Protein AF-A0A6G3MEY2-F1 (afdb_monomer_lite)

Structure (mmCIF, N/CA/C/O backbone):
data_AF-A0A6G3MEY2-F1
#
_entry.id   AF-A0A6G3MEY2-F1
#
loop_
_atom_site.group_PDB
_atom_site.id
_atom_site.type_symbol
_atom_site.label_atom_id
_atom_site.label_alt_id
_atom_site.label_comp_id
_atom_site.label_asym_id
_atom_site.label_entity_id
_atom_site.label_seq_id
_atom_site.pdbx_PDB_ins_code
_atom_site.Cartn_x
_atom_site.Cartn_y
_atom_site.Cartn_z
_atom_site.occupancy
_atom_site.B_iso_or_equiv
_atom_site.auth_seq_id
_atom_site.auth_comp_id
_atom_site.auth_asym_id
_atom_site.auth_atom_id
_atom_site.pdbx_PDB_model_num
ATOM 1 N N . LYS A 1 1 ? 7.548 -36.313 -25.028 1.00 44.31 1 LYS A N 1
ATOM 2 C CA . LYS A 1 1 ? 8.820 -36.749 -24.394 1.00 44.31 1 LYS A CA 1
ATOM 3 C C . LYS A 1 1 ? 9.667 -37.411 -25.479 1.00 44.31 1 LYS A C 1
ATOM 5 O O . LYS A 1 1 ? 9.339 -38.524 -25.850 1.00 44.31 1 LYS A O 1
ATOM 10 N N . GLY A 1 2 ? 10.623 -36.701 -26.082 1.00 68.25 2 GLY A N 1
ATOM 11 C CA . GLY A 1 2 ? 11.385 -37.221 -27.234 1.00 68.25 2 GLY A CA 1
ATOM 12 C C . GLY A 1 2 ? 11.971 -36.163 -28.174 1.00 68.25 2 GLY A C 1
ATOM 13 O O . GLY A 1 2 ? 12.728 -36.509 -29.071 1.00 68.25 2 GLY A O 1
ATOM 14 N N . TYR A 1 3 ? 11.654 -34.881 -27.974 1.00 72.69 3 TYR A N 1
ATOM 15 C CA . TYR A 1 3 ? 12.335 -33.794 -28.670 1.00 72.69 3 TYR A CA 1
ATOM 16 C C . TYR A 1 3 ? 13.611 -33.433 -27.905 1.00 72.69 3 TYR A C 1
ATOM 18 O O . TYR A 1 3 ? 13.525 -32.991 -26.759 1.00 72.69 3 TYR A O 1
ATOM 26 N N . ASN A 1 4 ? 14.771 -33.649 -28.524 1.00 70.62 4 ASN A N 1
ATOM 27 C CA . ASN A 1 4 ? 16.037 -33.101 -28.050 1.00 70.62 4 ASN A CA 1
ATOM 28 C C . ASN A 1 4 ? 16.209 -31.721 -28.692 1.00 70.62 4 ASN A C 1
ATOM 30 O O . ASN A 1 4 ? 16.387 -31.663 -29.912 1.00 70.62 4 ASN A O 1
ATOM 34 N N . PRO A 1 5 ? 16.136 -30.623 -27.921 1.00 65.44 5 PRO A N 1
ATOM 35 C CA . PRO A 1 5 ? 16.282 -29.293 -28.484 1.00 65.44 5 PRO A CA 1
ATOM 36 C C . PRO A 1 5 ? 17.674 -29.136 -29.121 1.00 65.44 5 PRO A C 1
ATOM 38 O O . PRO A 1 5 ? 18.668 -29.608 -28.555 1.00 65.44 5 PRO A O 1
ATOM 41 N N . PRO A 1 6 ? 17.768 -28.512 -30.307 1.00 69.62 6 PRO A N 1
ATOM 42 C CA . PRO A 1 6 ? 19.046 -28.270 -30.958 1.00 69.62 6 PRO A CA 1
ATOM 43 C C . PRO A 1 6 ? 19.914 -27.380 -30.064 1.00 69.62 6 PRO A C 1
ATOM 45 O O . PRO A 1 6 ? 19.472 -26.336 -29.585 1.00 69.62 6 PRO A O 1
ATOM 48 N N . LYS A 1 7 ? 21.163 -27.794 -29.829 1.00 66.31 7 LYS A N 1
ATOM 49 C CA . LYS A 1 7 ? 22.120 -26.996 -29.056 1.00 66.31 7 LYS A CA 1
ATOM 50 C C . LYS A 1 7 ? 22.498 -25.753 -29.860 1.00 66.31 7 LYS A C 1
ATOM 52 O O . LYS A 1 7 ? 23.095 -25.872 -30.928 1.00 66.31 7 LYS A O 1
ATOM 57 N N . SER A 1 8 ? 22.154 -24.574 -29.346 1.00 70.31 8 SER A N 1
ATOM 58 C CA . SER A 1 8 ? 22.589 -23.299 -29.922 1.00 70.31 8 SER A CA 1
ATOM 59 C C . SER A 1 8 ? 24.104 -23.157 -29.775 1.00 70.31 8 SER A C 1
ATOM 61 O O . SER A 1 8 ? 24.625 -23.166 -28.661 1.00 70.31 8 SER A O 1
ATOM 63 N N . SER A 1 9 ? 24.817 -23.014 -30.893 1.00 68.81 9 SER A N 1
ATOM 64 C CA . SER A 1 9 ? 26.281 -22.878 -30.923 1.00 68.81 9 SER A CA 1
ATOM 65 C C . SER A 1 9 ? 26.791 -21.518 -30.429 1.00 68.81 9 SER A C 1
ATOM 67 O O . SER A 1 9 ? 27.998 -21.330 -30.330 1.00 68.81 9 SER A O 1
ATOM 69 N N . GLY A 1 10 ? 25.893 -20.567 -30.153 1.00 74.12 10 GLY A N 1
ATOM 70 C CA . GLY A 1 10 ? 26.226 -19.206 -29.718 1.00 74.12 10 GLY A CA 1
ATOM 71 C C . GLY A 1 10 ? 25.853 -18.887 -28.270 1.00 74.12 10 GLY A C 1
ATOM 72 O O . GLY A 1 10 ? 25.933 -17.725 -27.877 1.00 74.12 10 GLY A O 1
ATOM 73 N N . ARG A 1 11 ? 25.404 -19.871 -27.479 1.00 72.81 11 ARG A N 1
ATOM 74 C CA . ARG A 1 11 ? 25.042 -19.626 -26.078 1.00 72.81 11 ARG A CA 1
ATOM 75 C C . ARG A 1 11 ? 26.283 -19.384 -25.220 1.00 72.81 11 ARG A C 1
ATOM 77 O O . ARG A 1 11 ? 27.200 -20.198 -25.192 1.00 72.81 11 ARG A O 1
ATOM 84 N N . THR A 1 12 ? 26.285 -18.260 -24.512 1.00 82.56 12 THR A N 1
ATOM 85 C CA . THR A 1 12 ? 27.232 -17.958 -23.433 1.00 82.56 12 THR A CA 1
ATOM 86 C C . THR A 1 12 ? 26.708 -18.504 -22.102 1.00 82.56 12 THR A C 1
ATOM 88 O O . THR A 1 12 ? 25.525 -18.818 -21.988 1.00 82.56 12 THR A O 1
ATOM 91 N N . SER A 1 13 ? 27.558 -18.577 -21.075 1.00 81.31 13 SER A N 1
ATOM 92 C CA . SER A 1 13 ? 27.161 -19.016 -19.725 1.00 81.31 13 SER A CA 1
ATOM 93 C C . SER A 1 13 ? 25.993 -18.202 -19.150 1.00 81.31 13 SER A C 1
ATOM 95 O O . SER A 1 13 ? 25.057 -18.768 -18.601 1.00 81.31 13 SER A O 1
ATOM 97 N N . LEU A 1 14 ? 25.979 -16.883 -19.371 1.00 76.19 14 LEU A N 1
ATOM 98 C CA . LEU A 1 14 ? 24.860 -16.018 -18.974 1.00 76.19 14 LEU A CA 1
ATOM 99 C C . LEU A 1 14 ? 23.551 -16.384 -19.697 1.00 76.19 14 LEU A C 1
ATOM 101 O O . LEU A 1 14 ? 22.465 -16.306 -19.131 1.00 76.19 14 LEU A O 1
ATOM 105 N N . ALA A 1 15 ? 23.642 -16.798 -20.961 1.00 76.94 15 ALA A N 1
ATOM 106 C CA . ALA A 1 15 ? 22.480 -17.176 -21.755 1.00 76.94 15 ALA A CA 1
ATOM 107 C C . ALA A 1 15 ? 21.890 -18.540 -21.345 1.00 76.94 15 ALA A C 1
ATOM 109 O O . ALA A 1 15 ? 20.748 -18.819 -21.705 1.00 76.94 15 ALA A O 1
ATOM 110 N N . GLU A 1 16 ? 22.637 -19.382 -20.624 1.00 76.31 16 GLU A N 1
ATOM 111 C CA . GLU A 1 16 ? 22.114 -20.605 -19.994 1.00 76.31 16 GLU A CA 1
ATOM 112 C C . GLU A 1 16 ? 21.375 -20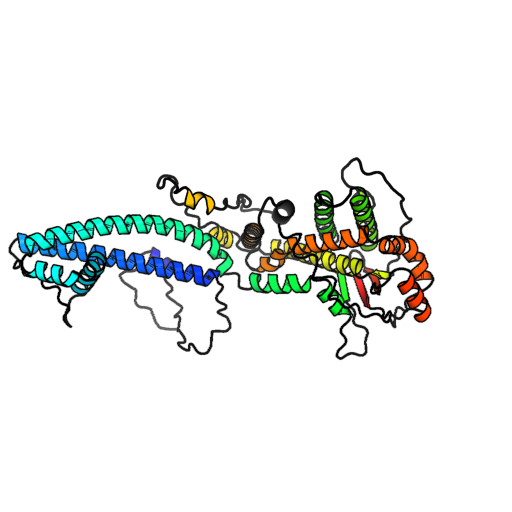.309 -18.680 1.00 76.31 16 GLU A C 1
ATOM 114 O O . GLU A 1 16 ? 20.422 -21.009 -18.354 1.00 76.31 16 GLU A O 1
ATOM 119 N N . GLU A 1 17 ? 21.763 -19.256 -17.955 1.00 75.62 17 GLU A N 1
ATOM 120 C CA . GLU A 1 17 ? 21.098 -18.854 -16.707 1.00 75.62 17 GLU A CA 1
ATOM 121 C C . GLU A 1 17 ? 19.777 -18.108 -16.944 1.00 75.62 17 GLU A C 1
ATOM 123 O O . GLU A 1 17 ? 18.827 -18.272 -16.181 1.00 75.62 17 GLU A O 1
ATOM 128 N N . VAL A 1 18 ? 19.709 -17.276 -17.990 1.00 73.31 18 VAL A N 1
ATOM 129 C CA . VAL A 1 18 ? 18.616 -16.298 -18.159 1.00 73.31 18 VAL A CA 1
ATOM 130 C C . VAL A 1 18 ? 17.549 -16.744 -19.166 1.00 73.31 18 VAL A C 1
ATOM 132 O O . VAL A 1 18 ? 16.385 -16.359 -19.047 1.00 73.31 18 VAL A O 1
ATOM 135 N N . LEU A 1 19 ? 17.907 -17.535 -20.184 1.00 71.56 19 LEU A N 1
ATOM 136 C CA . LEU A 1 19 ? 16.986 -17.862 -21.278 1.00 71.56 19 LEU A CA 1
ATOM 137 C C . LEU A 1 19 ? 16.196 -19.148 -21.000 1.00 71.56 19 LEU A C 1
ATOM 139 O O . LEU A 1 19 ? 16.760 -20.207 -20.748 1.00 71.56 19 LEU A O 1
ATOM 143 N N . ASN A 1 20 ? 14.875 -19.064 -21.129 1.00 67.69 20 ASN A N 1
ATOM 144 C CA . ASN A 1 20 ? 13.951 -20.180 -20.939 1.00 67.69 20 ASN A CA 1
ATOM 145 C C . ASN A 1 20 ? 13.978 -21.171 -22.125 1.00 67.69 20 ASN A C 1
ATOM 147 O O . ASN A 1 20 ? 13.669 -20.800 -23.255 1.00 67.69 20 ASN A O 1
ATOM 151 N N . ASP A 1 21 ? 14.296 -22.437 -21.836 1.00 68.81 21 ASP A N 1
ATOM 152 C CA . ASP A 1 21 ? 14.380 -23.544 -22.807 1.00 68.81 21 ASP A CA 1
ATOM 153 C C . ASP A 1 21 ? 13.167 -24.480 -22.835 1.00 68.81 21 ASP A C 1
ATOM 155 O O . ASP A 1 21 ? 13.062 -25.343 -23.709 1.00 68.81 21 ASP A O 1
ATOM 159 N N . TYR A 1 22 ? 12.268 -24.355 -21.859 1.00 62.41 22 TYR A N 1
ATOM 160 C CA . TYR A 1 22 ? 11.253 -25.374 -21.583 1.00 62.41 22 TYR A CA 1
ATOM 161 C C . TYR A 1 22 ? 9.836 -24.902 -21.876 1.00 62.41 22 TYR A C 1
ATOM 163 O O . TYR A 1 22 ? 9.002 -25.698 -22.312 1.00 62.41 22 TYR A O 1
ATOM 171 N N . TYR A 1 23 ? 9.552 -23.622 -21.645 1.00 63.41 23 TYR A N 1
ATOM 172 C CA . TYR A 1 23 ? 8.210 -23.078 -21.797 1.00 63.41 23 TYR A CA 1
ATOM 173 C C . TYR A 1 23 ? 8.124 -22.197 -23.035 1.00 63.41 23 TYR A C 1
ATOM 175 O O . TYR A 1 23 ? 8.861 -21.224 -23.171 1.00 63.41 23 TYR A O 1
ATOM 183 N N . VAL A 1 24 ? 7.179 -22.511 -23.916 1.00 57.19 24 VAL A N 1
ATOM 184 C CA . VAL A 1 24 ? 6.802 -21.643 -25.032 1.00 57.19 24 VAL A CA 1
ATOM 185 C C . VAL A 1 24 ? 5.622 -20.792 -24.576 1.00 57.19 24 VAL A C 1
ATOM 187 O O . VAL A 1 24 ? 4.576 -21.323 -24.208 1.00 57.19 24 VAL A O 1
ATOM 190 N N . SER A 1 25 ? 5.795 -19.471 -24.594 1.00 53.31 25 SER A N 1
ATOM 191 C CA . SER A 1 25 ? 4.678 -18.533 -24.493 1.00 53.31 25 SER A CA 1
ATOM 192 C C . SER A 1 25 ? 3.918 -18.562 -25.818 1.00 53.31 25 SER A C 1
ATOM 194 O O . SER A 1 25 ? 4.485 -18.237 -26.861 1.00 53.31 25 SER A O 1
ATOM 196 N N . GLN A 1 26 ? 2.656 -18.989 -25.793 1.00 47.72 26 GLN A N 1
ATOM 197 C CA . GLN A 1 26 ? 1.757 -18.873 -26.935 1.00 47.72 26 GLN A CA 1
ATOM 198 C C . GLN A 1 26 ? 0.916 -17.604 -26.743 1.00 47.72 26 GLN A C 1
ATOM 200 O O . GLN A 1 26 ? -0.008 -17.619 -25.926 1.00 47.72 26 GLN A O 1
ATOM 205 N N . PRO A 1 27 ? 1.221 -16.496 -27.443 1.00 48.59 27 PRO A N 1
ATOM 206 C CA . PRO A 1 27 ? 0.393 -15.304 -27.361 1.00 48.59 27 PRO A CA 1
ATOM 207 C C . PRO A 1 27 ? -0.974 -15.609 -27.981 1.00 48.59 27 PRO A C 1
ATOM 209 O O . PRO A 1 27 ? -1.072 -15.977 -29.152 1.00 48.59 27 PRO A O 1
ATOM 212 N N . ILE A 1 28 ? -2.038 -15.475 -27.189 1.00 48.53 28 ILE A N 1
ATOM 213 C CA . ILE A 1 28 ? -3.408 -15.496 -27.701 1.00 48.53 28 ILE A CA 1
ATOM 214 C C . ILE A 1 28 ? -3.704 -14.074 -28.173 1.00 48.53 28 ILE A C 1
ATOM 216 O O . ILE A 1 28 ? -3.901 -13.167 -27.369 1.00 48.53 28 ILE A O 1
ATOM 220 N N . LEU A 1 29 ? -3.670 -13.879 -29.490 1.00 45.69 29 LEU A N 1
ATOM 221 C CA . LEU A 1 29 ? -3.913 -12.601 -30.155 1.00 45.69 29 LEU A CA 1
ATOM 222 C C . LEU A 1 29 ? -5.423 -12.342 -30.300 1.00 45.69 29 LEU A C 1
ATOM 224 O O . LEU A 1 29 ? -5.936 -12.192 -31.403 1.00 45.69 29 LEU A O 1
ATOM 228 N N . THR A 1 30 ? -6.161 -12.360 -29.194 1.00 45.62 30 THR A N 1
ATOM 229 C CA . THR A 1 30 ? -7.540 -11.857 -29.165 1.00 45.62 30 THR A CA 1
ATOM 230 C C . THR A 1 30 ? -7.573 -10.681 -28.208 1.00 45.62 30 THR A C 1
ATOM 232 O O . THR A 1 30 ? -7.606 -10.871 -26.992 1.00 45.62 30 THR A O 1
ATOM 235 N N . GLU A 1 31 ? -7.535 -9.469 -28.763 1.00 54.22 31 GLU A N 1
ATOM 236 C CA . GLU A 1 31 ? -7.691 -8.216 -28.010 1.00 54.22 31 GLU A CA 1
ATOM 237 C C . GLU A 1 31 ? -9.055 -8.137 -27.294 1.00 54.22 31 GLU A C 1
ATOM 239 O O . GLU A 1 31 ? -9.185 -7.449 -26.286 1.00 54.22 31 GLU A O 1
ATOM 244 N N . ASP A 1 32 ? -10.043 -8.913 -27.754 1.00 48.34 32 ASP A N 1
ATOM 245 C CA . ASP A 1 32 ? -11.443 -8.837 -27.313 1.00 48.34 32 ASP A CA 1
ATOM 246 C C . ASP A 1 32 ? -11.746 -9.504 -25.962 1.00 48.34 32 ASP A C 1
ATOM 248 O O . ASP A 1 32 ? -12.836 -9.341 -25.412 1.00 48.34 32 ASP A O 1
ATOM 252 N N . THR A 1 33 ? -10.793 -10.233 -25.383 1.00 47.97 33 THR A N 1
ATOM 253 C CA . THR A 1 33 ? -10.927 -10.760 -24.020 1.00 47.97 33 THR A CA 1
ATOM 254 C C . THR A 1 33 ? -9.631 -10.523 -23.263 1.00 47.97 33 THR A C 1
ATOM 256 O O . THR A 1 33 ? -8.711 -11.339 -23.386 1.00 47.97 33 THR A O 1
ATOM 259 N N . PRO A 1 34 ? -9.517 -9.438 -22.471 1.00 47.41 34 PRO A N 1
ATOM 260 C CA . PRO A 1 34 ? -8.395 -9.301 -21.558 1.00 47.41 34 PRO A CA 1
ATOM 261 C C . PRO A 1 34 ? -8.345 -10.553 -20.682 1.00 47.41 34 PRO A C 1
ATOM 263 O O . PRO A 1 34 ? -9.345 -10.941 -20.075 1.00 47.41 34 PRO A O 1
ATOM 266 N N . PHE A 1 35 ? -7.187 -11.218 -20.654 1.00 47.50 35 PHE A N 1
ATOM 267 C CA . PHE A 1 35 ? -6.968 -12.371 -19.789 1.00 47.50 35 PHE A CA 1
ATOM 268 C C . PHE A 1 35 ? -7.361 -11.963 -18.357 1.00 47.50 35 PHE A C 1
ATOM 270 O O . PHE A 1 35 ? -6.765 -11.015 -17.839 1.00 47.50 35 PHE A O 1
ATOM 277 N N . PRO A 1 36 ? -8.331 -12.623 -17.694 1.00 49.66 36 PRO A N 1
ATOM 278 C CA . PRO A 1 36 ? -8.869 -12.156 -16.410 1.00 49.66 36 PRO A CA 1
ATOM 279 C C . PRO A 1 36 ? -7.816 -12.017 -15.295 1.00 49.66 36 PRO A C 1
ATOM 281 O O . PRO A 1 36 ? -8.042 -11.316 -14.312 1.00 49.66 36 PRO A O 1
ATOM 284 N N . GLY A 1 37 ? -6.661 -12.679 -15.450 1.00 47.78 37 GLY A N 1
ATOM 285 C CA . GLY A 1 37 ? -5.516 -12.608 -14.536 1.00 47.78 37 GLY A CA 1
ATOM 286 C C . GLY A 1 37 ? -4.504 -11.489 -14.824 1.00 47.78 37 GLY A C 1
ATOM 287 O O . GLY A 1 37 ? -3.614 -11.265 -14.014 1.00 47.78 37 GLY A O 1
ATOM 288 N N . SER A 1 38 ? -4.624 -10.771 -15.943 1.00 52.31 38 SER A N 1
ATOM 289 C CA . SER A 1 38 ? -3.740 -9.659 -16.314 1.00 52.31 38 SER A CA 1
ATOM 290 C C . SER A 1 38 ? -4.333 -8.338 -15.821 1.00 52.31 38 SER A C 1
ATOM 292 O O . SER A 1 38 ? -4.710 -7.459 -16.596 1.00 52.31 38 SER A O 1
ATOM 294 N N . LYS A 1 39 ? -4.477 -8.190 -14.501 1.00 56.94 39 LYS A N 1
ATOM 295 C CA . LYS A 1 39 ? -4.712 -6.860 -13.931 1.00 56.94 39 LYS A CA 1
ATOM 296 C C . LYS A 1 39 ? -3.403 -6.089 -14.046 1.00 56.94 39 LYS A C 1
ATOM 298 O O . LYS A 1 39 ? -2.545 -6.188 -13.175 1.00 56.94 39 LYS A O 1
ATOM 303 N N . LYS A 1 40 ? -3.229 -5.373 -15.159 1.00 67.69 40 LYS A N 1
ATOM 304 C CA . LYS A 1 40 ? -2.095 -4.468 -15.349 1.00 67.69 40 LYS A CA 1
ATOM 305 C C . LYS A 1 40 ? -2.169 -3.393 -14.270 1.00 67.69 40 LYS A C 1
ATOM 307 O O . LYS A 1 40 ? -3.123 -2.622 -14.215 1.00 67.69 40 LYS A O 1
ATOM 312 N N . THR A 1 41 ? -1.204 -3.396 -13.361 1.00 80.88 41 THR A N 1
ATOM 313 C CA . THR A 1 41 ? -1.041 -2.307 -12.401 1.00 80.88 41 THR A CA 1
ATOM 314 C C . THR A 1 41 ? -0.411 -1.118 -13.126 1.00 80.88 41 THR A C 1
ATOM 316 O O . THR A 1 41 ? 0.397 -1.307 -14.034 1.00 80.88 41 THR A O 1
ATOM 319 N N . LEU A 1 42 ? -0.721 0.110 -12.697 1.00 86.88 42 LEU A N 1
ATOM 320 C CA . LEU A 1 42 ? -0.063 1.317 -13.225 1.00 86.88 42 LEU A CA 1
ATOM 321 C C . LEU A 1 42 ? 1.470 1.219 -13.118 1.00 86.88 42 LEU A C 1
ATOM 323 O O . LEU A 1 42 ? 2.202 1.688 -13.982 1.00 86.88 42 LEU A O 1
ATOM 327 N N . SER A 1 43 ? 1.960 0.545 -12.075 1.00 88.00 43 SER A N 1
ATOM 328 C CA . SER A 1 43 ? 3.386 0.278 -11.894 1.00 88.00 43 SER A CA 1
ATOM 329 C C . SER A 1 43 ? 3.955 -0.692 -12.927 1.00 88.00 43 SER A C 1
ATOM 331 O O . SER A 1 43 ? 5.067 -0.481 -13.395 1.00 88.00 43 SER A O 1
ATOM 333 N N . LEU A 1 44 ? 3.214 -1.733 -13.315 1.00 88.50 44 LEU A N 1
ATOM 334 C CA . LEU A 1 44 ? 3.641 -2.629 -14.391 1.00 88.50 44 LEU A CA 1
ATOM 335 C C . LEU A 1 44 ? 3.688 -1.902 -15.742 1.00 88.50 44 LEU A C 1
ATOM 337 O O . LEU A 1 44 ? 4.597 -2.134 -16.533 1.00 88.50 44 LEU A O 1
ATOM 341 N N . GLU A 1 45 ? 2.735 -1.008 -16.009 1.00 88.56 45 GLU A N 1
ATOM 342 C CA . GLU A 1 45 ? 2.745 -0.180 -17.222 1.00 88.56 45 GLU A CA 1
ATOM 343 C C . GLU A 1 45 ? 3.960 0.750 -17.268 1.00 88.56 45 GLU A C 1
ATOM 345 O O . GLU A 1 45 ? 4.622 0.821 -18.302 1.00 88.56 45 GLU A O 1
ATOM 350 N N . ALA A 1 46 ? 4.313 1.372 -16.139 1.00 89.62 46 ALA A N 1
ATOM 351 C CA . ALA A 1 46 ? 5.526 2.177 -16.025 1.00 89.62 46 ALA A CA 1
ATOM 352 C C . ALA A 1 46 ? 6.797 1.357 -16.322 1.00 89.62 46 ALA A C 1
ATOM 354 O O . ALA A 1 46 ? 7.645 1.801 -17.091 1.00 89.62 46 ALA A O 1
ATOM 355 N N . LEU A 1 47 ? 6.911 0.133 -15.787 1.00 89.69 47 LEU A N 1
ATOM 356 C CA . LEU A 1 47 ? 8.053 -0.748 -16.077 1.00 89.69 47 LEU A CA 1
ATOM 357 C C . LEU A 1 47 ? 8.131 -1.149 -17.557 1.00 89.69 47 LEU A C 1
ATOM 359 O O . LEU A 1 47 ? 9.217 -1.160 -18.130 1.00 89.69 47 LEU A O 1
ATOM 363 N N . ASN A 1 48 ? 6.992 -1.447 -18.187 1.00 90.12 48 ASN A N 1
ATOM 364 C CA . ASN A 1 48 ? 6.952 -1.779 -19.613 1.00 90.12 48 ASN A CA 1
ATOM 365 C C . ASN A 1 48 ? 7.358 -0.588 -20.489 1.00 90.12 48 ASN A C 1
ATOM 367 O O . ASN A 1 48 ? 8.034 -0.774 -21.498 1.00 90.12 48 ASN A O 1
ATOM 371 N N . LEU A 1 49 ? 6.964 0.628 -20.103 1.00 92.06 49 LEU A N 1
ATOM 372 C CA . LEU A 1 49 ? 7.358 1.847 -20.802 1.00 92.06 49 LEU A CA 1
ATOM 373 C C . LEU A 1 49 ? 8.872 2.069 -20.709 1.00 92.06 49 LEU A C 1
ATOM 375 O O . LEU A 1 49 ? 9.504 2.337 -21.724 1.00 92.06 49 LEU A O 1
ATOM 379 N N . ILE A 1 50 ? 9.467 1.854 -19.534 1.00 90.81 50 ILE A N 1
ATOM 380 C CA . ILE A 1 50 ? 10.924 1.921 -19.360 1.00 90.81 50 ILE A CA 1
ATOM 381 C C . ILE A 1 50 ? 11.634 0.893 -20.248 1.00 90.81 50 ILE A C 1
ATOM 383 O O . ILE A 1 50 ? 12.621 1.223 -20.901 1.00 90.81 50 ILE A O 1
ATOM 387 N N . GLU A 1 51 ? 11.144 -0.347 -20.309 1.00 90.94 51 GLU A N 1
ATOM 388 C CA . GLU A 1 51 ? 11.741 -1.376 -21.169 1.00 90.94 51 GLU A CA 1
ATOM 389 C C . GLU A 1 51 ? 11.660 -0.998 -22.657 1.00 90.94 51 GLU A C 1
ATOM 391 O O . GLU A 1 51 ? 12.630 -1.171 -23.398 1.00 90.94 51 GLU A O 1
ATOM 396 N N . GLN A 1 52 ? 10.543 -0.402 -23.081 1.00 92.75 52 GLN A N 1
ATOM 397 C CA . GLN A 1 52 ? 10.382 0.120 -24.436 1.00 92.75 52 GLN A CA 1
ATOM 398 C C . GLN A 1 52 ? 11.371 1.259 -24.731 1.00 92.75 52 GLN A C 1
ATOM 400 O O . GLN A 1 52 ? 12.051 1.233 -25.757 1.00 92.75 52 GLN A O 1
ATOM 405 N N . GLU A 1 53 ? 11.513 2.227 -23.822 1.00 94.12 53 GLU A N 1
ATOM 406 C CA . GLU A 1 53 ? 12.459 3.339 -23.976 1.00 94.12 53 GLU A CA 1
ATOM 407 C C . GLU A 1 53 ? 13.920 2.859 -24.038 1.00 94.12 53 GLU A C 1
ATOM 409 O O . GLU A 1 53 ? 14.714 3.367 -24.838 1.00 94.12 53 GLU A O 1
ATOM 414 N N . ARG A 1 54 ? 14.279 1.851 -23.230 1.00 92.19 54 ARG A N 1
ATOM 415 C CA . ARG A 1 54 ? 15.603 1.209 -23.254 1.00 92.19 54 ARG A CA 1
ATOM 416 C C . ARG A 1 54 ? 15.882 0.561 -24.599 1.00 92.19 54 ARG A C 1
ATOM 418 O O . ARG A 1 54 ? 16.937 0.804 -25.188 1.00 92.19 54 ARG A O 1
ATOM 425 N N . TYR A 1 55 ? 14.926 -0.226 -25.085 1.00 94.62 55 TYR A N 1
ATOM 426 C CA . TYR A 1 55 ? 15.011 -0.869 -26.386 1.00 94.62 55 TYR A CA 1
ATOM 427 C C . TYR A 1 55 ? 15.183 0.160 -27.509 1.00 94.62 55 TYR A C 1
ATOM 429 O O . TYR A 1 55 ? 16.090 0.031 -28.334 1.00 94.62 55 TYR A O 1
ATOM 437 N N . ASP A 1 56 ? 14.370 1.217 -27.521 1.00 93.88 56 ASP A N 1
ATOM 438 C CA . ASP A 1 56 ? 14.423 2.246 -28.559 1.00 93.88 56 ASP A CA 1
ATOM 439 C C . ASP A 1 56 ? 15.769 2.983 -28.561 1.00 93.88 56 ASP A C 1
ATOM 441 O O . ASP A 1 56 ? 16.364 3.200 -29.626 1.00 93.88 56 ASP A O 1
ATOM 445 N N . LEU A 1 57 ? 16.306 3.307 -27.380 1.00 94.19 57 LEU A N 1
ATOM 446 C CA . LEU A 1 57 ? 17.630 3.910 -27.256 1.00 94.19 57 LEU A CA 1
ATOM 447 C C . LEU A 1 57 ? 18.724 2.973 -27.780 1.00 94.19 57 LEU A C 1
ATOM 449 O O . LEU A 1 57 ? 19.581 3.407 -28.559 1.00 94.19 57 LEU A O 1
ATOM 453 N N . ASP A 1 58 ? 18.706 1.698 -27.388 1.00 93.94 58 ASP A N 1
ATOM 454 C CA . ASP A 1 58 ? 19.701 0.716 -27.825 1.00 93.94 58 ASP A CA 1
ATOM 455 C C . ASP A 1 58 ? 19.640 0.487 -29.342 1.00 93.94 58 ASP A C 1
ATOM 457 O O . ASP A 1 58 ? 20.683 0.424 -30.001 1.00 93.94 58 ASP A O 1
ATOM 461 N N . MET A 1 59 ? 18.441 0.478 -29.929 1.00 92.19 59 MET A N 1
ATOM 462 C CA . MET A 1 59 ? 18.249 0.412 -31.379 1.00 92.19 59 MET A CA 1
ATOM 463 C C . MET A 1 59 ? 18.824 1.637 -32.100 1.00 92.19 59 MET A C 1
ATOM 465 O O . MET A 1 59 ? 19.472 1.498 -33.145 1.00 92.19 59 MET A O 1
ATOM 469 N N . ILE A 1 60 ? 18.638 2.842 -31.551 1.00 94.19 60 ILE A N 1
ATOM 470 C CA . ILE A 1 60 ? 19.231 4.074 -32.092 1.00 94.19 60 ILE A CA 1
ATOM 471 C C . ILE A 1 60 ? 20.761 4.019 -31.995 1.00 94.19 60 ILE A C 1
ATOM 473 O O . ILE A 1 60 ? 21.451 4.306 -32.979 1.00 94.19 60 ILE A O 1
ATOM 477 N N . LYS A 1 61 ? 21.301 3.604 -30.845 1.00 93.94 61 LYS A N 1
ATOM 478 C CA . LYS A 1 61 ? 22.745 3.480 -30.610 1.00 93.94 61 LYS A CA 1
ATOM 479 C C . LYS A 1 61 ? 23.387 2.462 -31.552 1.00 93.94 61 LYS A C 1
ATOM 481 O O . LYS A 1 61 ? 24.428 2.747 -32.147 1.00 93.94 61 LYS A O 1
ATOM 486 N N . HIS A 1 62 ? 22.760 1.298 -31.716 1.00 92.69 62 HIS A N 1
ATOM 487 C CA . HIS A 1 62 ? 23.213 0.256 -32.633 1.00 92.69 62 HIS A CA 1
ATOM 488 C C . HIS A 1 62 ? 23.219 0.754 -34.083 1.00 92.69 62 HIS A C 1
ATOM 490 O O . HIS A 1 62 ? 24.251 0.677 -34.748 1.00 92.69 62 HIS A O 1
ATOM 496 N N . SER A 1 63 ? 22.112 1.358 -34.533 1.00 94.00 63 SER A N 1
ATOM 497 C CA . SER A 1 63 ? 21.983 1.938 -35.876 1.00 94.00 63 SER A CA 1
ATOM 498 C C . SER A 1 63 ? 23.050 3.004 -36.151 1.00 94.00 63 SER A C 1
ATOM 500 O O . SER A 1 63 ? 23.628 3.010 -37.236 1.00 94.00 63 SER A O 1
ATOM 502 N N . ASN A 1 64 ? 23.362 3.872 -35.179 1.00 95.62 64 ASN A N 1
ATOM 503 C CA . ASN A 1 64 ? 24.413 4.883 -35.323 1.00 95.62 64 ASN A CA 1
ATOM 504 C C . ASN A 1 64 ? 25.813 4.253 -35.416 1.00 95.62 64 ASN A C 1
ATOM 506 O O . ASN A 1 64 ? 26.606 4.626 -36.279 1.00 95.62 64 ASN A O 1
ATOM 510 N N . ARG A 1 65 ? 26.117 3.268 -34.558 1.00 94.88 65 ARG A N 1
ATOM 511 C CA . ARG A 1 65 ? 27.407 2.559 -34.568 1.00 94.88 65 ARG A CA 1
ATOM 512 C C . ARG A 1 65 ? 27.637 1.813 -35.882 1.00 94.88 65 ARG A C 1
ATOM 514 O O . ARG A 1 65 ? 28.743 1.861 -36.415 1.00 94.88 65 ARG A O 1
ATOM 521 N N . GLU A 1 66 ? 26.614 1.134 -36.394 1.00 94.25 66 GLU A N 1
ATOM 522 C CA . GLU A 1 66 ? 26.699 0.429 -37.673 1.00 94.25 66 GLU A CA 1
ATOM 523 C C . GLU A 1 66 ? 26.898 1.409 -38.837 1.00 94.25 66 GLU A C 1
ATOM 525 O O . GLU A 1 66 ? 27.754 1.172 -39.685 1.00 94.25 66 GLU A O 1
ATOM 530 N N . ALA A 1 67 ? 26.184 2.542 -38.840 1.00 94.44 67 ALA A N 1
ATOM 531 C CA . ALA A 1 67 ? 26.341 3.583 -39.856 1.00 94.44 67 ALA A CA 1
ATOM 532 C C . ALA A 1 67 ? 27.771 4.146 -39.898 1.00 94.44 67 ALA A C 1
ATOM 534 O O . ALA A 1 67 ? 28.349 4.275 -40.976 1.00 94.44 67 ALA A O 1
ATOM 535 N N . VAL A 1 68 ? 28.367 4.436 -38.733 1.00 95.69 68 VAL A N 1
ATOM 536 C CA . VAL A 1 68 ? 29.765 4.894 -38.644 1.00 95.69 68 VAL A CA 1
ATOM 537 C C . VAL A 1 68 ? 30.713 3.839 -39.210 1.00 95.69 68 VAL A C 1
ATOM 539 O O . VAL A 1 68 ? 31.499 4.159 -40.096 1.00 95.69 68 VAL A O 1
ATOM 542 N N . ALA A 1 69 ? 30.605 2.584 -38.762 1.00 95.31 69 ALA A N 1
ATOM 543 C CA . ALA A 1 69 ? 31.481 1.508 -39.227 1.00 95.31 69 ALA A CA 1
ATOM 544 C C . ALA A 1 69 ? 31.352 1.267 -40.742 1.00 95.31 69 ALA A C 1
ATOM 546 O O . ALA A 1 69 ? 32.350 1.081 -41.437 1.00 95.31 69 ALA A O 1
ATOM 547 N N . PHE A 1 70 ? 30.127 1.309 -41.270 1.00 93.81 70 PHE A N 1
ATOM 548 C CA . PHE A 1 70 ? 29.855 1.170 -42.697 1.00 93.81 70 PHE A CA 1
ATOM 549 C C . PHE A 1 70 ? 30.521 2.283 -43.516 1.00 93.81 70 PHE A C 1
ATOM 551 O O . PHE A 1 70 ? 31.228 2.000 -44.484 1.00 93.81 70 PHE A O 1
ATOM 558 N N . LEU A 1 71 ? 30.347 3.543 -43.108 1.00 92.56 71 LEU A N 1
ATOM 559 C CA . LEU A 1 71 ? 30.918 4.689 -43.816 1.00 92.56 71 LEU A CA 1
ATOM 560 C C . LEU A 1 71 ? 32.446 4.766 -43.686 1.00 92.56 71 LEU A C 1
ATOM 562 O O . LEU A 1 71 ? 33.110 5.134 -44.652 1.00 92.56 71 LEU A O 1
ATOM 566 N N . GLU A 1 72 ? 33.019 4.386 -42.542 1.00 94.38 72 GLU A N 1
ATOM 567 C CA . GLU A 1 72 ? 34.475 4.303 -42.359 1.00 94.38 72 GLU A CA 1
ATOM 568 C C . GLU A 1 72 ? 35.102 3.225 -43.248 1.00 94.38 72 GLU A C 1
ATOM 570 O O . GLU A 1 72 ? 36.118 3.476 -43.897 1.00 94.38 72 GLU A O 1
ATOM 575 N N . ASN A 1 73 ? 34.470 2.052 -43.350 1.00 91.81 73 ASN A N 1
ATOM 576 C CA . ASN A 1 73 ? 34.926 0.995 -44.252 1.00 91.81 73 ASN A CA 1
ATOM 577 C C . ASN A 1 73 ? 34.882 1.455 -45.717 1.00 91.81 73 ASN A C 1
ATOM 579 O O . ASN A 1 73 ? 35.866 1.293 -46.440 1.00 91.81 73 ASN A O 1
ATOM 583 N N . LEU A 1 74 ? 33.793 2.107 -46.143 1.00 89.50 74 LEU A N 1
ATOM 584 C CA . LEU A 1 74 ? 33.706 2.694 -47.485 1.00 89.50 74 LEU A CA 1
ATOM 585 C C . LEU A 1 74 ? 34.767 3.777 -47.709 1.00 89.50 74 LEU A C 1
ATOM 587 O O . LEU A 1 74 ? 35.352 3.854 -48.787 1.00 89.50 74 LEU A O 1
ATOM 591 N N . GLN A 1 75 ? 35.060 4.592 -46.694 1.00 91.12 75 GLN A N 1
ATOM 592 C CA . GLN A 1 75 ? 36.106 5.605 -46.778 1.00 91.12 75 GLN A CA 1
ATOM 593 C C . GLN A 1 75 ? 37.486 4.978 -47.028 1.00 91.12 75 GLN A C 1
ATOM 595 O O . GLN A 1 75 ? 38.264 5.514 -47.818 1.00 91.12 75 GLN A O 1
ATOM 600 N N . ILE A 1 76 ? 37.789 3.842 -46.392 1.00 90.69 76 ILE A N 1
ATOM 601 C CA . ILE A 1 76 ? 39.039 3.096 -46.603 1.00 90.69 76 ILE A CA 1
ATOM 602 C C . ILE A 1 76 ? 39.098 2.523 -48.027 1.00 90.69 76 ILE A C 1
ATOM 604 O O . ILE A 1 76 ? 40.116 2.674 -48.705 1.00 90.69 76 ILE A O 1
ATOM 608 N N . GLU A 1 77 ? 38.017 1.909 -48.512 1.00 88.38 77 GLU A N 1
ATOM 609 C CA . GLU A 1 77 ? 37.942 1.336 -49.867 1.00 88.38 77 GLU A CA 1
ATOM 610 C C . GLU A 1 77 ? 38.084 2.397 -50.969 1.00 88.38 77 GLU A C 1
ATOM 612 O O . GLU A 1 77 ? 38.752 2.163 -51.977 1.00 88.38 77 GLU A O 1
ATOM 617 N N . ILE A 1 78 ? 37.503 3.583 -50.772 1.00 87.56 78 ILE A N 1
ATOM 618 C CA . ILE A 1 78 ? 37.618 4.701 -51.717 1.00 87.56 78 ILE A CA 1
ATOM 619 C C . ILE A 1 78 ? 39.037 5.283 -51.688 1.00 87.56 78 ILE A C 1
ATOM 621 O O . ILE A 1 78 ? 39.639 5.504 -52.737 1.00 87.56 78 ILE A O 1
ATOM 625 N N . ASN A 1 79 ? 39.615 5.496 -50.500 1.00 88.06 79 ASN A N 1
ATOM 626 C CA . ASN A 1 79 ? 40.972 6.043 -50.375 1.00 88.06 79 ASN A CA 1
ATOM 627 C C . ASN A 1 79 ? 42.057 5.086 -50.903 1.00 88.06 79 ASN A C 1
ATOM 629 O O . ASN A 1 79 ? 43.109 5.542 -51.343 1.00 88.06 79 ASN A O 1
ATOM 633 N N . SER A 1 80 ? 41.818 3.773 -50.850 1.00 87.19 80 SER A N 1
ATOM 634 C CA . SER A 1 80 ? 42.714 2.743 -51.400 1.00 87.19 80 SER A CA 1
ATOM 635 C C . SER A 1 80 ? 42.529 2.506 -52.904 1.00 87.19 80 SER A C 1
ATOM 637 O O . SER A 1 80 ? 43.284 1.735 -53.493 1.00 87.19 80 SER A O 1
ATOM 639 N N . GLY A 1 81 ? 41.551 3.166 -53.536 1.00 81.25 81 GLY A N 1
ATOM 640 C CA . GLY A 1 81 ? 41.248 3.023 -54.962 1.00 81.25 81 GLY A CA 1
ATOM 641 C C . GLY A 1 81 ? 40.515 1.729 -55.333 1.00 81.25 81 GLY A C 1
ATOM 642 O O . GLY A 1 81 ? 40.393 1.428 -56.517 1.00 81.25 81 GLY A O 1
ATOM 643 N N . ILE A 1 82 ? 40.023 0.965 -54.349 1.00 82.06 82 ILE A N 1
ATOM 644 C CA . ILE A 1 82 ? 39.266 -0.281 -54.562 1.00 82.06 82 ILE A CA 1
ATOM 645 C C . ILE A 1 82 ? 37.850 0.024 -55.072 1.00 82.06 82 ILE A C 1
ATOM 647 O O . ILE A 1 82 ? 37.322 -0.704 -55.913 1.00 82.06 82 ILE A O 1
ATOM 651 N N . LYS A 1 83 ? 37.232 1.105 -54.579 1.00 79.62 83 LYS A N 1
ATOM 652 C CA . LYS A 1 83 ? 35.909 1.574 -55.014 1.00 79.62 83 LYS A CA 1
ATOM 653 C C . LYS A 1 83 ? 35.969 2.972 -55.620 1.00 79.62 83 LYS A C 1
ATOM 655 O O . LYS A 1 83 ? 36.774 3.808 -55.219 1.00 79.62 83 LYS A O 1
ATOM 660 N N . LEU A 1 84 ? 35.060 3.224 -56.563 1.00 79.94 84 LEU A N 1
ATOM 661 C CA . LEU A 1 84 ? 34.814 4.557 -57.113 1.00 79.94 84 LEU A CA 1
ATOM 662 C C . LEU A 1 84 ? 34.315 5.510 -56.008 1.00 79.94 84 LEU A C 1
ATOM 664 O O . LEU A 1 84 ? 33.595 5.063 -55.111 1.00 79.94 84 LEU A O 1
ATOM 668 N N . PRO A 1 85 ? 34.653 6.812 -56.067 1.00 79.50 85 PRO A N 1
ATOM 669 C CA . PRO A 1 85 ? 34.266 7.813 -55.072 1.00 79.50 85 PRO A CA 1
ATOM 670 C C . PRO A 1 85 ? 32.801 8.241 -55.252 1.00 79.50 85 PRO A C 1
ATOM 672 O O . PRO A 1 85 ? 32.496 9.402 -55.519 1.00 79.50 85 PRO A O 1
ATOM 675 N N . THR A 1 86 ? 31.884 7.283 -55.147 1.00 82.56 86 THR A N 1
ATOM 676 C CA . THR A 1 86 ? 30.441 7.477 -55.302 1.00 82.56 86 THR A CA 1
ATOM 677 C C . THR A 1 86 ? 29.732 6.484 -54.389 1.00 82.56 86 THR A C 1
ATOM 679 O O . THR A 1 86 ? 29.909 5.275 -54.537 1.00 82.56 86 THR A O 1
ATOM 682 N N . ILE A 1 87 ? 28.931 6.977 -53.441 1.00 81.31 87 ILE A N 1
ATOM 683 C CA . ILE A 1 87 ? 28.158 6.131 -52.523 1.00 81.31 87 ILE A CA 1
ATOM 684 C C . ILE A 1 87 ? 26.674 6.322 -52.827 1.00 81.31 87 ILE A C 1
ATOM 686 O O . ILE A 1 87 ? 26.128 7.406 -52.625 1.00 81.31 87 ILE A O 1
ATOM 690 N N . ASP A 1 88 ? 26.014 5.261 -53.294 1.00 81.00 88 ASP A N 1
ATOM 691 C CA . ASP A 1 88 ? 24.562 5.255 -53.450 1.00 81.00 88 ASP A CA 1
ATOM 692 C C . ASP A 1 88 ? 23.900 4.638 -52.218 1.00 81.00 88 ASP A C 1
ATOM 694 O O . ASP A 1 88 ? 24.034 3.443 -51.954 1.00 81.00 88 ASP A O 1
ATOM 698 N N . LEU A 1 89 ? 23.202 5.475 -51.454 1.00 80.75 89 LEU A N 1
ATOM 699 C CA . LEU A 1 89 ? 22.405 5.042 -50.312 1.00 80.75 89 LEU A CA 1
ATOM 700 C C . LEU A 1 89 ? 20.921 4.888 -50.654 1.00 80.75 89 LEU A C 1
ATOM 702 O O . LEU A 1 89 ? 20.143 4.647 -49.742 1.00 80.75 89 LEU A O 1
ATOM 706 N N . MET A 1 90 ? 20.489 5.041 -51.910 1.00 76.62 90 MET A N 1
ATOM 707 C CA . MET A 1 90 ? 19.065 4.929 -52.230 1.00 76.62 90 MET A CA 1
ATOM 708 C C . MET A 1 90 ? 18.544 3.519 -51.902 1.00 76.62 90 MET A C 1
ATOM 710 O O . MET A 1 90 ? 19.161 2.532 -52.314 1.00 76.62 90 MET A O 1
ATOM 714 N N . PRO A 1 91 ? 17.431 3.399 -51.153 1.00 71.69 91 PRO A N 1
ATOM 715 C CA . PRO A 1 91 ? 16.894 2.105 -50.791 1.00 71.69 91 PRO A CA 1
ATOM 716 C C . PRO A 1 91 ? 16.268 1.456 -52.025 1.00 71.69 91 PRO A C 1
ATOM 718 O O . PRO A 1 91 ? 15.320 1.975 -52.609 1.00 71.69 91 PRO A O 1
ATOM 721 N N . ASN A 1 92 ? 16.804 0.299 -52.382 1.00 75.19 92 ASN A N 1
ATOM 722 C CA . ASN A 1 92 ? 16.308 -0.610 -53.400 1.00 75.19 92 ASN A CA 1
ATOM 723 C C . ASN A 1 92 ? 15.787 -1.885 -52.709 1.00 75.19 92 ASN A C 1
ATOM 725 O O . ASN A 1 92 ? 16.163 -2.156 -51.566 1.00 75.19 92 ASN A O 1
ATOM 729 N N . PRO A 1 93 ? 14.956 -2.702 -53.381 1.00 70.50 93 PRO A N 1
ATOM 730 C CA . PRO A 1 93 ? 14.454 -3.962 -52.819 1.00 70.50 93 PRO A CA 1
ATOM 731 C C . PRO A 1 93 ? 15.567 -4.902 -52.324 1.00 70.50 93 PRO A C 1
ATOM 733 O O . PRO A 1 93 ? 15.369 -5.621 -51.350 1.00 70.50 93 PRO A O 1
ATOM 736 N N . ASP A 1 94 ? 16.749 -4.827 -52.945 1.00 72.81 94 ASP A N 1
ATOM 737 C CA . ASP A 1 94 ? 17.935 -5.628 -52.618 1.00 72.81 94 ASP A CA 1
ATOM 738 C C . ASP A 1 94 ? 18.951 -4.889 -51.719 1.00 72.81 94 ASP A C 1
ATOM 740 O O . ASP A 1 94 ? 20.103 -5.310 -51.586 1.00 72.81 94 ASP A O 1
ATOM 744 N N . SER A 1 95 ? 18.580 -3.749 -51.122 1.00 77.31 95 SER A N 1
ATOM 745 C CA . SER A 1 95 ? 19.488 -2.993 -50.254 1.00 77.31 95 SER A CA 1
ATOM 746 C C . SER A 1 95 ? 19.880 -3.796 -49.017 1.00 77.31 95 SER A C 1
ATOM 748 O O . SER A 1 95 ? 19.035 -4.270 -48.260 1.00 77.31 95 SER A O 1
ATOM 750 N N . SER A 1 96 ? 21.188 -3.870 -48.759 1.00 83.50 96 SER A N 1
ATOM 751 C CA . SER A 1 96 ? 21.715 -4.443 -47.520 1.00 83.50 96 SER A CA 1
ATOM 752 C C . SER A 1 96 ? 21.183 -3.694 -46.292 1.00 83.50 96 SER A C 1
ATOM 754 O O . SER A 1 96 ? 21.027 -2.468 -46.315 1.00 83.50 96 SER A O 1
ATOM 756 N N . PHE A 1 97 ? 20.981 -4.420 -45.190 1.00 83.81 97 PHE A N 1
ATOM 757 C CA . PHE A 1 97 ? 20.579 -3.858 -43.898 1.00 83.81 97 PHE A CA 1
ATOM 758 C C . PHE A 1 97 ? 21.468 -2.688 -43.457 1.00 83.81 97 PHE A C 1
ATOM 760 O O . PHE A 1 97 ? 20.949 -1.698 -42.946 1.00 83.81 97 PHE A O 1
ATOM 767 N N . SER A 1 98 ? 22.771 -2.732 -43.747 1.00 85.75 98 SER A N 1
ATOM 768 C CA . SER A 1 98 ? 23.697 -1.647 -43.400 1.00 85.75 98 SER A CA 1
ATOM 769 C C . SER A 1 98 ? 23.413 -0.344 -44.153 1.00 85.75 98 SER A C 1
ATOM 771 O O . SER A 1 98 ? 23.576 0.733 -43.585 1.00 85.75 98 SER A O 1
ATOM 773 N N . VAL A 1 99 ? 22.914 -0.412 -45.394 1.00 88.00 99 VAL A N 1
ATOM 774 C CA . VAL A 1 99 ? 22.492 0.778 -46.159 1.00 88.00 99 VAL A CA 1
ATOM 775 C C . VAL A 1 99 ? 21.238 1.384 -45.533 1.00 88.00 99 VAL A C 1
ATOM 777 O O . VAL A 1 99 ? 21.176 2.593 -45.310 1.00 88.00 99 VAL A O 1
ATOM 780 N N . ILE A 1 100 ? 20.265 0.541 -45.177 1.00 88.06 100 ILE A N 1
ATOM 781 C CA . ILE A 1 100 ? 19.011 0.968 -44.542 1.00 88.06 100 ILE A CA 1
ATOM 782 C C . ILE A 1 100 ? 19.290 1.594 -43.168 1.00 88.06 100 ILE A C 1
ATOM 784 O O . ILE A 1 100 ? 18.770 2.665 -42.852 1.00 88.06 100 ILE A O 1
ATOM 788 N N . ASN A 1 101 ? 20.130 0.957 -42.351 1.00 89.31 101 ASN A N 1
ATOM 789 C CA . ASN A 1 101 ? 20.493 1.458 -41.027 1.00 89.31 101 ASN A CA 1
ATOM 790 C C . ASN A 1 101 ? 21.323 2.743 -41.108 1.00 89.31 101 ASN A C 1
ATOM 792 O O . ASN A 1 101 ? 21.093 3.652 -40.307 1.00 89.31 101 ASN A O 1
ATOM 796 N N . CYS A 1 102 ? 22.206 2.866 -42.105 1.00 92.62 102 CYS A N 1
ATOM 797 C CA . CYS A 1 102 ? 22.922 4.105 -42.389 1.00 92.62 102 CYS A CA 1
ATOM 798 C C . CYS A 1 102 ? 21.958 5.237 -42.761 1.00 92.62 102 CYS A C 1
ATOM 800 O O . CYS A 1 102 ? 22.011 6.301 -42.151 1.00 92.62 102 CYS A O 1
ATOM 802 N N . LEU A 1 103 ? 21.026 5.009 -43.691 1.00 91.44 103 LEU A N 1
ATOM 803 C CA . LEU A 1 103 ? 20.010 6.002 -44.051 1.00 91.44 103 LEU A CA 1
ATOM 804 C C . LEU A 1 103 ? 19.182 6.451 -42.848 1.00 91.44 103 LEU A C 1
ATOM 806 O O . LEU A 1 103 ? 19.012 7.649 -42.640 1.00 91.44 103 LEU A O 1
ATOM 810 N N . LYS A 1 104 ? 18.703 5.510 -42.026 1.00 91.00 104 LYS A N 1
ATOM 811 C CA . LYS A 1 104 ? 17.943 5.830 -40.809 1.00 91.00 104 LYS A CA 1
ATOM 812 C C . LYS A 1 104 ? 18.771 6.655 -39.823 1.00 91.00 104 LYS A C 1
ATOM 814 O O . LYS A 1 104 ? 18.244 7.577 -39.208 1.00 91.00 104 LYS A O 1
ATOM 819 N N . ALA A 1 105 ? 20.056 6.344 -39.645 1.00 94.25 105 ALA A N 1
ATOM 820 C CA . ALA A 1 105 ? 20.946 7.129 -38.787 1.00 94.25 105 ALA A CA 1
ATOM 821 C C . ALA A 1 105 ? 21.127 8.560 -39.320 1.00 94.25 105 ALA A C 1
ATOM 823 O O . ALA A 1 105 ? 21.000 9.518 -38.561 1.00 94.25 105 ALA A O 1
ATOM 824 N N . LEU A 1 106 ? 21.330 8.717 -40.630 1.00 94.19 106 LEU A N 1
ATOM 825 C CA . LEU A 1 106 ? 21.453 10.030 -41.263 1.00 94.19 106 LEU A CA 1
ATOM 826 C C . LEU A 1 106 ? 20.150 10.831 -41.205 1.00 94.19 106 LEU A C 1
ATOM 828 O O . LEU A 1 106 ? 20.186 12.022 -40.910 1.00 94.19 106 LEU A O 1
ATOM 832 N N . GLN A 1 107 ? 19.000 10.191 -41.417 1.00 94.12 107 GLN A N 1
ATOM 833 C CA . GLN A 1 107 ? 17.692 10.837 -41.322 1.00 94.12 107 GLN A CA 1
ATOM 834 C C . GLN A 1 107 ? 17.426 11.378 -39.909 1.00 94.12 107 GLN A C 1
ATOM 836 O O . GLN A 1 107 ? 16.842 12.447 -39.770 1.00 94.12 107 GLN A O 1
ATOM 841 N N . ARG A 1 108 ? 17.906 10.703 -38.854 1.00 93.19 108 ARG A N 1
ATOM 842 C CA . ARG A 1 108 ? 17.803 11.207 -37.470 1.00 93.19 108 ARG A CA 1
ATOM 843 C C . ARG A 1 108 ? 18.636 12.466 -37.214 1.00 93.19 108 ARG A C 1
ATOM 845 O O . ARG A 1 108 ? 18.272 13.246 -36.343 1.00 93.19 108 ARG A O 1
ATOM 852 N N . ILE A 1 109 ? 19.748 12.650 -37.928 1.00 94.50 109 ILE A N 1
ATOM 853 C CA . ILE A 1 109 ? 20.628 13.821 -37.769 1.00 94.50 109 ILE A CA 1
ATOM 854 C C . ILE A 1 109 ? 20.171 14.975 -38.660 1.00 94.50 109 ILE A C 1
ATOM 856 O O . ILE A 1 109 ? 20.100 16.113 -38.207 1.00 94.50 109 ILE A O 1
ATOM 860 N N . TYR A 1 110 ? 19.888 14.686 -39.929 1.00 93.94 110 TYR A N 1
ATOM 861 C CA . TYR A 1 110 ? 19.669 15.702 -40.959 1.00 93.94 110 TYR A CA 1
ATOM 862 C C . TYR A 1 110 ? 18.190 15.946 -41.284 1.00 93.94 110 TYR A C 1
ATOM 864 O O . TYR A 1 110 ? 17.884 16.901 -41.997 1.00 93.94 110 TYR A O 1
ATOM 872 N N . GLY A 1 111 ? 17.275 15.113 -40.776 1.00 93.69 111 GLY A N 1
ATOM 873 C CA . GLY A 1 111 ? 15.833 15.278 -40.949 1.00 93.69 111 GLY A CA 1
ATOM 874 C C . GLY A 1 111 ? 15.433 15.392 -42.420 1.00 93.69 111 GLY A C 1
ATOM 875 O O . GLY A 1 111 ? 15.724 14.510 -43.229 1.00 93.69 111 GLY A O 1
ATOM 876 N N . GLU A 1 112 ? 14.793 16.506 -42.767 1.00 92.62 112 GLU A N 1
ATOM 877 C CA . GLU A 1 112 ? 14.302 16.809 -44.117 1.00 92.62 112 GLU A CA 1
ATOM 878 C C . GLU A 1 112 ? 15.429 17.022 -45.144 1.00 92.62 112 GLU A C 1
ATOM 880 O O . GLU A 1 112 ? 15.233 16.815 -46.340 1.00 92.62 112 GLU A O 1
ATOM 885 N N . HIS A 1 113 ? 16.639 17.375 -44.697 1.00 93.25 113 HIS A N 1
ATOM 886 C CA . HIS A 1 113 ? 17.782 17.637 -45.577 1.00 93.25 113 HIS A CA 1
ATOM 887 C C . HIS A 1 113 ? 18.535 16.370 -46.006 1.00 93.25 113 HIS A C 1
ATOM 889 O O . HIS A 1 113 ? 19.557 16.460 -46.688 1.00 93.25 113 HIS A O 1
ATOM 895 N N . ILE A 1 114 ? 18.043 15.181 -45.643 1.00 92.88 114 ILE A N 1
ATOM 896 C CA . ILE A 1 114 ? 18.692 13.904 -45.960 1.00 92.88 114 ILE A CA 1
ATOM 897 C C . ILE A 1 114 ? 18.944 13.716 -47.461 1.00 92.88 114 ILE A C 1
ATOM 899 O O . ILE A 1 114 ? 20.009 13.234 -47.844 1.00 92.88 114 ILE A O 1
ATOM 903 N N . SER A 1 115 ? 18.020 14.157 -48.317 1.00 90.44 115 SER A N 1
ATOM 904 C CA . SER A 1 115 ? 18.149 14.039 -49.774 1.00 90.44 115 SER A CA 1
ATOM 905 C C . SER A 1 115 ? 19.389 14.766 -50.304 1.00 90.44 115 SER A C 1
ATOM 907 O O . SER A 1 115 ? 20.094 14.223 -51.151 1.00 90.44 115 SER A O 1
ATOM 909 N N . LEU A 1 116 ? 19.709 15.940 -49.744 1.00 91.25 116 LEU A N 1
ATOM 910 C CA . LEU A 1 116 ? 20.900 16.717 -50.107 1.00 91.25 116 LEU A CA 1
ATOM 911 C C . LEU A 1 116 ? 22.188 16.013 -49.671 1.00 91.25 116 LEU A C 1
ATOM 913 O O . LEU A 1 116 ? 23.186 16.044 -50.384 1.00 91.25 116 LEU A O 1
ATOM 917 N N . ILE A 1 117 ? 22.170 15.351 -48.511 1.00 92.50 117 ILE A N 1
ATOM 918 C CA . ILE A 1 117 ? 23.321 14.589 -48.012 1.00 92.50 117 ILE A CA 1
ATOM 919 C C . ILE A 1 117 ? 23.557 13.345 -48.870 1.00 92.50 117 ILE A C 1
ATOM 921 O O . ILE A 1 117 ? 24.696 13.059 -49.231 1.00 92.50 117 ILE A O 1
ATOM 925 N N . VAL A 1 118 ? 22.496 12.623 -49.239 1.00 90.38 118 VAL A N 1
ATOM 926 C CA . VAL A 1 118 ? 22.592 11.457 -50.131 1.00 90.38 118 VAL A CA 1
ATOM 927 C C . VAL A 1 118 ? 23.095 11.872 -51.515 1.00 90.38 118 VAL A C 1
ATOM 929 O O . VAL A 1 118 ? 23.958 11.198 -52.073 1.00 90.38 118 VAL A O 1
ATOM 932 N N . GLU A 1 119 ? 22.630 13.001 -52.053 1.00 89.62 119 GLU A N 1
ATOM 933 C CA . GLU A 1 119 ? 23.150 13.558 -53.306 1.00 89.62 119 GLU A CA 1
ATOM 934 C C . GLU A 1 119 ? 24.620 13.994 -53.177 1.00 89.62 119 GLU A C 1
ATOM 936 O O . GLU A 1 119 ? 25.441 13.694 -54.046 1.00 89.62 119 GLU A O 1
ATOM 941 N N . GLY A 1 120 ? 24.991 14.617 -52.056 1.00 89.25 120 GLY A N 1
ATOM 942 C CA . GLY A 1 120 ? 26.374 14.973 -51.742 1.00 89.25 120 GLY A CA 1
ATOM 943 C C . GLY A 1 120 ? 27.301 13.757 -51.649 1.00 89.25 120 GLY A C 1
ATOM 944 O O . GLY A 1 120 ? 28.435 13.815 -52.115 1.00 89.25 120 GLY A O 1
ATOM 945 N N . LEU A 1 121 ? 26.824 12.622 -51.131 1.00 88.69 121 LEU A N 1
ATOM 946 C CA . LEU 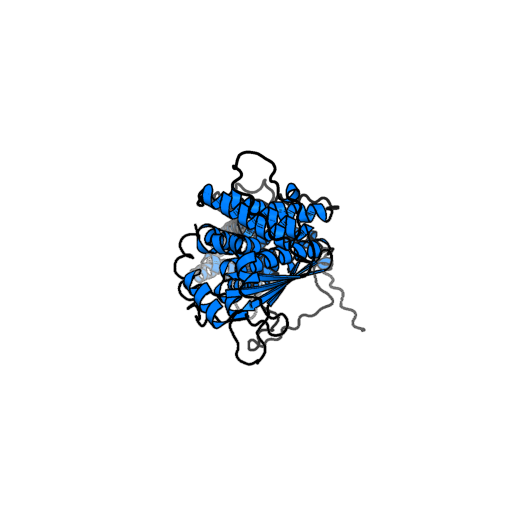A 1 121 ? 27.579 11.363 -51.101 1.00 88.69 121 LEU A CA 1
ATOM 947 C C . LEU A 1 121 ? 27.781 10.747 -52.498 1.00 88.69 121 LEU A C 1
ATOM 949 O O . LEU A 1 121 ? 28.751 10.014 -52.705 1.00 88.69 121 LEU A O 1
ATOM 953 N N . LYS A 1 122 ? 26.918 11.075 -53.468 1.00 88.25 122 LYS A N 1
ATOM 954 C CA . LYS A 1 122 ? 27.082 10.684 -54.878 1.00 88.25 122 LYS A CA 1
ATOM 955 C C . LYS A 1 122 ? 28.045 11.610 -55.618 1.00 88.25 122 LYS A C 1
ATOM 957 O O . LYS A 1 122 ? 28.965 11.134 -56.276 1.00 88.25 122 LYS A O 1
ATOM 962 N N . ASN A 1 123 ? 27.843 12.921 -55.492 1.00 87.25 123 ASN A N 1
ATOM 963 C CA . ASN A 1 123 ? 28.488 13.919 -56.351 1.00 87.25 123 ASN A CA 1
ATOM 964 C C . ASN A 1 123 ? 29.778 14.502 -55.747 1.00 87.25 123 ASN A C 1
ATOM 966 O O . ASN A 1 123 ? 30.718 14.815 -56.473 1.00 87.25 123 ASN A O 1
ATOM 970 N N . LEU A 1 124 ? 29.840 14.635 -54.420 1.00 87.19 124 LEU A N 1
ATOM 971 C CA . LEU A 1 124 ? 30.949 15.218 -53.652 1.00 87.19 124 LEU A CA 1
ATOM 972 C C . LEU A 1 124 ? 31.370 14.257 -52.530 1.00 87.19 124 LEU A C 1
ATOM 974 O O . LEU A 1 124 ? 31.423 14.616 -51.348 1.00 87.19 124 LEU A O 1
ATOM 978 N N . CYS A 1 125 ? 31.637 13.002 -52.904 1.00 86.12 125 CYS A N 1
ATOM 979 C CA . CYS A 1 125 ? 31.761 11.889 -51.966 1.00 86.12 125 CYS A CA 1
ATOM 980 C C . CYS A 1 125 ? 32.808 12.134 -50.871 1.00 86.12 125 CYS A C 1
ATOM 982 O O . CYS A 1 125 ? 32.510 11.937 -49.699 1.00 86.12 125 CYS A O 1
ATOM 984 N N . HIS A 1 126 ? 34.025 12.576 -51.203 1.00 86.88 126 HIS A N 1
ATOM 985 C CA . HIS A 1 126 ? 35.099 12.712 -50.208 1.00 86.88 126 HIS A CA 1
ATOM 986 C C . HIS A 1 126 ? 34.806 13.758 -49.122 1.00 86.88 126 HIS A C 1
ATOM 988 O O . HIS A 1 126 ? 35.089 13.515 -47.947 1.00 86.88 126 HIS A O 1
ATOM 994 N N . GLU A 1 127 ? 34.265 14.915 -49.507 1.00 88.50 127 GLU A N 1
ATOM 995 C CA . GLU A 1 127 ? 33.960 16.012 -48.583 1.00 88.50 127 GLU A CA 1
ATOM 996 C C . GLU A 1 127 ? 32.741 15.667 -47.726 1.00 88.50 127 GLU A C 1
ATOM 998 O O . GLU A 1 127 ? 32.815 15.702 -46.493 1.00 88.50 127 GLU A O 1
ATOM 1003 N N . THR A 1 128 ? 31.661 15.220 -48.375 1.00 90.75 128 THR A N 1
ATOM 1004 C CA . THR A 1 128 ? 30.410 14.850 -47.703 1.00 90.75 128 THR A CA 1
ATOM 1005 C C . THR A 1 128 ? 30.618 13.681 -46.742 1.00 90.75 128 THR A C 1
ATOM 1007 O O . THR A 1 128 ? 30.158 13.733 -45.604 1.00 90.75 128 THR A O 1
ATOM 1010 N N . LEU A 1 129 ? 31.377 12.654 -47.141 1.00 92.31 129 LEU A N 1
ATOM 1011 C CA . LEU A 1 129 ? 31.655 11.483 -46.306 1.00 92.31 129 LEU A CA 1
ATOM 1012 C C . LEU A 1 129 ? 32.409 11.855 -45.023 1.00 92.31 129 LEU A C 1
ATOM 1014 O O . LEU A 1 129 ? 32.040 11.404 -43.940 1.00 92.31 129 LEU A O 1
ATOM 1018 N N . ARG A 1 130 ? 33.427 12.725 -45.113 1.00 91.94 130 ARG A N 1
ATOM 1019 C CA . ARG A 1 130 ? 34.169 13.203 -43.931 1.00 91.94 130 ARG A CA 1
ATOM 1020 C C . ARG A 1 130 ? 33.275 13.993 -42.980 1.00 91.94 130 ARG A C 1
ATOM 1022 O O . ARG A 1 130 ? 33.355 13.793 -41.768 1.00 91.94 130 ARG A O 1
ATOM 1029 N N . MET A 1 131 ? 32.439 14.879 -43.522 1.00 93.44 131 MET A N 1
ATOM 1030 C CA . MET A 1 131 ? 31.488 15.660 -42.729 1.00 93.44 131 MET A CA 1
ATOM 1031 C C . MET A 1 131 ? 30.490 14.757 -42.004 1.00 93.44 131 MET A C 1
ATOM 1033 O O . MET A 1 131 ? 30.330 14.872 -40.792 1.00 93.44 131 MET A O 1
ATOM 1037 N N . VAL A 1 132 ? 29.877 13.823 -42.730 1.00 95.31 132 VAL A N 1
ATOM 1038 C CA . VAL A 1 132 ? 28.860 12.909 -42.206 1.00 95.31 132 VAL A CA 1
ATOM 1039 C C . VAL A 1 132 ? 29.422 11.991 -41.121 1.00 95.31 132 VAL A C 1
ATOM 1041 O O . VAL A 1 132 ? 28.811 11.865 -40.061 1.00 95.31 132 VAL A O 1
ATOM 1044 N N . ILE A 1 133 ? 30.603 11.394 -41.329 1.00 95.56 133 ILE A N 1
ATOM 1045 C CA . ILE A 1 133 ? 31.253 10.552 -40.309 1.00 95.56 133 ILE A CA 1
ATOM 1046 C C . ILE A 1 133 ? 31.538 11.370 -39.047 1.00 95.56 133 ILE A C 1
ATOM 1048 O O . ILE A 1 133 ? 31.271 10.905 -37.939 1.00 95.56 133 ILE A O 1
ATOM 1052 N N . LYS A 1 134 ? 32.043 12.604 -39.193 1.00 96.00 134 LYS A N 1
ATOM 1053 C CA . LYS A 1 134 ? 32.287 13.493 -38.050 1.00 96.00 134 LYS A CA 1
ATOM 1054 C C . LYS A 1 134 ? 30.988 13.787 -37.292 1.00 96.00 134 LYS A C 1
ATOM 1056 O O . LYS A 1 134 ? 30.972 13.667 -36.071 1.00 96.00 134 LYS A O 1
ATOM 1061 N N . SER A 1 135 ? 29.905 14.118 -37.994 1.00 96.31 135 SER A N 1
ATOM 1062 C CA . SER A 1 135 ? 28.594 14.374 -37.385 1.00 96.31 135 SER A CA 1
ATOM 1063 C C . SER A 1 135 ? 28.012 13.143 -36.681 1.00 96.31 135 SER A C 1
ATOM 1065 O O . SER A 1 135 ? 27.542 13.266 -35.555 1.00 96.31 135 SER A O 1
ATOM 1067 N N . LEU A 1 136 ? 28.087 11.954 -37.289 1.00 96.31 136 LEU A N 1
ATOM 1068 C CA . LEU A 1 136 ? 27.621 10.698 -36.682 1.00 96.31 136 LEU A CA 1
ATOM 1069 C C . LEU A 1 136 ? 28.419 10.315 -35.427 1.00 96.31 136 LEU A C 1
ATOM 1071 O O . LEU A 1 136 ? 27.846 9.774 -34.481 1.00 96.31 136 LEU A O 1
ATOM 1075 N N . LYS A 1 137 ? 29.728 10.601 -35.394 1.00 96.69 137 LYS A N 1
ATOM 1076 C CA . LYS A 1 137 ? 30.568 10.385 -34.203 1.00 96.69 137 LYS A CA 1
ATOM 1077 C C . LYS A 1 137 ? 30.180 11.310 -33.057 1.00 96.69 137 LYS A C 1
ATOM 1079 O O . LYS A 1 137 ? 29.936 10.818 -31.963 1.00 96.69 137 LYS A O 1
ATOM 1084 N N . VAL A 1 138 ? 30.029 12.608 -33.334 1.00 96.31 138 VAL A N 1
ATOM 1085 C CA . VAL A 1 138 ? 29.539 13.584 -32.343 1.00 96.31 138 VAL A CA 1
ATOM 1086 C C . VAL A 1 138 ? 28.154 13.179 -31.834 1.00 96.31 138 VAL A C 1
ATOM 1088 O O . VAL A 1 138 ? 27.911 13.177 -30.631 1.00 96.31 138 VAL A O 1
ATOM 1091 N N . LYS A 1 139 ? 27.255 12.745 -32.729 1.00 95.06 139 LYS A N 1
ATOM 1092 C CA . LYS A 1 139 ? 25.938 12.243 -32.322 1.00 95.06 139 LYS A CA 1
ATOM 1093 C C . LYS A 1 139 ? 26.032 10.962 -31.489 1.00 95.06 139 LYS A C 1
ATOM 1095 O O . LYS A 1 139 ? 25.225 10.759 -30.591 1.00 95.06 139 LYS A O 1
ATOM 1100 N N . GLY A 1 140 ? 27.006 10.099 -31.772 1.00 95.75 140 GLY A N 1
ATOM 1101 C CA . GLY A 1 140 ? 27.276 8.892 -30.995 1.00 95.75 140 GLY A CA 1
ATOM 1102 C C . GLY A 1 140 ? 27.703 9.190 -29.558 1.00 95.75 140 GLY A C 1
ATOM 1103 O O . GLY A 1 140 ? 27.233 8.511 -28.646 1.00 95.75 140 GLY A O 1
ATOM 1104 N N . GLU A 1 141 ? 28.536 10.214 -29.358 1.00 94.69 141 GLU A N 1
ATOM 1105 C CA . GLU A 1 141 ? 28.896 10.724 -28.028 1.00 94.69 141 GLU A CA 1
ATOM 1106 C C . GLU A 1 141 ? 27.652 11.267 -27.307 1.00 94.69 141 GLU A C 1
ATOM 1108 O O . GLU A 1 141 ? 27.341 10.805 -26.213 1.00 94.69 141 GLU A O 1
ATOM 1113 N N . GLU A 1 142 ? 26.849 12.110 -27.970 1.00 94.12 142 GLU A N 1
ATOM 1114 C CA . GLU A 1 142 ? 25.593 12.644 -27.412 1.00 94.12 142 GLU A CA 1
ATOM 1115 C C . GLU A 1 142 ? 24.600 11.535 -27.004 1.00 94.12 142 GLU A C 1
ATOM 1117 O O . GLU A 1 142 ? 23.992 11.594 -25.935 1.00 94.12 142 GLU A O 1
ATOM 1122 N N . ILE A 1 143 ? 24.437 10.492 -27.830 1.00 93.81 143 ILE A N 1
ATOM 1123 C CA . ILE A 1 143 ? 23.585 9.333 -27.509 1.00 93.81 143 ILE A CA 1
ATOM 1124 C C . ILE A 1 143 ? 24.130 8.587 -26.288 1.00 93.81 143 ILE A C 1
ATOM 1126 O O . ILE A 1 143 ? 23.346 8.139 -25.453 1.00 93.81 143 ILE A O 1
ATOM 1130 N N . SER A 1 144 ? 25.452 8.437 -26.179 1.00 92.62 144 SER A N 1
ATOM 1131 C CA . SER A 1 144 ? 26.084 7.770 -25.039 1.00 92.62 144 SER A CA 1
ATOM 1132 C C . SER A 1 144 ? 25.885 8.558 -23.742 1.00 92.62 144 SER A C 1
ATOM 1134 O O . SER A 1 144 ? 25.548 7.966 -22.715 1.00 92.62 144 SER A O 1
ATOM 1136 N N . ASP A 1 145 ? 26.018 9.882 -23.795 1.00 88.44 145 ASP A N 1
ATOM 1137 C CA . ASP A 1 145 ? 25.770 10.765 -22.653 1.00 88.44 145 ASP A CA 1
ATOM 1138 C C . ASP A 1 145 ? 24.292 10.733 -22.239 1.00 88.44 145 ASP A C 1
ATOM 1140 O O . ASP A 1 145 ? 23.961 10.604 -21.056 1.00 88.44 145 ASP A O 1
ATOM 1144 N N . ASN A 1 146 ? 23.377 10.764 -23.215 1.00 89.44 146 ASN A N 1
ATOM 1145 C CA . ASN A 1 146 ? 21.948 10.655 -22.942 1.00 89.44 146 ASN A CA 1
ATOM 1146 C C . ASN A 1 146 ? 21.578 9.279 -22.370 1.00 89.44 146 ASN A C 1
ATOM 1148 O O . ASN A 1 146 ? 20.804 9.216 -21.420 1.00 89.44 146 ASN A O 1
ATOM 1152 N N . GLN A 1 147 ? 22.159 8.187 -22.881 1.00 89.88 147 GLN A N 1
ATOM 1153 C CA . GLN A 1 147 ? 21.972 6.848 -22.312 1.00 89.88 147 GLN A CA 1
ATOM 1154 C C . GLN A 1 147 ? 22.345 6.827 -20.840 1.00 89.88 147 GLN A C 1
ATOM 1156 O O . GLN A 1 147 ? 21.624 6.256 -20.025 1.00 89.88 147 GLN A O 1
ATOM 1161 N N . HIS A 1 148 ? 23.466 7.455 -20.497 1.00 85.06 148 HIS A N 1
ATOM 1162 C CA . HIS A 1 148 ? 23.886 7.510 -19.119 1.00 85.06 148 HIS A CA 1
ATOM 1163 C C . HIS A 1 148 ? 22.851 8.233 -18.238 1.00 85.06 148 HIS A C 1
ATOM 1165 O O . HIS A 1 148 ? 22.405 7.687 -17.227 1.00 85.06 148 HIS A O 1
ATOM 1171 N N . ARG A 1 149 ? 22.413 9.426 -18.654 1.00 83.75 149 ARG A N 1
ATOM 1172 C CA . ARG A 1 149 ? 21.393 10.202 -17.935 1.00 83.75 149 ARG A CA 1
ATOM 1173 C C . ARG A 1 149 ? 20.075 9.432 -17.790 1.00 83.75 149 ARG A C 1
ATOM 1175 O O . ARG A 1 149 ? 19.479 9.443 -16.717 1.00 83.75 149 ARG A O 1
ATOM 1182 N N . MET A 1 150 ? 19.624 8.760 -18.850 1.00 86.38 150 MET A N 1
ATOM 1183 C CA . MET A 1 150 ? 18.380 7.984 -18.837 1.00 86.38 150 MET A CA 1
ATOM 1184 C C . MET A 1 150 ? 18.485 6.751 -17.945 1.00 86.38 150 MET A C 1
ATOM 1186 O O . MET A 1 150 ? 17.562 6.491 -17.185 1.00 86.38 150 MET A O 1
ATOM 1190 N N . ASN A 1 151 ? 19.633 6.066 -17.927 1.00 85.00 151 ASN A N 1
ATOM 1191 C CA . ASN A 1 151 ? 19.869 4.949 -17.009 1.00 85.00 151 ASN A CA 1
ATOM 1192 C C . ASN A 1 151 ? 19.691 5.346 -15.537 1.00 85.00 151 ASN A C 1
ATOM 1194 O O . ASN A 1 151 ? 19.215 4.528 -14.756 1.00 85.00 151 ASN A O 1
ATOM 1198 N N . LEU A 1 152 ? 20.041 6.580 -15.150 1.00 80.81 152 LEU A N 1
ATOM 1199 C CA . LEU A 1 152 ? 19.796 7.068 -13.788 1.00 80.81 152 LEU A CA 1
ATOM 1200 C C . LEU A 1 152 ? 18.297 7.192 -13.496 1.00 80.81 152 LEU A C 1
ATOM 1202 O O . LEU A 1 152 ? 17.838 6.715 -12.464 1.00 80.81 152 LEU A O 1
ATOM 1206 N N . ILE A 1 153 ? 17.537 7.802 -14.407 1.00 83.06 153 ILE A N 1
ATOM 1207 C CA . ILE A 1 153 ? 16.086 7.996 -14.257 1.00 83.06 153 ILE A CA 1
ATOM 1208 C C . ILE A 1 153 ? 15.366 6.646 -14.239 1.00 83.06 153 ILE A C 1
ATOM 1210 O O . ILE A 1 153 ? 14.649 6.346 -13.287 1.00 83.06 153 ILE A O 1
ATOM 1214 N N . TRP A 1 154 ? 15.653 5.786 -15.220 1.00 86.62 154 TRP A N 1
ATOM 1215 C CA . TRP A 1 154 ? 15.113 4.432 -15.280 1.00 86.62 154 TRP A CA 1
ATOM 1216 C C . TRP A 1 154 ? 15.431 3.634 -14.022 1.00 86.62 154 TRP A C 1
ATOM 1218 O O . TRP A 1 154 ? 14.579 2.894 -13.552 1.00 86.62 154 TRP A O 1
ATOM 1228 N N . TRP A 1 155 ? 16.619 3.793 -13.437 1.00 81.12 155 TRP A N 1
ATOM 1229 C CA . TRP A 1 155 ? 16.958 3.117 -12.187 1.00 81.12 155 TRP A CA 1
ATOM 1230 C C . TRP A 1 155 ? 16.042 3.537 -11.027 1.00 81.12 155 TRP A C 1
ATOM 1232 O O . TRP A 1 155 ? 15.533 2.670 -10.312 1.00 81.12 155 TRP A O 1
ATOM 1242 N N . PHE A 1 156 ? 15.783 4.840 -10.859 1.00 77.50 156 PHE A N 1
ATOM 1243 C CA . PHE A 1 156 ? 14.865 5.335 -9.825 1.00 77.50 156 PHE A CA 1
ATOM 1244 C C . PHE A 1 156 ? 13.430 4.848 -10.050 1.00 77.50 156 PHE A C 1
ATOM 1246 O O . PHE A 1 156 ? 12.786 4.373 -9.110 1.00 77.50 156 PHE A O 1
ATOM 1253 N N . ASP A 1 157 ? 12.942 4.915 -11.286 1.00 83.31 157 ASP A N 1
ATOM 1254 C CA . ASP A 1 157 ? 11.569 4.522 -11.604 1.00 83.31 157 ASP A CA 1
ATOM 1255 C C . ASP A 1 157 ? 11.370 3.003 -11.518 1.00 83.31 157 ASP A C 1
ATOM 1257 O O . ASP A 1 157 ? 10.378 2.541 -10.946 1.00 83.31 157 ASP A O 1
ATOM 1261 N N . ILE A 1 158 ? 12.341 2.209 -11.987 1.00 84.81 158 ILE A N 1
ATOM 1262 C CA . ILE A 1 158 ? 12.333 0.748 -11.832 1.00 84.81 158 ILE A CA 1
ATOM 1263 C C . ILE A 1 158 ? 12.257 0.386 -10.353 1.00 84.81 158 ILE A C 1
ATOM 1265 O O . ILE A 1 158 ? 11.420 -0.431 -9.971 1.00 84.81 158 ILE A O 1
ATOM 1269 N N . ARG A 1 159 ? 13.085 1.013 -9.509 1.00 80.06 159 ARG A N 1
ATOM 1270 C CA . ARG A 1 159 ? 13.058 0.790 -8.061 1.00 80.06 159 ARG A CA 1
ATOM 1271 C C . ARG A 1 159 ? 11.659 1.051 -7.498 1.00 80.06 159 ARG A C 1
ATOM 1273 O O . ARG A 1 159 ? 11.073 0.144 -6.912 1.00 80.06 159 ARG A O 1
ATOM 1280 N N . LYS A 1 160 ? 11.101 2.239 -7.756 1.00 82.69 160 LYS A N 1
ATOM 1281 C CA . LYS A 1 160 ? 9.779 2.680 -7.275 1.00 82.69 160 LYS A CA 1
ATOM 1282 C C . LYS A 1 160 ? 8.639 1.743 -7.686 1.00 82.69 160 LYS A C 1
ATOM 1284 O O . LYS A 1 160 ? 7.688 1.547 -6.926 1.00 82.69 160 LYS A O 1
ATOM 1289 N N . HIS A 1 161 ? 8.702 1.197 -8.898 1.00 86.75 161 HIS A N 1
ATOM 1290 C CA . HIS A 1 161 ? 7.617 0.400 -9.467 1.00 86.75 161 HIS A CA 1
ATOM 1291 C C . HIS A 1 161 ? 7.803 -1.113 -9.319 1.00 86.75 161 HIS A C 1
ATOM 1293 O O . HIS A 1 161 ? 6.811 -1.835 -9.401 1.00 86.75 161 HIS A O 1
ATOM 1299 N N . SER A 1 162 ? 9.014 -1.600 -9.039 1.00 86.56 162 SER A N 1
ATOM 1300 C CA . SER A 1 162 ? 9.358 -3.028 -8.958 1.00 86.56 162 SER A CA 1
ATOM 1301 C C . SER A 1 162 ? 8.391 -3.836 -8.084 1.00 86.56 162 SER A C 1
ATOM 1303 O O . SER A 1 162 ? 7.668 -4.693 -8.590 1.00 86.56 162 SER A O 1
ATOM 1305 N N . LEU A 1 163 ? 8.301 -3.519 -6.791 1.00 85.56 163 LEU A N 1
ATOM 1306 C CA . LEU A 1 163 ? 7.416 -4.204 -5.848 1.00 85.56 163 LEU A CA 1
ATOM 1307 C C . LEU A 1 163 ? 5.941 -3.894 -6.100 1.00 85.56 163 LEU A C 1
ATOM 1309 O O . LEU A 1 163 ? 5.100 -4.791 -6.048 1.00 85.56 163 LEU A O 1
ATOM 1313 N N . LYS A 1 164 ? 5.619 -2.633 -6.412 1.00 88.25 164 LYS A N 1
ATOM 1314 C CA . LYS A 1 164 ? 4.240 -2.197 -6.680 1.00 88.25 164 LYS A CA 1
ATOM 1315 C C . LYS A 1 164 ? 3.656 -2.874 -7.928 1.00 88.25 164 LYS A C 1
ATOM 1317 O O . LYS A 1 164 ? 2.442 -2.996 -8.035 1.00 88.25 164 LYS A O 1
ATOM 1322 N N . SER A 1 165 ? 4.492 -3.310 -8.871 1.00 87.81 165 SER A N 1
ATOM 1323 C CA . SER A 1 165 ? 4.048 -4.019 -10.075 1.00 87.81 165 SER A CA 1
ATOM 1324 C C . SER A 1 165 ? 3.513 -5.422 -9.772 1.00 87.81 165 SER A C 1
ATOM 1326 O O . SER A 1 165 ? 2.596 -5.880 -10.452 1.00 87.81 165 SER A O 1
ATOM 1328 N N . LEU A 1 166 ? 4.038 -6.059 -8.720 1.00 87.12 166 LEU A N 1
ATOM 1329 C CA . LEU A 1 166 ? 3.650 -7.395 -8.264 1.00 87.12 166 LEU A CA 1
ATOM 1330 C C . LEU A 1 166 ? 2.398 -7.376 -7.370 1.00 87.12 166 LEU A C 1
ATOM 1332 O O . LEU A 1 166 ? 1.726 -8.395 -7.212 1.00 87.12 166 LEU A O 1
ATOM 1336 N N . ASP A 1 167 ? 2.073 -6.221 -6.790 1.00 88.25 167 ASP A N 1
ATOM 1337 C CA . ASP A 1 167 ? 0.949 -6.030 -5.877 1.00 88.25 167 ASP A CA 1
ATOM 1338 C C . ASP A 1 167 ? -0.329 -5.611 -6.625 1.00 88.25 167 ASP A C 1
ATOM 1340 O O . ASP A 1 167 ? -0.606 -4.432 -6.851 1.00 88.25 167 ASP A O 1
ATOM 1344 N N . PHE A 1 168 ? -1.138 -6.600 -7.005 1.00 85.25 168 PHE A N 1
ATOM 1345 C CA . PHE A 1 168 ? -2.419 -6.379 -7.684 1.00 85.25 168 PHE A CA 1
ATOM 1346 C C . PHE A 1 168 ? -3.606 -6.193 -6.725 1.00 85.25 168 PHE A C 1
ATOM 1348 O O . PHE A 1 168 ? -4.700 -5.837 -7.172 1.00 85.25 168 PHE A O 1
ATOM 1355 N N . GLN A 1 169 ? -3.430 -6.476 -5.429 1.00 87.31 169 GLN A N 1
ATOM 1356 C CA . GLN A 1 169 ? -4.515 -6.460 -4.440 1.00 87.31 169 GLN A CA 1
ATOM 1357 C C . GLN A 1 169 ? -4.528 -5.165 -3.634 1.00 87.31 169 GLN A C 1
ATOM 1359 O O . GLN A 1 169 ? -5.605 -4.622 -3.386 1.00 87.31 169 GLN A O 1
ATOM 1364 N N . GLY A 1 170 ? -3.358 -4.636 -3.276 1.00 89.56 170 GLY A N 1
ATOM 1365 C CA . GLY A 1 170 ? -3.212 -3.521 -2.349 1.00 89.56 170 GLY A CA 1
ATOM 1366 C C . GLY A 1 170 ? -3.984 -2.262 -2.720 1.00 89.56 170 GLY A C 1
ATOM 1367 O O . GLY A 1 170 ? -4.750 -1.787 -1.879 1.00 89.56 170 GLY A O 1
ATOM 1368 N N . PRO A 1 171 ? -3.896 -1.742 -3.957 1.00 88.69 171 PRO A N 1
ATOM 1369 C CA . PRO A 1 171 ? -4.629 -0.534 -4.330 1.00 88.69 171 PRO A CA 1
ATOM 1370 C C . PRO A 1 171 ? -6.153 -0.685 -4.197 1.00 88.69 171 PRO A C 1
ATOM 1372 O O . PRO A 1 171 ? -6.814 0.156 -3.587 1.00 88.69 171 PRO A O 1
ATOM 1375 N N . SER A 1 172 ? -6.723 -1.775 -4.725 1.00 89.94 172 SER A N 1
ATOM 1376 C CA . SER A 1 172 ? -8.167 -2.035 -4.635 1.00 89.94 172 SER A CA 1
ATOM 1377 C C . SER A 1 172 ? -8.606 -2.314 -3.200 1.00 89.94 172 SER A C 1
ATOM 1379 O O . SER A 1 172 ? -9.655 -1.832 -2.769 1.00 89.94 172 SER A O 1
ATOM 1381 N N . PHE A 1 173 ? -7.789 -3.056 -2.455 1.00 92.94 173 PHE A N 1
ATOM 1382 C CA . PHE A 1 173 ? -8.033 -3.353 -1.056 1.00 92.94 173 PHE A CA 1
ATOM 1383 C C . PHE A 1 173 ? -8.085 -2.078 -0.220 1.00 92.94 173 PHE A C 1
ATOM 1385 O O . PHE A 1 173 ? -9.069 -1.857 0.467 1.00 92.94 173 PHE A O 1
ATOM 1392 N N . LYS A 1 174 ? -7.090 -1.193 -0.337 1.00 93.31 174 LYS A N 1
ATOM 1393 C CA . LYS A 1 174 ? -7.019 0.073 0.406 1.00 93.31 174 LYS A CA 1
ATOM 1394 C C . LYS A 1 174 ? -8.270 0.930 0.209 1.00 93.31 174 LYS A C 1
ATOM 1396 O O . LYS A 1 174 ? -8.764 1.513 1.174 1.00 93.31 174 LYS A O 1
ATOM 1401 N N . ILE A 1 175 ? -8.808 0.984 -1.012 1.00 91.56 175 ILE A N 1
ATOM 1402 C CA . ILE A 1 175 ? -10.055 1.704 -1.316 1.00 91.56 175 ILE A CA 1
ATOM 1403 C C . ILE A 1 175 ? -11.253 1.048 -0.615 1.00 91.56 175 ILE A C 1
ATOM 1405 O O . ILE A 1 175 ? -12.017 1.747 0.052 1.00 91.56 175 ILE A O 1
ATOM 1409 N N . SER A 1 176 ? -11.409 -0.276 -0.740 1.00 92.88 176 SER A N 1
ATOM 1410 C CA . SER A 1 176 ? -12.507 -1.012 -0.093 1.00 92.88 176 SER A CA 1
ATOM 1411 C C . SER A 1 176 ? -12.428 -0.916 1.428 1.00 92.88 176 SER A C 1
ATOM 1413 O O . SER A 1 176 ? -13.379 -0.504 2.075 1.00 92.88 176 SER A O 1
ATOM 1415 N N . ASP A 1 177 ? -11.261 -1.198 1.991 1.00 94.62 177 ASP A N 1
ATOM 1416 C CA . ASP A 1 177 ? -11.022 -1.262 3.428 1.00 94.62 177 ASP A CA 1
ATOM 1417 C C . ASP A 1 177 ? -11.245 0.108 4.089 1.00 94.62 177 ASP A C 1
ATOM 1419 O O . ASP A 1 177 ? -11.905 0.208 5.119 1.00 94.62 177 ASP A O 1
ATOM 1423 N N . THR A 1 178 ? -10.816 1.200 3.440 1.00 92.56 178 THR A N 1
ATOM 1424 C CA . THR A 1 178 ? -11.108 2.566 3.920 1.00 92.56 178 THR A CA 1
ATOM 1425 C C . THR A 1 178 ? -12.614 2.858 3.928 1.00 92.56 178 THR A C 1
ATOM 1427 O O . THR A 1 178 ? -13.098 3.570 4.806 1.00 92.56 178 THR A O 1
ATOM 1430 N N . LYS A 1 179 ? -13.373 2.339 2.954 1.00 92.00 179 LYS A N 1
ATOM 1431 C CA . LYS A 1 179 ? -14.834 2.495 2.892 1.00 92.00 179 LYS A CA 1
ATOM 1432 C C . LYS A 1 179 ? -15.527 1.677 3.983 1.00 92.00 179 LYS A C 1
ATOM 1434 O O . LYS A 1 179 ? -16.474 2.176 4.589 1.00 92.00 179 LYS A O 1
ATOM 1439 N N . ASP A 1 180 ? -15.049 0.466 4.237 1.00 89.12 180 ASP A N 1
ATOM 1440 C CA . ASP A 1 180 ? -15.615 -0.456 5.226 1.00 89.12 180 ASP A CA 1
ATOM 1441 C C . ASP A 1 180 ? -15.334 0.014 6.668 1.00 89.12 180 ASP A C 1
ATOM 1443 O O . ASP A 1 180 ? -16.122 -0.236 7.579 1.00 89.12 180 ASP A O 1
ATOM 1447 N N . MET A 1 181 ? -14.263 0.793 6.874 1.00 92.12 181 MET A N 1
ATOM 1448 C CA . MET A 1 181 ? -13.955 1.449 8.152 1.00 92.12 181 MET A CA 1
ATOM 1449 C C . MET A 1 181 ? -14.864 2.635 8.503 1.00 92.12 181 MET A C 1
ATOM 1451 O O . MET A 1 181 ? -14.831 3.107 9.642 1.00 92.12 181 MET A O 1
ATOM 1455 N N . ARG A 1 182 ? -15.659 3.156 7.559 1.00 90.81 182 ARG A N 1
ATOM 1456 C CA . ARG A 1 182 ? -16.514 4.328 7.812 1.00 90.81 182 ARG A CA 1
ATOM 1457 C C . ARG A 1 182 ? -17.661 3.975 8.754 1.00 90.81 182 ARG A C 1
ATOM 1459 O O . ARG A 1 182 ? -18.282 2.919 8.618 1.00 90.81 182 ARG A O 1
ATOM 1466 N N . VAL A 1 183 ? -18.017 4.918 9.632 1.00 89.62 183 VAL A N 1
ATOM 1467 C CA . VAL A 1 183 ? -19.122 4.798 10.607 1.00 89.62 183 VAL A CA 1
ATOM 1468 C C . VAL A 1 183 ? -20.395 4.299 9.926 1.00 89.62 183 VAL A C 1
ATOM 1470 O O . VAL A 1 183 ? -20.961 3.282 10.320 1.00 89.62 183 VAL A O 1
ATOM 1473 N N . LYS A 1 184 ? -20.789 4.956 8.829 1.00 87.31 184 LYS A N 1
ATOM 1474 C CA . LYS A 1 184 ? -21.977 4.612 8.044 1.00 87.31 184 LYS A CA 1
ATOM 1475 C C . LYS A 1 184 ? -21.977 3.169 7.546 1.00 87.31 184 LYS A C 1
ATOM 1477 O O . LYS A 1 184 ? -23.035 2.551 7.496 1.00 87.31 184 LYS A O 1
ATOM 1482 N N . HIS A 1 185 ? -20.823 2.628 7.155 1.00 88.69 185 HIS A N 1
ATOM 1483 C CA . HIS A 1 185 ? -20.738 1.237 6.716 1.00 88.69 185 HIS A CA 1
ATOM 1484 C C . HIS A 1 185 ? -20.944 0.284 7.898 1.00 88.69 185 HIS A C 1
ATOM 1486 O O . HIS A 1 185 ? -21.812 -0.584 7.836 1.00 88.69 185 HIS A O 1
ATOM 1492 N N . MET A 1 186 ? -20.217 0.497 8.999 1.00 88.56 186 MET A N 1
ATOM 1493 C CA . MET A 1 186 ? -20.297 -0.359 10.188 1.00 88.56 186 MET A CA 1
ATOM 1494 C C . MET A 1 186 ? -21.675 -0.351 10.855 1.00 88.56 186 MET A C 1
ATOM 1496 O O . MET A 1 186 ? -22.105 -1.372 11.392 1.00 88.56 186 MET A O 1
ATOM 1500 N N . VAL A 1 187 ? -22.358 0.795 10.843 1.00 86.62 187 VAL A N 1
ATOM 1501 C CA . VAL A 1 187 ? -23.726 0.947 11.360 1.00 86.62 187 VAL A CA 1
ATOM 1502 C C . VAL A 1 187 ? -24.723 0.248 10.438 1.00 86.62 187 VAL A C 1
ATOM 1504 O O . VAL A 1 187 ? -25.533 -0.557 10.893 1.00 86.62 187 VAL A O 1
ATOM 1507 N N . ARG A 1 188 ? -24.596 0.445 9.119 1.00 84.38 188 ARG A N 1
ATOM 1508 C CA . ARG A 1 188 ? -25.439 -0.218 8.115 1.00 84.38 188 ARG A CA 1
ATOM 1509 C C . ARG A 1 188 ? -25.384 -1.746 8.206 1.00 84.38 188 ARG A C 1
ATOM 1511 O O . ARG A 1 188 ? -26.397 -2.399 7.954 1.00 84.38 188 ARG A O 1
ATOM 1518 N N . GLU A 1 189 ? -24.238 -2.325 8.573 1.00 83.19 189 GLU A N 1
ATOM 1519 C CA . GLU A 1 189 ? -24.123 -3.771 8.809 1.00 83.19 189 GLU A CA 1
ATOM 1520 C C . GLU A 1 189 ? -25.141 -4.284 9.840 1.00 83.19 189 GLU A C 1
ATOM 1522 O O . GLU A 1 189 ? -25.632 -5.401 9.669 1.00 83.19 189 GLU A O 1
ATOM 1527 N N . LEU A 1 190 ? -25.483 -3.470 10.847 1.00 79.25 190 LEU A N 1
ATOM 1528 C CA . LEU A 1 190 ? -26.462 -3.773 11.896 1.00 79.25 190 LEU A CA 1
ATOM 1529 C C . LEU A 1 190 ? -27.897 -3.323 11.567 1.00 79.25 190 LEU A C 1
ATOM 1531 O O . LEU A 1 190 ? -28.830 -3.860 12.159 1.00 79.25 190 LEU A O 1
ATOM 1535 N N . GLU A 1 191 ? -28.084 -2.362 10.656 1.00 71.25 191 GLU A N 1
ATOM 1536 C CA . GLU A 1 191 ? -29.393 -1.744 10.372 1.00 71.25 191 GLU A CA 1
ATOM 1537 C C . GLU A 1 191 ? -30.115 -2.283 9.121 1.00 71.25 191 GLU A C 1
ATOM 1539 O O . GLU A 1 191 ? -31.346 -2.249 9.074 1.00 71.25 191 GLU A O 1
ATOM 1544 N N . LEU A 1 192 ? -29.405 -2.776 8.092 1.00 60.00 192 LEU A N 1
ATOM 1545 C CA . LEU A 1 192 ? -30.057 -3.273 6.868 1.00 60.00 192 LEU A CA 1
ATOM 1546 C C . LEU A 1 192 ? -30.585 -4.708 7.011 1.00 60.00 192 LEU A C 1
ATOM 1548 O O . LEU A 1 192 ? -29.811 -5.672 7.042 1.00 60.00 192 LEU A O 1
ATOM 1552 N N . ASN A 1 193 ? -31.917 -4.797 6.983 1.00 50.28 193 ASN A N 1
ATOM 1553 C CA . ASN A 1 193 ? -32.737 -5.978 6.733 1.00 50.28 193 ASN A CA 1
ATOM 1554 C C . ASN A 1 193 ? -33.389 -5.831 5.354 1.00 50.28 193 ASN A C 1
ATOM 1556 O O . ASN A 1 193 ? -34.314 -5.032 5.222 1.00 50.28 193 ASN A O 1
ATOM 1560 N N . GLU A 1 194 ? -32.959 -6.597 4.354 1.00 52.06 194 GLU A N 1
ATOM 1561 C CA . GLU A 1 194 ? -33.794 -6.775 3.156 1.00 52.06 194 GLU A CA 1
ATOM 1562 C C . GLU A 1 194 ? -34.580 -8.098 3.197 1.00 52.06 194 GLU A C 1
ATOM 1564 O O . GLU A 1 194 ? -35.721 -8.085 2.757 1.00 52.06 194 GLU A O 1
ATOM 1569 N N . ASP A 1 195 ? -34.107 -9.176 3.860 1.00 49.84 195 ASP A N 1
ATOM 1570 C CA . ASP A 1 195 ? -34.723 -10.507 3.639 1.00 49.84 195 ASP A CA 1
ATOM 1571 C C . ASP A 1 195 ? -34.912 -11.482 4.837 1.00 49.84 195 ASP A C 1
ATOM 1573 O O . ASP A 1 195 ? -35.442 -12.572 4.623 1.00 49.84 195 ASP A O 1
ATOM 1577 N N . CYS A 1 196 ? -34.552 -11.177 6.097 1.00 42.44 196 CYS A N 1
ATOM 1578 C CA . CYS A 1 196 ? -34.623 -12.182 7.188 1.00 42.44 196 CYS A CA 1
ATOM 1579 C C . CYS A 1 196 ? -35.322 -11.718 8.481 1.00 42.44 196 CYS A C 1
ATOM 1581 O O . CYS A 1 196 ? -35.045 -10.650 9.012 1.00 42.44 196 CYS A O 1
ATOM 1583 N N . ALA A 1 197 ? -36.173 -12.594 9.035 1.00 48.12 197 ALA A N 1
ATOM 1584 C CA . ALA A 1 197 ? -36.983 -12.404 10.249 1.00 48.12 197 ALA A CA 1
ATOM 1585 C C . ALA A 1 197 ? -36.219 -12.545 11.591 1.00 48.12 197 ALA A C 1
ATOM 1587 O O . ALA A 1 197 ? -36.844 -12.598 12.648 1.00 48.12 197 ALA A O 1
ATOM 1588 N N . LEU A 1 198 ? -34.884 -12.632 11.568 1.00 52.38 198 LEU A N 1
ATOM 1589 C CA . LEU A 1 198 ? -34.038 -12.691 12.766 1.00 52.38 198 LEU A CA 1
ATOM 1590 C C . LEU A 1 198 ? -33.254 -11.378 12.907 1.00 52.38 198 LEU A C 1
ATOM 1592 O O . LEU A 1 198 ? -32.757 -10.875 11.897 1.00 52.38 198 LEU A O 1
ATOM 1596 N N . PRO A 1 199 ? -33.096 -10.829 14.126 1.00 55.44 199 PRO A N 1
ATOM 1597 C CA . PRO A 1 199 ? -32.274 -9.644 14.337 1.00 55.44 199 PRO A CA 1
ATOM 1598 C C . PRO A 1 199 ? -30.833 -9.928 13.901 1.00 55.44 199 PRO A C 1
ATOM 1600 O O . PRO A 1 199 ? -30.246 -10.934 14.302 1.00 55.44 199 PRO A O 1
ATOM 1603 N N . LYS A 1 200 ? -30.266 -9.053 13.064 1.00 68.62 200 LYS A N 1
ATOM 1604 C CA . LYS A 1 200 ? -28.902 -9.200 12.552 1.00 68.62 200 LYS A CA 1
ATOM 1605 C C . LYS A 1 200 ? -27.898 -8.965 13.676 1.00 68.62 200 LYS A C 1
ATOM 1607 O O . LYS A 1 200 ? -27.987 -7.993 14.426 1.00 68.62 200 LYS A O 1
ATOM 1612 N N . GLU A 1 201 ? -26.958 -9.889 13.802 1.00 80.50 201 GLU A N 1
ATOM 1613 C CA . GLU A 1 201 ? -26.009 -9.932 14.906 1.00 80.50 201 GLU A CA 1
ATOM 1614 C C . GLU A 1 201 ? -24.591 -9.845 14.370 1.00 80.50 201 GLU A C 1
ATOM 1616 O O . GLU A 1 201 ? -24.204 -10.569 13.452 1.00 80.50 201 GLU A O 1
ATOM 1621 N N . VAL A 1 202 ? -23.798 -8.977 14.985 1.00 84.50 202 VAL A N 1
ATOM 1622 C CA . VAL A 1 202 ? -22.374 -8.859 14.696 1.00 84.50 202 VAL A CA 1
ATOM 1623 C C . VAL A 1 202 ? -21.605 -9.460 15.859 1.00 84.50 202 VAL A C 1
ATOM 1625 O O . VAL A 1 202 ? -21.741 -9.004 16.992 1.00 84.50 202 VAL A O 1
ATOM 1628 N N . VAL A 1 203 ? -20.786 -10.475 15.590 1.00 87.69 203 VAL A N 1
ATOM 1629 C CA . VAL A 1 203 ? -19.934 -11.108 16.603 1.00 87.69 203 VAL A CA 1
ATOM 1630 C C . VAL A 1 203 ? -18.477 -10.762 16.327 1.00 87.69 203 VAL A C 1
ATOM 1632 O O . VAL A 1 203 ? -17.997 -10.938 15.209 1.00 87.69 203 VAL A O 1
ATOM 1635 N N . ILE A 1 204 ? -17.774 -10.280 17.349 1.00 90.25 204 ILE A N 1
ATOM 1636 C CA . ILE A 1 204 ? -16.319 -10.088 17.336 1.00 90.25 204 ILE A CA 1
ATOM 1637 C C . ILE A 1 204 ? -15.685 -10.928 18.439 1.00 90.25 204 ILE A C 1
ATOM 1639 O O . ILE A 1 204 ? -16.289 -11.141 19.493 1.00 90.25 204 ILE A O 1
ATOM 1643 N N . THR A 1 205 ? -14.468 -11.405 18.202 1.00 87.69 205 THR A N 1
ATOM 1644 C CA . THR A 1 205 ? -13.764 -12.310 19.115 1.00 87.69 205 THR A CA 1
ATOM 1645 C C . THR A 1 205 ? -12.323 -11.866 19.286 1.00 87.69 205 THR A C 1
ATOM 1647 O O . THR A 1 205 ? -11.584 -11.749 18.311 1.00 87.69 205 THR A O 1
ATOM 1650 N N . PHE A 1 206 ? -11.916 -11.661 20.531 1.00 87.06 206 PHE A N 1
ATOM 1651 C CA . PHE A 1 206 ? -10.536 -11.412 20.914 1.00 87.06 206 PHE A CA 1
ATOM 1652 C C . PHE A 1 206 ? -9.955 -12.715 21.449 1.00 87.06 206 PHE A C 1
ATOM 1654 O O . PHE A 1 206 ? -10.358 -13.174 22.516 1.00 87.06 206 PHE A O 1
ATOM 1661 N N . ASN A 1 207 ? -9.044 -13.321 20.691 1.00 83.75 207 ASN A N 1
ATOM 1662 C CA . ASN A 1 207 ? -8.467 -14.621 21.041 1.00 83.75 207 ASN A CA 1
ATOM 1663 C C . ASN A 1 207 ? -7.163 -14.484 21.833 1.00 83.75 207 ASN A C 1
ATOM 1665 O O . ASN A 1 207 ? -6.864 -15.343 22.657 1.00 83.75 207 ASN A O 1
ATOM 1669 N N . ASP A 1 208 ? -6.416 -13.406 21.585 1.00 81.88 208 ASP A N 1
ATOM 1670 C CA . ASP A 1 208 ? -5.077 -13.185 22.119 1.00 81.88 208 ASP A CA 1
ATOM 1671 C C . ASP A 1 208 ? -5.008 -11.874 22.917 1.00 81.88 208 ASP A C 1
ATOM 1673 O O . ASP A 1 208 ? -5.308 -10.780 22.416 1.00 81.88 208 ASP A O 1
ATOM 1677 N N . GLN A 1 209 ? -4.618 -11.997 24.183 1.00 81.56 209 GLN A N 1
ATOM 1678 C CA . GLN A 1 209 ? -4.505 -10.882 25.112 1.00 81.56 209 GLN A CA 1
ATOM 1679 C C . GLN A 1 209 ? -3.244 -10.037 24.865 1.00 81.56 209 GLN A C 1
ATOM 1681 O O . GLN A 1 209 ? -3.299 -8.820 25.043 1.00 81.56 209 GLN A O 1
ATOM 1686 N N . GLU A 1 210 ? -2.132 -10.629 24.423 1.00 83.31 210 GLU A N 1
ATOM 1687 C CA . GLU A 1 210 ? -0.867 -9.913 24.191 1.00 83.31 210 GLU A CA 1
ATOM 1688 C C . GLU A 1 210 ? -0.962 -8.998 22.967 1.00 83.31 210 GLU A C 1
ATOM 1690 O O . GLU A 1 210 ? -0.554 -7.832 23.000 1.00 83.31 210 GLU A O 1
ATOM 1695 N N . ILE A 1 211 ? -1.601 -9.485 21.903 1.00 86.69 211 ILE A N 1
ATOM 1696 C CA . ILE A 1 211 ? -1.864 -8.702 20.688 1.00 86.69 211 ILE A CA 1
ATOM 1697 C C . ILE A 1 211 ? -2.819 -7.545 20.997 1.00 86.69 211 ILE A C 1
ATOM 1699 O O . ILE A 1 211 ? -2.623 -6.412 20.547 1.00 86.69 211 ILE A O 1
ATOM 1703 N N . SER A 1 212 ? -3.832 -7.812 21.823 1.00 86.12 212 SER A N 1
ATOM 1704 C CA . SER A 1 212 ? -4.769 -6.792 22.295 1.00 86.12 212 SER A CA 1
ATOM 1705 C C . SER A 1 212 ? -4.058 -5.700 23.108 1.00 86.12 212 SER A C 1
ATOM 1707 O O . SER A 1 212 ? -4.313 -4.507 22.904 1.00 86.12 212 SER A O 1
ATOM 1709 N N . LEU A 1 213 ? -3.106 -6.076 23.968 1.00 85.19 213 LEU A N 1
ATOM 1710 C CA . LEU A 1 213 ? -2.251 -5.135 24.700 1.00 85.19 213 LEU A CA 1
ATOM 1711 C C . LEU A 1 213 ? -1.346 -4.316 23.770 1.00 85.19 213 LEU A C 1
ATOM 1713 O O . LEU A 1 213 ? -1.233 -3.104 23.945 1.00 85.19 213 LEU A O 1
ATOM 1717 N N . SER A 1 214 ? -0.766 -4.934 22.743 1.00 87.62 214 SER A N 1
ATOM 1718 C CA . SER A 1 214 ? 0.022 -4.221 21.730 1.00 87.62 214 SER A CA 1
ATOM 1719 C C . SER A 1 214 ? -0.811 -3.180 20.970 1.00 87.62 214 SER A C 1
ATOM 1721 O O . SER A 1 214 ? -0.379 -2.037 20.816 1.00 87.62 214 SER A O 1
ATOM 1723 N N . ALA A 1 215 ? -2.046 -3.519 20.575 1.00 90.88 215 ALA A N 1
ATOM 1724 C CA . ALA A 1 215 ? -2.993 -2.563 19.985 1.00 90.88 215 ALA A CA 1
ATOM 1725 C C . ALA A 1 215 ? -3.309 -1.396 20.938 1.00 90.88 215 ALA A C 1
ATOM 1727 O O . ALA A 1 215 ? -3.388 -0.239 20.521 1.00 90.88 215 ALA A O 1
ATOM 1728 N N . LEU A 1 216 ? -3.461 -1.690 22.232 1.00 88.50 216 LEU A N 1
ATOM 1729 C CA . LEU A 1 216 ? -3.695 -0.682 23.262 1.00 88.50 216 LEU A CA 1
ATOM 1730 C C . LEU A 1 216 ? -2.498 0.266 23.432 1.00 88.50 216 LEU A C 1
ATOM 1732 O O . LEU A 1 216 ? -2.701 1.458 23.670 1.00 88.50 216 LEU A O 1
ATOM 1736 N N . HIS A 1 217 ? -1.266 -0.227 23.297 1.00 88.44 217 HIS A N 1
ATOM 1737 C CA . HIS A 1 217 ? -0.072 0.615 23.345 1.00 88.44 217 HIS A CA 1
ATOM 1738 C C . HIS A 1 217 ? -0.033 1.628 22.200 1.00 88.44 217 HIS A C 1
ATOM 1740 O O . HIS A 1 217 ? 0.201 2.806 22.477 1.00 88.44 217 HIS A O 1
ATOM 1746 N N . PHE A 1 218 ? -0.363 1.228 20.965 1.00 90.25 218 PHE A N 1
ATOM 1747 C CA . PHE A 1 218 ? -0.487 2.174 19.847 1.00 90.25 218 PHE A CA 1
ATOM 1748 C C . PHE A 1 218 ? -1.520 3.259 20.140 1.00 90.25 218 PHE A C 1
ATOM 1750 O O . PHE A 1 218 ? -1.223 4.442 20.017 1.00 90.25 218 PHE A O 1
ATOM 1757 N N . ILE A 1 219 ? -2.700 2.869 20.626 1.00 90.38 219 ILE A N 1
ATOM 1758 C CA . ILE A 1 219 ? -3.772 3.807 20.982 1.00 90.38 219 ILE A CA 1
ATOM 1759 C C . ILE A 1 219 ? -3.315 4.798 22.054 1.00 90.38 219 ILE A C 1
ATOM 1761 O O . ILE A 1 219 ? -3.463 6.006 21.886 1.00 90.38 219 ILE A O 1
ATOM 1765 N N . LYS A 1 220 ? -2.724 4.307 23.149 1.00 86.62 220 LYS A N 1
ATOM 1766 C CA . LYS A 1 220 ? -2.210 5.164 24.229 1.00 86.62 220 LYS A CA 1
ATOM 1767 C C . LYS A 1 220 ? -1.127 6.115 23.723 1.00 86.62 220 LYS A C 1
ATOM 1769 O O . LYS A 1 220 ? -1.101 7.278 24.124 1.00 86.62 220 LYS A O 1
ATOM 1774 N N . TYR A 1 221 ? -0.242 5.629 22.858 1.00 89.44 221 TYR A N 1
ATOM 1775 C CA . TYR A 1 221 ? 0.811 6.433 22.253 1.00 89.44 221 TYR A CA 1
ATOM 1776 C C . TYR A 1 221 ? 0.231 7.550 21.373 1.00 89.44 221 TYR A C 1
ATOM 1778 O O . TYR A 1 221 ? 0.572 8.718 21.567 1.00 89.44 221 TYR A O 1
ATOM 1786 N N . SER A 1 222 ? -0.724 7.230 20.496 1.00 87.06 222 SER A N 1
ATOM 1787 C CA . SER A 1 222 ? -1.422 8.212 19.659 1.00 87.06 222 SER A CA 1
ATOM 1788 C C . SER A 1 222 ? -2.162 9.262 20.495 1.00 87.06 222 SER A C 1
ATOM 1790 O O . SER A 1 222 ? -2.029 10.455 20.228 1.00 87.06 222 SER A O 1
ATOM 1792 N N . VAL A 1 223 ? -2.850 8.865 21.576 1.00 85.75 223 VAL A N 1
ATOM 1793 C CA . VAL A 1 223 ? -3.542 9.808 22.480 1.00 85.75 223 VAL A CA 1
ATOM 1794 C C . VAL A 1 223 ? -2.576 10.810 23.118 1.00 85.75 223 VAL A C 1
ATOM 1796 O O . VAL A 1 223 ? -2.908 11.991 23.268 1.00 85.75 223 VAL A O 1
ATOM 1799 N N . LYS A 1 224 ? -1.359 10.380 23.480 1.00 83.19 224 LYS A N 1
ATOM 1800 C CA . LYS A 1 224 ? -0.336 11.299 24.005 1.00 83.19 224 LYS A CA 1
ATOM 1801 C C . LYS A 1 224 ? 0.026 12.370 22.980 1.00 83.19 224 LYS A C 1
ATOM 1803 O O . LYS A 1 224 ? 0.114 13.542 23.355 1.00 83.19 224 LYS A O 1
ATOM 1808 N N . LYS A 1 225 ? 0.182 11.973 21.716 1.00 81.81 225 LYS A N 1
ATOM 1809 C CA . LYS A 1 225 ? 0.624 12.841 20.620 1.00 81.81 225 LYS A CA 1
ATOM 1810 C C . LYS A 1 225 ? -0.443 13.758 20.036 1.00 81.81 225 LYS A C 1
ATOM 1812 O O . LYS A 1 225 ? -0.070 14.720 19.382 1.00 81.81 225 LYS A O 1
ATOM 1817 N N . LEU A 1 226 ? -1.728 13.543 20.326 1.00 78.31 226 LEU A N 1
ATOM 1818 C CA . LEU A 1 226 ? -2.802 14.455 19.909 1.00 78.31 226 LEU A CA 1
ATOM 1819 C C . LEU A 1 226 ? -2.544 15.882 20.426 1.00 78.31 226 LEU A C 1
ATOM 1821 O O . LEU A 1 226 ? -2.778 16.169 21.595 1.00 78.31 226 LEU A O 1
ATOM 1825 N N . THR A 1 227 ? -2.056 16.799 19.597 1.00 71.31 227 THR A N 1
ATOM 1826 C CA . THR A 1 227 ? -1.777 18.189 20.008 1.00 71.31 227 THR A CA 1
ATOM 1827 C C . THR A 1 227 ? -3.048 19.017 20.166 1.00 71.31 227 THR A C 1
ATOM 1829 O O . THR A 1 227 ? -3.092 19.912 21.004 1.00 71.31 227 THR A O 1
ATOM 1832 N N . ASN A 1 228 ? -4.093 18.668 19.414 1.00 70.12 228 ASN A N 1
ATOM 1833 C CA . ASN A 1 228 ? -5.315 19.464 19.266 1.00 70.12 228 ASN A CA 1
ATOM 1834 C C . ASN A 1 228 ? -6.396 19.134 20.317 1.00 70.12 228 ASN A C 1
ATOM 1836 O O . ASN A 1 228 ? -7.474 19.713 20.287 1.00 70.12 228 ASN A O 1
ATOM 1840 N N . VAL A 1 229 ? -6.120 18.202 21.238 1.00 74.62 229 VAL A N 1
ATOM 1841 C CA . VAL A 1 229 ? -7.057 17.746 22.281 1.00 74.62 229 VAL A CA 1
ATOM 1842 C C . VAL A 1 229 ? -6.614 18.280 23.639 1.00 74.62 229 VAL A C 1
ATOM 1844 O O . VAL A 1 229 ? -5.452 18.120 24.036 1.00 74.62 229 VAL A O 1
ATOM 1847 N N . ASN A 1 230 ? -7.545 18.884 24.380 1.00 78.56 230 ASN A N 1
ATOM 1848 C CA . ASN A 1 230 ? -7.252 19.506 25.668 1.00 78.56 230 ASN A CA 1
ATOM 1849 C C . ASN A 1 230 ? -6.771 18.471 26.696 1.00 78.56 230 ASN A C 1
ATOM 1851 O O . ASN A 1 230 ? -7.144 17.296 26.665 1.00 78.56 230 ASN A O 1
ATOM 1855 N N . LYS A 1 231 ? -5.972 18.902 27.685 1.00 79.94 231 LYS A N 1
ATOM 1856 C CA . LYS A 1 231 ? -5.483 18.003 28.754 1.00 79.94 231 LYS A CA 1
ATOM 1857 C C . LYS A 1 231 ? -6.626 17.288 29.487 1.00 79.94 231 LYS A C 1
ATOM 1859 O O . LYS A 1 231 ? -6.501 16.112 29.810 1.00 79.94 231 LYS A O 1
ATOM 1864 N N . THR A 1 232 ? -7.740 17.980 29.713 1.00 76.88 232 THR A N 1
ATOM 1865 C CA . THR A 1 232 ? -8.951 17.441 30.351 1.00 76.88 232 THR A CA 1
ATOM 1866 C C . THR A 1 232 ? -9.607 16.344 29.510 1.00 76.88 232 THR A C 1
ATOM 1868 O O . THR A 1 232 ? -9.967 15.296 30.039 1.00 76.88 232 THR A O 1
ATOM 1871 N N . GLU A 1 233 ? -9.710 16.537 28.197 1.00 78.75 233 GLU A N 1
ATOM 1872 C CA . GLU A 1 233 ? -10.223 15.537 27.254 1.00 78.75 233 GLU A CA 1
ATOM 1873 C C . GLU A 1 233 ? -9.300 14.318 27.178 1.00 78.75 233 GLU A C 1
ATOM 1875 O O . GLU A 1 233 ? -9.778 13.193 27.273 1.00 78.75 233 GLU A O 1
ATOM 1880 N N . LYS A 1 234 ? -7.973 14.505 27.136 1.00 79.44 234 LYS A N 1
ATOM 1881 C CA . LYS A 1 234 ? -7.014 13.384 27.190 1.00 79.44 234 LYS A CA 1
ATOM 1882 C C . LYS A 1 234 ? -7.146 12.548 28.463 1.00 79.44 234 LYS A C 1
ATOM 1884 O O . LYS A 1 234 ? -7.013 11.325 28.409 1.00 79.44 234 LYS A O 1
ATOM 1889 N N . ILE A 1 235 ? -7.393 13.186 29.611 1.00 78.31 235 ILE A N 1
ATOM 1890 C CA . ILE A 1 235 ? -7.654 12.475 30.872 1.00 78.31 235 ILE A CA 1
ATOM 1891 C C . ILE A 1 235 ? -8.934 11.649 30.741 1.00 78.31 235 ILE A C 1
ATOM 1893 O O . ILE A 1 235 ? -8.907 10.455 31.036 1.00 78.31 235 ILE A O 1
ATOM 1897 N N . LYS A 1 236 ? -10.019 12.239 30.216 1.00 76.00 236 LYS A N 1
ATOM 1898 C CA . LYS A 1 236 ? -11.269 11.510 29.955 1.00 76.00 236 LYS A CA 1
ATOM 1899 C C . LYS A 1 236 ? -11.033 10.308 29.041 1.00 76.00 236 LYS A C 1
ATOM 1901 O O . LYS A 1 236 ? -11.405 9.204 29.420 1.00 76.00 236 LYS A O 1
ATOM 1906 N N . ILE A 1 237 ? -10.377 10.493 27.890 1.00 80.94 237 ILE A N 1
ATOM 1907 C CA . ILE A 1 237 ? -10.057 9.418 26.934 1.00 80.94 237 ILE A CA 1
ATOM 1908 C C . ILE A 1 237 ? -9.313 8.278 27.635 1.00 80.94 237 ILE A C 1
ATOM 1910 O O . ILE A 1 237 ? -9.680 7.115 27.487 1.00 80.94 237 ILE A O 1
ATOM 1914 N N . ASN A 1 238 ? -8.301 8.593 28.446 1.00 80.56 238 ASN A N 1
ATOM 1915 C CA . ASN A 1 238 ? -7.565 7.577 29.196 1.00 80.56 238 ASN A CA 1
ATOM 1916 C C . ASN A 1 238 ? -8.443 6.840 30.214 1.00 80.56 238 ASN A C 1
ATOM 1918 O O . ASN A 1 238 ? -8.286 5.629 30.373 1.00 80.56 238 ASN A O 1
ATOM 1922 N N . SER A 1 239 ? -9.371 7.529 30.880 1.00 76.12 239 SER A N 1
ATOM 1923 C CA . SER A 1 239 ? -10.355 6.886 31.754 1.00 76.12 239 SER A CA 1
ATOM 1924 C C . SER A 1 239 ? -11.275 5.951 30.965 1.00 76.12 239 SER A C 1
ATOM 1926 O O . SER A 1 239 ? -11.412 4.795 31.351 1.00 76.12 239 SER A O 1
ATOM 1928 N N . TYR A 1 240 ? -11.810 6.378 29.815 1.00 76.38 240 TYR A N 1
ATOM 1929 C CA . TYR A 1 240 ? -12.612 5.521 28.927 1.00 76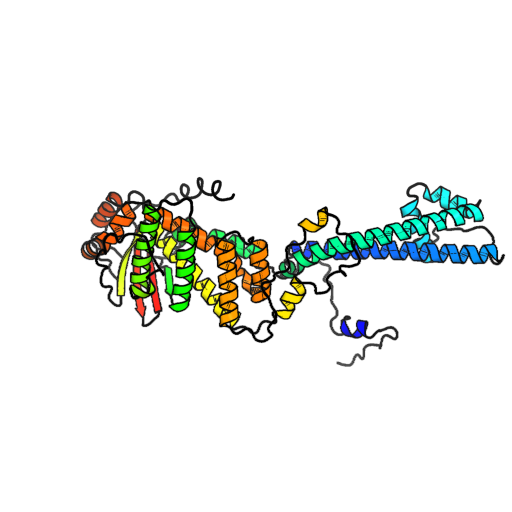.38 240 TYR A CA 1
ATOM 1930 C C . TYR A 1 240 ? -11.841 4.280 28.476 1.00 76.38 240 TYR A C 1
ATOM 1932 O O . TYR A 1 240 ? -12.345 3.164 28.585 1.00 76.38 240 TYR A O 1
ATOM 1940 N N . ILE A 1 241 ? -10.598 4.453 28.018 1.00 79.00 241 ILE A N 1
ATOM 1941 C CA . ILE A 1 241 ? -9.731 3.345 27.608 1.00 79.00 241 ILE A CA 1
ATOM 1942 C C . ILE A 1 241 ? -9.541 2.363 28.768 1.00 79.00 241 ILE A C 1
ATOM 1944 O O . ILE A 1 241 ? -9.712 1.162 28.575 1.00 79.00 241 ILE A O 1
ATOM 1948 N N . LYS A 1 242 ? -9.217 2.849 29.974 1.00 74.94 242 LYS A N 1
ATOM 1949 C CA . LYS A 1 242 ? -9.049 1.997 31.164 1.00 74.94 242 LYS A CA 1
ATOM 1950 C C . LYS A 1 242 ? -10.328 1.232 31.499 1.00 74.94 242 LYS A C 1
ATOM 1952 O O . LYS A 1 242 ? -10.253 0.036 31.763 1.00 74.94 242 LYS A O 1
ATOM 1957 N N . ILE A 1 243 ? -11.475 1.908 31.458 1.00 72.75 243 ILE A N 1
ATOM 1958 C CA . ILE A 1 243 ? -12.789 1.331 31.752 1.00 72.75 243 ILE A CA 1
ATOM 1959 C C . ILE A 1 243 ? -13.113 0.232 30.735 1.00 72.75 243 ILE A C 1
ATOM 1961 O O . ILE A 1 243 ? -13.259 -0.924 31.122 1.00 72.75 243 ILE A O 1
ATOM 1965 N N . PHE A 1 244 ? -13.123 0.546 29.436 1.00 74.00 244 PHE A N 1
ATOM 1966 C CA . PHE A 1 244 ? -13.437 -0.432 28.395 1.00 74.00 244 PHE A CA 1
ATOM 1967 C C . PHE A 1 244 ? -12.444 -1.593 28.381 1.00 74.00 244 PHE A C 1
ATOM 1969 O O . PHE A 1 244 ? -12.857 -2.742 28.413 1.00 74.00 244 PHE A O 1
ATOM 1976 N N . HIS A 1 245 ? -11.135 -1.351 28.393 1.00 74.25 245 HIS A N 1
ATOM 1977 C CA . HIS A 1 245 ? -10.163 -2.452 28.348 1.00 74.25 245 HIS A CA 1
ATOM 1978 C C . HIS A 1 245 ? -10.151 -3.285 29.632 1.00 74.25 245 HIS A C 1
ATOM 1980 O O . HIS A 1 245 ? -9.972 -4.502 29.567 1.00 74.25 245 HIS A O 1
ATOM 1986 N N . GLY A 1 246 ? -10.421 -2.666 30.786 1.00 69.56 246 GLY A N 1
ATOM 1987 C CA . GLY A 1 246 ? -10.690 -3.373 32.036 1.00 69.56 246 GLY A CA 1
ATOM 1988 C C . GLY A 1 246 ? -11.923 -4.276 31.926 1.00 69.56 246 GLY A C 1
ATOM 1989 O O . GLY A 1 246 ? -11.861 -5.454 32.294 1.00 69.56 246 GLY A O 1
ATOM 1990 N N . TRP A 1 247 ? -13.015 -3.769 31.339 1.00 67.38 247 TRP A N 1
ATOM 1991 C CA . TRP A 1 247 ? -14.239 -4.537 31.079 1.00 67.38 247 TRP A CA 1
ATOM 1992 C C . TRP A 1 247 ? -13.994 -5.724 30.155 1.00 67.38 247 TRP A C 1
ATOM 1994 O O . TRP A 1 247 ? -14.490 -6.821 30.423 1.00 67.38 247 TRP A O 1
ATOM 2004 N N . ILE A 1 248 ? -13.202 -5.534 29.101 1.00 65.38 248 ILE A N 1
ATOM 2005 C CA . ILE A 1 248 ? -12.944 -6.566 28.097 1.00 65.38 248 ILE A CA 1
ATOM 2006 C C . ILE A 1 248 ? -12.024 -7.645 28.671 1.00 65.38 248 ILE A C 1
ATOM 2008 O O . ILE A 1 248 ? -12.423 -8.806 28.738 1.00 65.38 248 ILE A O 1
ATOM 2012 N N . PHE A 1 249 ? -10.853 -7.279 29.195 1.00 64.25 249 PHE A N 1
ATOM 2013 C CA . PHE A 1 249 ? -9.749 -8.226 29.394 1.00 64.25 249 PHE A CA 1
ATOM 2014 C C . PHE A 1 249 ? -9.410 -8.569 30.854 1.00 64.25 249 PHE A C 1
ATOM 2016 O O . PHE A 1 249 ? -8.478 -9.333 31.078 1.00 64.25 249 PHE A O 1
ATOM 2023 N N . LYS A 1 250 ? -10.129 -8.035 31.862 1.00 58.56 250 LYS A N 1
ATOM 2024 C CA . LYS A 1 250 ? -9.745 -8.168 33.292 1.00 58.56 250 LYS A CA 1
ATOM 2025 C C . LYS A 1 250 ? -8.267 -7.803 33.533 1.00 58.56 250 LYS A C 1
ATOM 2027 O O . LYS A 1 250 ? -7.569 -8.454 34.309 1.00 58.56 250 LYS A O 1
ATOM 2032 N N . LEU A 1 251 ? -7.766 -6.778 32.844 1.00 54.47 251 LEU A N 1
ATOM 2033 C CA . LEU A 1 251 ? -6.395 -6.318 33.046 1.00 54.47 251 LEU A CA 1
ATOM 2034 C C . LEU A 1 251 ? -6.253 -5.756 34.464 1.00 54.47 251 LEU A C 1
ATOM 2036 O O . LEU A 1 251 ? -7.046 -4.908 34.873 1.00 54.47 251 LEU A O 1
ATOM 2040 N N . SER A 1 252 ? -5.240 -6.229 35.199 1.00 43.97 252 SER A N 1
ATOM 2041 C CA . SER A 1 252 ? -4.836 -5.616 36.468 1.00 43.97 252 SER A CA 1
ATOM 2042 C C . SER A 1 252 ? -4.621 -4.110 36.250 1.00 43.97 252 SER A C 1
ATOM 2044 O O . SER A 1 252 ? -4.026 -3.738 35.228 1.00 43.97 252 SER A O 1
ATOM 2046 N N . PRO A 1 253 ? -5.042 -3.241 37.192 1.00 48.12 253 PRO A N 1
ATOM 2047 C CA . PRO A 1 253 ? -4.745 -1.812 37.155 1.00 48.12 253 PRO A CA 1
ATOM 2048 C C . PRO A 1 253 ? -3.265 -1.521 36.863 1.00 48.12 253 PRO A C 1
ATOM 2050 O O . PRO A 1 253 ? -2.973 -0.548 36.172 1.00 48.12 253 PRO A O 1
ATOM 2053 N N . ASP A 1 254 ? -2.352 -2.401 37.292 1.00 42.16 254 ASP A N 1
ATOM 2054 C CA . ASP A 1 254 ? -0.905 -2.283 37.078 1.00 42.16 254 ASP A CA 1
ATOM 2055 C C . ASP A 1 254 ? -0.462 -2.461 35.620 1.00 42.16 254 ASP A C 1
ATOM 2057 O O . ASP A 1 254 ? 0.439 -1.762 35.174 1.00 42.16 254 ASP A O 1
ATOM 2061 N N . MET A 1 255 ? -1.132 -3.305 34.830 1.00 44.81 255 MET A N 1
ATOM 2062 C CA . MET A 1 255 ? -0.845 -3.458 33.388 1.00 44.81 255 MET A CA 1
ATOM 2063 C C . MET A 1 255 ? -1.398 -2.282 32.565 1.00 44.81 255 MET A C 1
ATOM 2065 O O . MET A 1 255 ? -1.011 -2.049 31.421 1.00 44.81 255 MET A O 1
ATOM 2069 N N . LEU A 1 256 ? -2.332 -1.522 33.143 1.00 50.62 256 LEU A N 1
ATOM 2070 C CA . LEU A 1 256 ? -2.876 -0.299 32.560 1.00 50.62 256 LEU A CA 1
ATOM 2071 C C . LEU A 1 256 ? -2.098 0.952 32.993 1.00 50.62 256 LEU A C 1
ATOM 2073 O O . LEU A 1 256 ? -2.293 2.005 32.366 1.00 50.62 256 LEU A O 1
ATOM 2077 N N . ARG A 1 257 ? -1.232 0.845 34.016 1.00 49.19 257 ARG A N 1
ATOM 2078 C CA . ARG A 1 257 ? -0.377 1.932 34.499 1.00 49.19 257 ARG A CA 1
ATOM 2079 C C . ARG A 1 257 ? 0.652 2.283 33.434 1.00 49.19 257 ARG A C 1
ATOM 2081 O O . ARG A 1 257 ? 1.426 1.465 32.956 1.00 49.19 257 ARG A O 1
ATOM 2088 N N . MET A 1 258 ? 0.616 3.548 33.046 1.00 40.25 258 MET A N 1
ATOM 2089 C CA . MET A 1 258 ? 1.717 4.187 32.351 1.00 40.25 258 MET A CA 1
ATOM 2090 C C . MET A 1 258 ? 2.925 4.196 33.282 1.00 40.25 258 MET A C 1
ATOM 2092 O O . MET A 1 258 ? 2.776 4.495 34.466 1.00 40.25 258 MET A O 1
ATOM 2096 N N . THR A 1 259 ? 4.112 3.946 32.744 1.00 34.59 259 THR A N 1
ATOM 2097 C CA . THR A 1 259 ? 5.330 4.511 33.315 1.00 34.59 259 THR A CA 1
ATOM 2098 C C . THR A 1 259 ? 5.203 6.041 33.290 1.00 34.59 259 THR A C 1
ATOM 2100 O O . THR A 1 259 ? 5.289 6.685 32.247 1.00 34.59 259 THR A O 1
ATOM 2103 N N . GLU A 1 260 ? 4.870 6.534 34.482 1.00 42.31 260 GLU A N 1
ATOM 2104 C CA . GLU A 1 260 ? 5.238 7.789 35.146 1.00 42.31 260 GLU A CA 1
ATOM 2105 C C . GLU A 1 260 ? 4.498 9.124 34.903 1.00 42.31 260 GLU A C 1
ATOM 2107 O O . GLU A 1 260 ? 4.261 9.588 33.790 1.00 42.31 260 GLU A O 1
ATOM 2112 N N . GLU A 1 261 ? 4.180 9.703 36.074 1.00 38.22 261 GLU A N 1
ATOM 2113 C CA . GLU A 1 261 ? 4.230 11.108 36.501 1.00 38.22 261 GLU A CA 1
ATOM 2114 C C . GLU A 1 261 ? 3.372 12.153 35.766 1.00 38.22 261 GLU A C 1
ATOM 2116 O O . GLU A 1 261 ? 3.717 12.680 34.713 1.00 38.22 261 GLU A O 1
ATOM 2121 N N . GLY A 1 262 ? 2.278 12.571 36.421 1.00 37.47 262 GLY A N 1
ATOM 2122 C CA . GLY A 1 262 ? 1.793 13.952 36.282 1.00 37.47 262 GLY A CA 1
ATOM 2123 C C . GLY A 1 262 ? 0.346 14.176 35.843 1.00 37.47 262 GLY A C 1
ATOM 2124 O O . GLY A 1 262 ? -0.031 15.328 35.638 1.00 37.47 262 GLY A O 1
ATOM 2125 N N . LEU A 1 263 ? -0.495 13.146 35.719 1.00 34.56 263 LEU A N 1
ATOM 2126 C CA . LEU A 1 263 ? -1.934 13.341 35.491 1.00 34.56 263 LEU A CA 1
ATOM 2127 C C . LEU A 1 263 ? -2.715 12.915 36.734 1.00 34.56 263 LEU A C 1
ATOM 2129 O O . LEU A 1 263 ? -2.740 11.736 37.078 1.00 34.56 263 LEU A O 1
ATOM 2133 N N . ALA A 1 264 ? -3.294 13.909 37.414 1.00 34.75 264 ALA A N 1
ATOM 2134 C CA . ALA A 1 264 ? -4.062 13.749 38.641 1.00 34.75 264 ALA A CA 1
ATOM 2135 C C . ALA A 1 264 ? -5.202 12.733 38.471 1.00 34.75 264 ALA A C 1
ATOM 2137 O O . ALA A 1 264 ? -5.906 12.719 37.459 1.00 34.75 264 ALA A O 1
ATOM 2138 N N . GLU A 1 265 ? -5.351 11.883 39.484 1.00 37.94 265 GLU A N 1
ATOM 2139 C CA . GLU A 1 265 ? -6.419 10.901 39.608 1.00 37.94 265 GLU A CA 1
ATOM 2140 C C . GLU A 1 265 ? -7.738 11.624 39.907 1.00 37.94 265 GLU A C 1
ATOM 2142 O O . GLU A 1 265 ? -7.898 12.205 40.978 1.00 37.94 265 GLU A O 1
ATOM 2147 N N . GLU A 1 266 ? -8.699 11.579 38.984 1.00 36.22 266 GLU A N 1
ATOM 2148 C CA . GLU A 1 266 ? -10.094 11.871 39.315 1.00 36.22 266 GLU A CA 1
ATOM 2149 C C . GLU A 1 266 ? -10.925 10.590 39.250 1.00 36.22 266 GLU A C 1
ATOM 2151 O O . GLU A 1 266 ? -11.017 9.941 38.209 1.00 36.22 266 GLU A O 1
ATOM 2156 N N . ASN A 1 267 ? -11.522 10.286 40.406 1.00 36.72 267 ASN A N 1
ATOM 2157 C CA . ASN A 1 267 ? -12.620 9.366 40.684 1.00 36.72 267 ASN A CA 1
ATOM 2158 C C . ASN A 1 267 ? -12.556 8.002 39.987 1.00 36.72 267 ASN A C 1
ATOM 2160 O O . ASN A 1 267 ? -13.041 7.806 38.873 1.00 36.72 267 ASN A O 1
ATOM 2164 N N . ASN A 1 268 ? -12.064 7.021 40.747 1.00 39.72 268 ASN A N 1
ATOM 2165 C CA . ASN A 1 268 ? -12.346 5.607 40.537 1.00 39.72 268 ASN A CA 1
ATOM 2166 C C . ASN A 1 268 ? -13.860 5.385 40.691 1.00 39.72 268 ASN A C 1
ATOM 2168 O O . ASN A 1 268 ? -14.331 5.074 41.782 1.00 39.72 268 ASN A O 1
ATOM 2172 N N . ALA A 1 269 ? -14.638 5.581 39.624 1.00 40.44 269 ALA A N 1
ATOM 2173 C CA . ALA A 1 269 ? -15.971 4.999 39.563 1.00 40.44 269 ALA A CA 1
ATOM 2174 C C . ALA A 1 269 ? -15.798 3.489 39.778 1.00 40.44 269 ALA A C 1
ATOM 2176 O O . ALA A 1 269 ? -15.016 2.857 39.061 1.00 40.44 269 ALA A O 1
ATOM 2177 N N . GLU A 1 270 ? -16.444 2.934 40.806 1.00 40.88 270 GLU A N 1
ATOM 2178 C CA . GLU A 1 270 ? -16.430 1.497 41.069 1.00 40.88 270 GLU A CA 1
ATOM 2179 C C . GLU A 1 270 ? -16.918 0.782 39.806 1.00 40.88 270 GLU A C 1
ATOM 2181 O O . GLU A 1 270 ? -18.080 0.880 39.408 1.00 40.88 270 GLU A O 1
ATOM 2186 N N . LEU A 1 271 ? -15.983 0.132 39.112 1.00 46.62 271 LEU A N 1
ATOM 2187 C CA . LEU A 1 271 ? -16.266 -0.602 37.889 1.00 46.62 271 LEU A CA 1
ATOM 2188 C C . LEU A 1 271 ? -17.251 -1.728 38.233 1.00 46.62 271 LEU A C 1
ATOM 2190 O O . LEU A 1 271 ? -17.013 -2.442 39.209 1.00 46.62 271 LEU A O 1
ATOM 2194 N N . PRO A 1 272 ? -18.313 -1.950 37.441 1.00 48.81 272 PRO A N 1
ATOM 2195 C CA . PRO A 1 272 ? -19.193 -3.087 37.665 1.00 48.81 272 PRO A CA 1
ATOM 2196 C C . PRO A 1 272 ? -18.378 -4.388 37.640 1.00 48.81 272 PRO A C 1
ATOM 2198 O O . PRO A 1 272 ? -17.661 -4.660 36.672 1.00 48.81 272 PRO A O 1
ATOM 2201 N N . GLU A 1 273 ? -18.476 -5.211 38.688 1.00 47.59 273 GLU A N 1
ATOM 2202 C CA . GLU A 1 273 ? -17.884 -6.550 38.680 1.00 47.59 273 GLU A CA 1
ATOM 2203 C C . GLU A 1 273 ? -18.602 -7.415 37.640 1.00 47.59 273 GLU A C 1
ATOM 2205 O O . GLU A 1 273 ? -19.720 -7.902 37.830 1.00 47.59 273 GLU A O 1
ATOM 2210 N N . PHE A 1 274 ? -17.957 -7.600 36.493 1.00 53.16 274 PHE A N 1
ATOM 2211 C CA . PHE A 1 274 ? -18.544 -8.341 35.391 1.00 53.16 274 PHE A CA 1
ATOM 2212 C C . PHE A 1 274 ? -18.295 -9.854 35.539 1.00 53.16 274 PHE A C 1
ATOM 2214 O O . PHE A 1 274 ? -17.159 -10.338 35.475 1.00 53.16 274 PHE A O 1
ATOM 2221 N N . LYS A 1 275 ? -19.397 -10.601 35.717 1.00 58.94 275 LYS A N 1
ATOM 2222 C CA . LYS A 1 275 ? -19.468 -12.076 35.660 1.00 58.94 275 LYS A CA 1
ATOM 2223 C C . LYS A 1 275 ? -19.054 -12.599 34.268 1.00 58.94 275 LYS A C 1
ATOM 2225 O O . LYS A 1 275 ? -18.860 -11.826 33.337 1.00 58.94 275 LYS A O 1
ATOM 2230 N N . ASN A 1 276 ? -18.937 -13.921 34.103 1.00 62.72 276 ASN A N 1
ATOM 2231 C CA . ASN A 1 276 ? -18.481 -14.555 32.848 1.00 62.72 276 ASN A CA 1
ATOM 2232 C C . ASN A 1 276 ? -19.345 -14.228 31.606 1.00 62.72 276 ASN A C 1
ATOM 2234 O O . ASN A 1 276 ? -18.867 -14.363 30.481 1.00 62.72 276 ASN A O 1
ATOM 2238 N N . SER A 1 277 ? -20.588 -13.773 31.794 1.00 75.00 277 SER A N 1
ATOM 2239 C CA . SER A 1 277 ? -21.466 -13.284 30.726 1.00 75.00 277 SER A CA 1
ATOM 2240 C C . SER A 1 277 ? -22.196 -12.019 31.161 1.00 75.00 277 SER A C 1
ATOM 2242 O O . SER A 1 277 ? -22.883 -12.040 32.188 1.00 75.00 277 SER A O 1
ATOM 2244 N N . THR A 1 278 ? -22.066 -10.930 30.406 1.00 76.38 278 THR A N 1
ATOM 2245 C CA . THR A 1 278 ? -22.630 -9.624 30.778 1.00 76.38 278 THR A CA 1
ATOM 2246 C C . THR A 1 278 ? -23.243 -8.922 29.577 1.00 76.38 278 THR A C 1
ATOM 2248 O O . THR A 1 278 ? -22.741 -9.025 28.460 1.00 76.38 278 THR A O 1
ATOM 2251 N N . GLN A 1 279 ? -24.369 -8.246 29.804 1.00 79.38 279 GLN A N 1
ATOM 2252 C CA . GLN A 1 279 ? -25.102 -7.505 28.781 1.00 79.38 279 GLN A CA 1
ATOM 2253 C C . GLN A 1 279 ? -25.201 -6.036 29.172 1.00 79.38 279 GLN A C 1
ATOM 2255 O O . GLN A 1 279 ? -25.491 -5.736 30.329 1.00 79.38 279 GLN A O 1
ATOM 2260 N N . PHE A 1 280 ? -24.950 -5.136 28.225 1.00 82.31 280 PHE A N 1
ATOM 2261 C CA . PHE A 1 280 ? -25.063 -3.691 28.426 1.00 82.31 280 PHE A CA 1
ATOM 2262 C C . PHE A 1 280 ? -25.363 -2.958 27.115 1.00 82.31 280 PHE A C 1
ATOM 2264 O O . PHE A 1 280 ? -25.335 -3.552 26.036 1.00 82.31 280 PHE A O 1
ATOM 2271 N N . TYR A 1 281 ? -25.663 -1.666 27.230 1.00 84.56 281 TYR A N 1
ATOM 2272 C CA . TYR A 1 281 ? -25.996 -0.785 26.113 1.00 84.56 281 TYR A CA 1
ATOM 2273 C C . TYR A 1 281 ? -24.798 0.079 25.718 1.00 84.56 281 TYR A C 1
ATOM 2275 O O . TYR A 1 281 ? -24.031 0.508 26.579 1.00 84.56 281 TYR A O 1
ATOM 2283 N N . VAL A 1 282 ? -24.648 0.352 24.425 1.00 85.12 282 VAL A N 1
ATOM 2284 C CA . VAL A 1 282 ? -23.617 1.244 23.879 1.00 85.12 282 VAL A CA 1
ATOM 2285 C C . VAL A 1 282 ? -24.207 2.183 22.831 1.00 85.12 282 VAL A C 1
ATOM 2287 O O . VAL A 1 282 ? -25.165 1.829 22.141 1.00 85.12 282 VAL A O 1
ATOM 2290 N N . THR A 1 283 ? -23.617 3.372 22.708 1.00 87.12 283 THR A N 1
ATOM 2291 C CA . THR A 1 283 ? -23.897 4.330 21.627 1.00 87.12 283 THR A CA 1
ATOM 2292 C C . THR A 1 283 ? -23.138 3.960 20.353 1.00 87.12 283 THR A C 1
ATOM 2294 O O . THR A 1 283 ? -22.240 3.107 20.363 1.00 87.12 283 THR A O 1
ATOM 2297 N N . THR A 1 284 ? -23.459 4.637 19.249 1.00 87.44 284 THR A N 1
ATOM 2298 C CA . THR A 1 284 ? -22.782 4.478 17.952 1.00 87.44 284 THR A CA 1
ATOM 2299 C C . THR A 1 284 ? -21.268 4.655 18.057 1.00 87.44 284 THR A C 1
ATOM 2301 O O . THR A 1 284 ? -20.522 3.807 17.567 1.00 87.44 284 THR A O 1
ATOM 2304 N N . ASN A 1 285 ? -20.800 5.695 18.752 1.00 88.00 285 ASN A N 1
ATOM 2305 C CA . ASN A 1 285 ? -19.368 5.994 18.859 1.00 88.00 285 ASN A CA 1
ATOM 2306 C C . ASN A 1 285 ? -18.598 4.877 19.583 1.00 88.00 285 ASN A C 1
ATOM 2308 O O . ASN A 1 285 ? -17.521 4.463 19.149 1.00 88.00 285 ASN A O 1
ATOM 2312 N N . ILE A 1 286 ? -19.178 4.327 20.657 1.00 87.31 286 ILE A N 1
ATOM 2313 C CA . ILE A 1 286 ? -18.592 3.207 21.406 1.00 87.31 286 ILE A CA 1
ATOM 2314 C C . ILE A 1 286 ? -18.595 1.930 20.555 1.00 87.31 286 ILE A C 1
ATOM 2316 O O . ILE A 1 286 ? -17.597 1.207 20.529 1.00 87.31 286 ILE A O 1
ATOM 2320 N N . TYR A 1 287 ? -19.686 1.652 19.835 1.00 88.88 287 TYR A N 1
ATOM 2321 C CA . TYR A 1 287 ? -19.765 0.507 18.925 1.00 88.88 287 TYR A CA 1
ATOM 2322 C C . TYR A 1 287 ? -18.679 0.568 17.839 1.00 88.88 287 TYR A C 1
ATOM 2324 O O . TYR A 1 287 ? -17.920 -0.392 17.669 1.00 88.88 287 TYR A O 1
ATOM 2332 N N . VAL A 1 288 ? -18.557 1.703 17.144 1.00 91.75 288 VAL A N 1
ATOM 2333 C CA . VAL A 1 288 ? -17.554 1.891 16.086 1.00 91.75 288 VAL A CA 1
ATOM 2334 C C . VAL A 1 288 ? -16.140 1.809 16.657 1.00 91.75 288 VAL A C 1
ATOM 2336 O O . VAL A 1 288 ? -15.285 1.147 16.068 1.00 91.75 288 VAL A O 1
ATOM 2339 N N . TYR A 1 289 ? -15.889 2.398 17.831 1.00 92.19 289 TYR A N 1
ATOM 2340 C CA . TYR A 1 289 ? -14.612 2.257 18.533 1.00 92.19 289 TYR A CA 1
ATOM 2341 C C . TYR A 1 289 ? -14.246 0.783 18.772 1.00 92.19 289 TYR A C 1
ATOM 2343 O O . TYR A 1 289 ? -13.143 0.361 18.420 1.00 92.19 289 TYR A O 1
ATOM 2351 N N . LEU A 1 290 ? -15.166 -0.026 19.314 1.00 91.12 290 LEU A N 1
ATOM 2352 C CA . LEU A 1 290 ? -14.921 -1.450 19.581 1.00 91.12 290 LEU A CA 1
ATOM 2353 C C . LEU A 1 290 ? -14.668 -2.247 18.293 1.00 91.12 290 LEU A C 1
ATOM 2355 O O . LEU A 1 290 ? -13.814 -3.136 18.273 1.00 91.12 290 LEU A O 1
ATOM 2359 N N . ARG A 1 291 ? -15.369 -1.909 17.204 1.00 93.06 291 ARG A N 1
ATOM 2360 C CA . ARG A 1 291 ? -15.182 -2.519 15.879 1.00 93.06 291 ARG A CA 1
ATOM 2361 C C . ARG A 1 291 ? -13.820 -2.195 15.274 1.00 93.06 291 ARG A C 1
ATOM 2363 O O . ARG A 1 291 ? -13.131 -3.110 14.823 1.00 93.06 291 ARG A O 1
ATOM 2370 N N . LEU A 1 292 ? -13.417 -0.925 15.291 1.00 95.12 292 LEU A N 1
ATOM 2371 C CA . LEU A 1 292 ? -12.107 -0.497 14.798 1.00 95.12 292 LEU A CA 1
ATOM 2372 C C . LEU A 1 292 ? -10.972 -1.067 15.655 1.00 95.12 292 LEU A C 1
ATOM 2374 O O . LEU A 1 292 ? -9.971 -1.530 15.114 1.00 95.12 292 LEU A O 1
ATOM 2378 N N . TYR A 1 293 ? -11.146 -1.110 16.979 1.00 93.38 293 TYR A N 1
ATOM 2379 C CA . TYR A 1 293 ? -10.182 -1.741 17.878 1.00 93.38 293 TYR A CA 1
ATOM 2380 C C . TYR A 1 293 ? -10.013 -3.235 17.574 1.00 93.38 293 TYR A C 1
ATOM 2382 O O . TYR A 1 293 ? -8.889 -3.713 17.434 1.00 93.38 293 TYR A O 1
ATOM 2390 N N . HIS A 1 294 ? -11.113 -3.970 17.393 1.00 93.06 294 HIS A N 1
ATOM 2391 C CA . HIS A 1 294 ? -11.057 -5.366 16.958 1.00 93.06 294 HIS A CA 1
ATOM 2392 C C . HIS A 1 294 ? -10.360 -5.527 15.601 1.00 93.06 294 HIS A C 1
ATOM 2394 O O . HIS A 1 294 ? -9.559 -6.445 15.432 1.00 93.06 294 HIS A O 1
ATOM 2400 N N . LEU A 1 295 ? -10.616 -4.628 14.646 1.00 94.81 295 LEU A N 1
ATOM 2401 C CA . LEU A 1 295 ? -9.938 -4.650 13.353 1.00 94.81 295 LEU A CA 1
ATOM 2402 C C . LEU A 1 295 ? -8.424 -4.450 13.509 1.00 94.81 295 LEU A C 1
ATOM 2404 O O . LEU A 1 295 ? -7.662 -5.205 12.909 1.00 94.81 295 LEU A O 1
ATOM 2408 N N . LEU A 1 296 ? -7.986 -3.516 14.362 1.00 95.12 296 LEU A N 1
ATOM 2409 C CA . LEU A 1 296 ? -6.569 -3.317 14.682 1.00 95.12 296 LEU A CA 1
ATOM 2410 C C . LEU A 1 296 ? -5.943 -4.588 15.271 1.00 95.12 296 LEU A C 1
ATOM 2412 O O . LEU A 1 296 ? -4.910 -5.041 14.784 1.00 95.12 296 LEU A O 1
ATOM 2416 N N . VAL A 1 297 ? -6.593 -5.209 16.262 1.00 93.12 297 VAL A N 1
ATOM 2417 C CA . VAL A 1 297 ? -6.126 -6.473 16.862 1.00 93.12 297 VAL A CA 1
ATOM 2418 C C . VAL A 1 297 ? -6.025 -7.578 15.809 1.00 93.12 297 VAL A C 1
ATOM 2420 O O . VAL A 1 297 ? -5.027 -8.295 15.759 1.00 93.12 297 VAL A O 1
ATOM 2423 N N . LYS A 1 298 ? -7.009 -7.682 14.910 1.00 93.50 298 LYS A N 1
ATOM 2424 C CA . LYS A 1 298 ? -6.985 -8.647 13.807 1.00 93.50 298 LYS A CA 1
ATOM 2425 C C . LYS A 1 298 ? -5.806 -8.406 12.860 1.00 93.50 298 LYS A C 1
ATOM 2427 O O . LYS A 1 298 ? -5.159 -9.369 12.462 1.00 93.50 298 LYS A O 1
ATOM 2432 N N . ARG A 1 299 ? -5.486 -7.149 12.521 1.00 94.56 299 ARG A N 1
ATOM 2433 C CA . ARG A 1 299 ? -4.305 -6.823 11.697 1.00 94.56 299 ARG A CA 1
ATOM 2434 C C . ARG A 1 299 ? -3.005 -7.209 12.390 1.00 94.56 299 ARG A C 1
ATOM 2436 O O . ARG A 1 299 ? -2.161 -7.828 11.757 1.00 94.56 299 ARG A O 1
ATOM 2443 N N . LEU A 1 300 ? -2.861 -6.906 13.678 1.00 92.94 300 LEU A N 1
ATOM 2444 C CA . LEU A 1 300 ? -1.667 -7.285 14.439 1.00 92.94 300 LEU A CA 1
ATOM 2445 C C . LEU A 1 300 ? -1.522 -8.808 14.574 1.00 92.94 300 LEU A C 1
ATOM 2447 O O . LEU A 1 300 ? -0.413 -9.328 14.511 1.00 92.94 300 LEU A O 1
ATOM 2451 N N . SER A 1 301 ? -2.632 -9.542 14.673 1.00 91.75 301 SER A N 1
ATOM 2452 C CA . SER A 1 301 ? -2.612 -11.008 14.625 1.00 91.75 301 SER A CA 1
ATOM 2453 C C . SER A 1 301 ? -2.138 -11.547 13.279 1.00 91.75 301 SER A C 1
ATOM 2455 O O . SER A 1 301 ? -1.334 -12.478 13.257 1.00 91.75 301 SER A O 1
ATOM 2457 N N . LEU A 1 302 ? -2.534 -10.914 12.171 1.00 91.69 302 LEU A N 1
ATOM 2458 C CA . LEU A 1 302 ? -2.001 -11.252 10.850 1.00 91.69 302 LEU A CA 1
ATOM 2459 C C . LEU A 1 302 ? -0.496 -10.979 10.748 1.00 91.69 302 LEU A C 1
ATOM 2461 O O . LEU A 1 302 ? 0.192 -11.737 10.078 1.00 91.69 302 LEU A O 1
ATOM 2465 N N . VAL A 1 303 ? 0.041 -9.960 11.428 1.00 90.62 303 VAL A N 1
ATOM 2466 C CA . VAL A 1 303 ? 1.498 -9.723 11.465 1.00 90.62 303 VAL A CA 1
ATOM 2467 C C . VAL A 1 303 ? 2.228 -10.902 12.103 1.00 90.62 303 VAL A C 1
ATOM 2469 O O . VAL A 1 303 ? 3.240 -11.342 11.561 1.00 90.62 303 VAL A O 1
ATOM 2472 N N . HIS A 1 304 ? 1.721 -11.453 13.208 1.00 87.31 304 HIS A N 1
ATOM 2473 C CA . HIS A 1 304 ? 2.305 -12.658 13.805 1.00 87.31 304 HIS A CA 1
ATOM 2474 C C . HIS A 1 304 ? 2.206 -13.867 12.868 1.00 87.31 304 HIS A C 1
ATOM 2476 O O . HIS A 1 304 ? 3.196 -14.564 12.672 1.00 87.31 304 HIS A O 1
ATOM 2482 N N . GLU A 1 305 ? 1.057 -14.073 12.217 1.00 87.88 305 GLU A N 1
ATOM 2483 C CA . GLU A 1 305 ? 0.891 -15.149 11.231 1.00 87.88 305 GLU A CA 1
ATOM 2484 C C . GLU A 1 305 ? 1.847 -14.992 10.034 1.00 87.88 305 GLU A C 1
ATOM 2486 O O . GLU A 1 305 ? 2.428 -15.964 9.559 1.00 87.88 305 GLU A O 1
ATOM 2491 N N . MET A 1 306 ? 2.054 -13.765 9.550 1.00 85.94 306 MET A N 1
ATOM 2492 C CA . MET A 1 306 ? 2.987 -13.469 8.461 1.00 85.94 306 MET A CA 1
ATOM 2493 C C . MET A 1 306 ? 4.447 -13.606 8.891 1.00 85.94 306 MET A C 1
ATOM 2495 O O . MET A 1 306 ? 5.256 -14.083 8.103 1.00 85.94 306 MET A O 1
ATOM 2499 N N . SER A 1 307 ? 4.774 -13.244 10.134 1.00 82.19 307 SER A N 1
ATOM 2500 C CA . SER A 1 307 ? 6.113 -13.430 10.719 1.00 82.19 307 SER A CA 1
ATOM 2501 C C . SER A 1 307 ? 6.471 -14.910 10.879 1.00 82.19 307 SER A C 1
ATOM 2503 O O . SER A 1 307 ? 7.645 -15.271 10.920 1.00 82.19 307 SER A O 1
ATOM 2505 N N . ASP A 1 308 ? 5.456 -15.772 10.960 1.00 76.38 308 ASP A N 1
ATOM 2506 C CA . ASP A 1 308 ? 5.608 -17.221 11.046 1.00 76.38 308 ASP A CA 1
ATOM 2507 C C . ASP A 1 308 ? 5.850 -17.883 9.686 1.00 76.38 308 ASP A C 1
ATOM 2509 O O . ASP A 1 308 ? 6.384 -18.996 9.622 1.00 76.38 308 ASP A O 1
ATOM 2513 N N . LYS A 1 309 ? 5.482 -17.214 8.589 1.00 75.94 309 LYS A N 1
ATOM 2514 C CA . LYS A 1 309 ? 5.743 -17.711 7.240 1.00 75.94 309 LYS A CA 1
ATOM 2515 C C . LYS A 1 309 ? 7.226 -17.507 6.915 1.00 75.94 309 LYS A C 1
ATOM 2517 O O . LYS A 1 309 ? 7.730 -16.390 6.937 1.00 75.94 309 LYS A O 1
ATOM 2522 N N . ASN A 1 310 ? 7.914 -18.583 6.524 1.00 68.00 310 ASN A N 1
ATOM 2523 C CA . ASN A 1 310 ? 9.267 -18.515 5.954 1.00 68.00 310 ASN A CA 1
ATOM 2524 C C . ASN A 1 310 ? 9.210 -17.937 4.531 1.00 68.00 310 ASN A C 1
ATOM 2526 O O . ASN A 1 310 ? 9.322 -18.661 3.542 1.00 68.00 310 ASN A O 1
ATOM 2530 N N . ILE A 1 311 ? 8.972 -16.633 4.433 1.00 72.06 311 ILE A N 1
ATOM 2531 C CA . ILE A 1 311 ? 8.989 -15.892 3.176 1.00 72.06 311 ILE A CA 1
ATOM 2532 C C . ILE A 1 311 ? 10.443 -15.580 2.833 1.00 72.06 311 ILE A C 1
ATOM 2534 O O . ILE A 1 311 ? 11.227 -15.202 3.705 1.00 72.06 311 ILE A O 1
ATOM 2538 N N . ASP A 1 312 ? 10.808 -15.716 1.557 1.00 72.06 312 ASP A N 1
ATOM 2539 C CA . ASP A 1 312 ? 12.097 -15.232 1.075 1.00 72.06 312 ASP A CA 1
ATOM 2540 C C . ASP A 1 312 ? 12.089 -13.700 1.039 1.00 72.06 312 ASP A C 1
ATOM 2542 O O . ASP A 1 312 ? 11.805 -13.061 0.024 1.00 72.06 312 ASP A O 1
ATOM 2546 N N . THR A 1 313 ? 12.378 -13.099 2.188 1.00 72.69 313 THR A N 1
ATOM 2547 C CA . THR A 1 313 ? 12.494 -11.649 2.323 1.00 72.69 313 THR A CA 1
ATOM 2548 C C . THR A 1 313 ? 13.637 -11.110 1.467 1.00 72.69 313 THR A C 1
ATOM 2550 O O . THR A 1 313 ? 13.555 -9.974 1.009 1.00 72.69 313 THR A O 1
ATOM 2553 N N . THR A 1 314 ? 14.651 -11.926 1.144 1.00 72.81 314 THR A N 1
ATOM 2554 C CA . THR A 1 314 ? 15.767 -11.495 0.294 1.00 72.81 314 THR A CA 1
ATOM 2555 C C . THR A 1 314 ? 15.313 -11.199 -1.130 1.00 72.81 314 THR A C 1
ATOM 2557 O O . THR A 1 314 ? 15.797 -10.238 -1.719 1.00 72.81 314 THR A O 1
ATOM 2560 N N . PHE A 1 315 ? 14.332 -11.932 -1.665 1.00 80.88 315 PHE A N 1
ATOM 2561 C CA . PHE A 1 315 ? 13.749 -11.637 -2.975 1.00 80.88 315 PHE A CA 1
ATOM 2562 C C . PHE A 1 315 ? 13.128 -10.234 -3.016 1.00 80.88 315 PHE A C 1
ATOM 2564 O O . PHE A 1 315 ? 13.489 -9.417 -3.865 1.00 80.88 315 PHE A O 1
ATOM 2571 N N . TYR A 1 316 ? 12.232 -9.933 -2.071 1.00 80.06 316 TYR A N 1
ATOM 2572 C CA . TYR A 1 316 ? 11.540 -8.642 -2.019 1.00 80.06 316 TYR A CA 1
ATOM 2573 C C . TYR A 1 316 ? 12.497 -7.493 -1.723 1.00 80.06 316 TYR A C 1
ATOM 2575 O O . TYR A 1 316 ? 12.402 -6.438 -2.342 1.00 80.06 316 TYR A O 1
ATOM 2583 N N . GLN A 1 317 ? 13.458 -7.720 -0.830 1.00 74.50 317 GLN A N 1
ATOM 2584 C CA . GLN A 1 317 ? 14.518 -6.767 -0.531 1.00 74.50 317 GLN A CA 1
ATOM 2585 C C . GLN A 1 317 ? 15.378 -6.500 -1.767 1.00 74.50 317 GLN A C 1
ATOM 2587 O O . GLN A 1 317 ? 15.597 -5.350 -2.118 1.00 74.50 317 GLN A O 1
ATOM 2592 N N . ASN A 1 318 ? 15.815 -7.527 -2.494 1.00 75.69 318 ASN A N 1
ATOM 2593 C CA . ASN A 1 318 ? 16.612 -7.339 -3.706 1.00 75.69 318 ASN A CA 1
ATOM 2594 C C . ASN A 1 318 ? 15.846 -6.563 -4.785 1.00 75.69 318 ASN A C 1
ATOM 2596 O O . ASN A 1 318 ? 16.445 -5.725 -5.459 1.00 75.69 318 ASN A O 1
ATOM 2600 N N . LEU A 1 319 ? 14.534 -6.791 -4.919 1.00 76.31 319 LEU A N 1
ATOM 2601 C CA . LEU A 1 319 ? 13.681 -6.012 -5.819 1.00 76.31 319 LEU A CA 1
ATOM 2602 C C . LEU A 1 319 ? 13.554 -4.551 -5.365 1.00 76.31 319 LEU A C 1
ATOM 2604 O O . LEU A 1 319 ? 13.778 -3.644 -6.160 1.00 76.31 319 LEU A O 1
ATOM 2608 N N . ALA A 1 320 ? 13.252 -4.326 -4.084 1.00 69.50 320 ALA A N 1
ATOM 2609 C CA . ALA A 1 320 ? 13.140 -2.989 -3.497 1.00 69.50 320 ALA A CA 1
ATOM 2610 C C . ALA A 1 320 ? 14.460 -2.210 -3.552 1.00 69.50 320 ALA A C 1
ATOM 2612 O O . ALA A 1 320 ? 14.482 -0.979 -3.606 1.00 69.50 320 ALA A O 1
ATOM 2613 N N . PHE A 1 321 ? 15.583 -2.926 -3.486 1.00 63.94 321 PHE A N 1
ATOM 2614 C CA . PHE A 1 321 ? 16.899 -2.340 -3.278 1.00 63.94 321 PHE A CA 1
ATOM 2615 C C . PHE A 1 321 ? 17.806 -2.371 -4.497 1.00 63.94 321 PHE A C 1
ATOM 2617 O O . PHE A 1 321 ? 18.873 -1.776 -4.372 1.00 63.94 321 PHE A O 1
ATOM 2624 N N . PHE A 1 322 ? 17.406 -2.999 -5.619 1.00 55.69 322 PHE A N 1
ATOM 2625 C CA . PHE A 1 322 ? 18.175 -3.148 -6.869 1.00 55.69 322 PHE A CA 1
ATOM 2626 C C . PHE A 1 322 ? 19.685 -3.001 -6.622 1.00 55.69 322 PHE A C 1
ATOM 2628 O O . PHE A 1 322 ? 20.269 -1.931 -6.791 1.00 55.69 322 PHE A O 1
ATOM 2635 N N . THR A 1 323 ? 20.298 -4.080 -6.132 1.00 45.69 323 THR A N 1
ATOM 2636 C CA . THR A 1 323 ? 21.567 -4.122 -5.377 1.00 45.69 323 THR A CA 1
ATOM 2637 C C . THR A 1 323 ? 22.837 -3.689 -6.112 1.00 45.69 323 THR A C 1
ATOM 2639 O O . THR A 1 323 ? 23.930 -3.875 -5.584 1.00 45.69 323 THR A O 1
ATOM 2642 N N . ASN A 1 324 ? 22.738 -3.078 -7.288 1.00 42.81 324 ASN A N 1
ATOM 2643 C CA . ASN A 1 324 ? 23.857 -2.354 -7.870 1.00 42.81 324 ASN A CA 1
ATOM 2644 C C . ASN A 1 324 ? 23.651 -0.861 -7.604 1.00 42.81 324 ASN A C 1
ATOM 2646 O O . ASN A 1 324 ? 22.999 -0.194 -8.413 1.00 42.81 324 ASN A O 1
ATOM 2650 N N . PRO A 1 325 ? 24.196 -0.306 -6.501 1.00 46.75 325 PRO A N 1
ATOM 2651 C CA . PRO A 1 325 ? 24.402 1.129 -6.454 1.00 46.75 325 PRO A CA 1
ATOM 2652 C C . PRO A 1 325 ? 25.231 1.490 -7.686 1.00 46.75 325 PRO A C 1
ATOM 2654 O O . PRO A 1 325 ? 26.296 0.908 -7.916 1.00 46.75 325 PRO A O 1
ATOM 2657 N N . LEU A 1 326 ? 24.733 2.419 -8.505 1.00 47.12 326 LEU A N 1
ATOM 2658 C CA . LEU A 1 326 ? 25.575 3.025 -9.528 1.00 47.12 326 LEU A CA 1
ATOM 2659 C C . LEU A 1 326 ? 26.858 3.515 -8.830 1.00 47.12 326 LEU A C 1
ATOM 2661 O O . LEU A 1 326 ? 26.749 4.161 -7.783 1.00 47.12 326 LEU A O 1
ATOM 2665 N N . PRO A 1 327 ? 28.060 3.168 -9.329 1.00 43.03 327 PRO A N 1
ATOM 2666 C CA . PRO A 1 327 ? 29.307 3.485 -8.650 1.00 43.03 327 PRO A CA 1
ATOM 2667 C C . PRO A 1 327 ? 29.369 4.972 -8.294 1.00 43.03 327 PRO A C 1
ATOM 2669 O O . PRO A 1 327 ?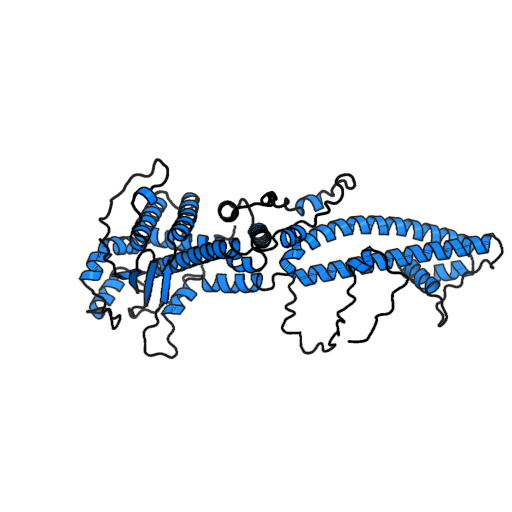 29.337 5.831 -9.176 1.00 43.03 327 PRO A O 1
ATOM 2672 N N . SER A 1 328 ? 29.492 5.271 -6.998 1.00 46.12 328 SER A N 1
ATOM 2673 C CA . SER A 1 328 ? 29.466 6.630 -6.435 1.00 46.12 328 SER A CA 1
ATOM 2674 C C . SER A 1 328 ? 30.535 7.567 -7.008 1.00 46.12 328 SER A C 1
ATOM 2676 O O . SER A 1 328 ? 30.479 8.773 -6.796 1.00 46.12 328 SER A O 1
ATOM 2678 N N . SER A 1 329 ? 31.526 7.024 -7.717 1.00 48.28 329 SER A N 1
ATOM 2679 C CA . SER A 1 329 ? 32.608 7.768 -8.354 1.00 48.28 329 SER A CA 1
ATOM 2680 C C . SER A 1 329 ? 32.284 8.286 -9.757 1.00 48.28 329 SER A C 1
ATOM 2682 O O . SER A 1 329 ? 33.077 9.063 -10.281 1.00 48.28 329 SER A O 1
ATOM 2684 N N . GLN A 1 330 ? 31.175 7.872 -10.387 1.00 45.12 330 GLN A N 1
ATOM 2685 C CA . GLN A 1 330 ? 30.937 8.205 -11.797 1.00 45.12 330 GLN A CA 1
ATOM 2686 C C . GLN A 1 330 ? 30.066 9.442 -12.036 1.00 45.12 330 GLN A C 1
ATOM 2688 O O . GLN A 1 330 ? 30.155 9.993 -13.128 1.00 45.12 330 GLN A O 1
ATOM 2693 N N . TYR A 1 331 ? 29.284 9.935 -11.064 1.00 47.84 331 TYR A N 1
ATOM 2694 C CA . TYR A 1 331 ? 28.382 11.065 -11.326 1.00 47.84 331 TYR A CA 1
ATOM 2695 C C . TYR A 1 331 ? 28.347 12.099 -10.204 1.00 47.84 331 TYR A C 1
ATOM 2697 O O . TYR A 1 331 ? 27.906 11.837 -9.085 1.00 47.84 331 TYR A O 1
ATOM 2705 N N . ASN A 1 332 ? 28.760 13.322 -10.551 1.00 46.50 332 ASN A N 1
ATOM 2706 C CA . ASN A 1 332 ? 28.294 14.531 -9.883 1.00 46.50 332 ASN A CA 1
ATOM 2707 C C . ASN A 1 332 ? 26.765 14.538 -9.996 1.00 46.50 332 ASN A C 1
ATOM 2709 O O . ASN A 1 332 ? 26.232 14.842 -11.058 1.00 46.50 332 ASN A O 1
ATOM 2713 N N . PHE A 1 333 ? 26.078 14.134 -8.926 1.00 53.28 333 PHE A N 1
ATOM 2714 C CA . PHE A 1 333 ? 24.620 14.110 -8.853 1.00 53.28 333 PHE A CA 1
ATOM 2715 C C . PHE A 1 333 ? 24.042 15.443 -9.330 1.00 53.28 333 PHE A C 1
ATOM 2717 O O . PHE A 1 333 ? 24.262 16.474 -8.685 1.00 53.28 333 PHE A O 1
ATOM 2724 N N . ASP A 1 334 ? 23.278 15.396 -10.420 1.00 52.16 334 ASP A N 1
ATOM 2725 C CA . ASP A 1 334 ? 22.383 16.476 -10.815 1.00 52.16 334 ASP A CA 1
ATOM 2726 C C . ASP A 1 334 ? 21.530 16.860 -9.586 1.00 52.16 334 ASP A C 1
ATOM 2728 O O . ASP A 1 334 ? 20.890 15.981 -8.989 1.00 52.16 334 ASP A O 1
ATOM 2732 N N . PRO A 1 335 ? 21.546 18.128 -9.133 1.00 53.72 335 PRO A N 1
ATOM 2733 C CA . PRO A 1 335 ? 20.804 18.569 -7.955 1.00 53.72 335 PRO A CA 1
ATOM 2734 C C . PRO A 1 335 ? 19.312 18.213 -7.991 1.00 53.72 335 PRO A C 1
ATOM 2736 O O . PRO A 1 335 ? 18.723 18.016 -6.931 1.00 53.72 335 PRO A O 1
ATOM 2739 N N . GLN A 1 336 ? 18.718 18.079 -9.183 1.00 50.44 336 GLN A N 1
ATOM 2740 C CA . GLN A 1 336 ? 17.307 17.718 -9.352 1.00 50.44 336 GLN A CA 1
ATOM 2741 C C . GLN A 1 336 ? 17.018 16.235 -9.045 1.00 50.44 336 GLN A C 1
ATOM 2743 O O . GLN A 1 336 ? 15.939 15.910 -8.559 1.00 50.44 336 GLN A O 1
ATOM 2748 N N . LEU A 1 337 ? 17.991 15.335 -9.240 1.00 47.03 337 LEU A N 1
ATOM 2749 C CA . LEU A 1 337 ? 17.845 13.895 -8.972 1.00 47.03 337 LEU A CA 1
ATOM 2750 C C . LEU A 1 337 ? 18.072 13.531 -7.493 1.00 47.03 337 LEU A C 1
ATOM 2752 O O . LEU A 1 337 ? 17.636 12.473 -7.044 1.00 47.03 337 LEU A O 1
ATOM 2756 N N . LYS A 1 338 ? 18.705 14.412 -6.702 1.00 45.75 338 LYS A N 1
ATOM 2757 C CA . LYS A 1 338 ? 18.908 14.203 -5.253 1.00 45.75 338 LYS A CA 1
ATOM 2758 C C . LYS A 1 338 ? 17.601 14.124 -4.462 1.00 45.75 338 LYS A C 1
ATOM 2760 O O . LYS A 1 338 ? 17.574 13.449 -3.440 1.00 45.75 338 LYS A O 1
ATOM 2765 N N . GLY A 1 339 ? 16.545 14.797 -4.921 1.00 43.19 339 GLY A N 1
ATOM 2766 C CA . GLY A 1 339 ? 15.230 14.774 -4.271 1.00 43.19 339 GLY A CA 1
ATOM 2767 C C . GLY A 1 339 ? 14.415 13.504 -4.540 1.00 43.19 339 GLY A C 1
ATOM 2768 O O . GLY A 1 339 ? 13.490 13.218 -3.793 1.00 43.19 339 GLY A O 1
ATOM 2769 N N . LEU A 1 340 ? 14.762 12.736 -5.581 1.00 41.16 340 LEU A N 1
ATOM 2770 C CA . LEU A 1 340 ? 14.067 11.499 -5.977 1.00 41.16 340 LEU A CA 1
ATOM 2771 C C . LEU A 1 340 ? 14.625 10.251 -5.278 1.00 41.16 340 LEU A C 1
ATOM 2773 O O . LEU A 1 340 ? 13.984 9.200 -5.254 1.00 41.16 340 LEU A O 1
ATOM 2777 N N . ALA A 1 341 ? 15.816 10.360 -4.689 1.00 42.53 341 ALA A N 1
ATOM 2778 C CA . ALA A 1 341 ? 16.409 9.314 -3.878 1.00 42.53 341 ALA A CA 1
ATOM 2779 C C . ALA A 1 341 ? 15.763 9.307 -2.487 1.00 42.53 341 ALA A C 1
ATOM 2781 O O . ALA A 1 341 ? 16.306 9.885 -1.544 1.00 42.53 341 ALA A O 1
ATOM 2782 N N . HIS A 1 342 ? 14.620 8.631 -2.335 1.00 44.44 342 HIS A N 1
ATOM 2783 C CA . HIS A 1 342 ? 14.177 8.259 -0.993 1.00 44.44 342 HIS A CA 1
ATOM 2784 C C . HIS A 1 342 ? 15.304 7.455 -0.327 1.00 44.44 342 HIS A C 1
ATOM 2786 O O . HIS A 1 342 ? 15.850 6.535 -0.954 1.00 44.44 342 HIS A O 1
ATOM 2792 N N . PRO A 1 343 ? 15.709 7.814 0.907 1.00 46.50 343 PRO A N 1
ATOM 2793 C CA . PRO A 1 343 ? 16.743 7.092 1.622 1.00 46.50 343 PRO A CA 1
ATOM 2794 C C . PRO A 1 343 ? 16.423 5.602 1.612 1.00 46.50 343 PRO A C 1
ATOM 2796 O O . PRO A 1 343 ? 15.295 5.194 1.882 1.00 46.50 343 PRO A O 1
ATOM 2799 N N . ILE A 1 344 ? 17.433 4.797 1.290 1.00 48.44 344 ILE A N 1
ATOM 2800 C CA . ILE A 1 344 ? 17.364 3.339 1.379 1.00 48.44 344 ILE A CA 1
ATOM 2801 C C . ILE A 1 344 ? 16.762 2.984 2.743 1.00 48.44 344 ILE A C 1
ATOM 2803 O O . ILE A 1 344 ? 17.260 3.521 3.741 1.00 48.44 344 ILE A O 1
ATOM 2807 N N . PRO A 1 345 ? 15.757 2.093 2.815 1.00 47.66 345 PRO A N 1
ATOM 2808 C CA . PRO A 1 345 ? 15.274 1.589 4.082 1.00 47.66 345 PRO A CA 1
ATOM 2809 C C . PRO A 1 345 ? 16.404 1.007 4.927 1.00 47.66 345 PRO A C 1
ATOM 2811 O O . PRO A 1 345 ? 16.767 -0.158 4.809 1.00 47.66 345 PRO A O 1
ATOM 2814 N N . ARG A 1 346 ? 16.963 1.832 5.823 1.00 47.84 346 ARG A N 1
ATOM 2815 C CA . ARG A 1 346 ? 17.981 1.445 6.819 1.00 47.84 346 ARG A CA 1
ATOM 2816 C C . ARG A 1 346 ? 17.464 0.384 7.791 1.00 47.84 346 ARG A C 1
ATOM 2818 O O . ARG A 1 346 ? 18.228 -0.125 8.601 1.00 47.84 346 ARG A O 1
ATOM 2825 N N . ILE A 1 347 ? 16.165 0.108 7.735 1.00 50.59 347 ILE A N 1
ATOM 2826 C CA . ILE A 1 347 ? 15.420 -0.711 8.681 1.00 50.59 347 ILE A CA 1
ATOM 2827 C C . ILE A 1 347 ? 15.857 -2.179 8.594 1.00 50.59 347 ILE A C 1
ATOM 2829 O O . ILE A 1 347 ? 15.839 -2.872 9.604 1.00 50.59 347 ILE A O 1
ATOM 2833 N N . ILE A 1 348 ? 16.347 -2.643 7.441 1.00 51.59 348 ILE A N 1
ATOM 2834 C CA . ILE A 1 348 ? 16.662 -4.059 7.241 1.00 51.59 348 ILE A CA 1
ATOM 2835 C C . ILE A 1 348 ? 18.177 -4.281 7.271 1.00 51.59 348 ILE A C 1
ATOM 2837 O O . ILE A 1 348 ? 18.823 -4.544 6.256 1.00 51.59 348 ILE A O 1
ATOM 2841 N N . ASN A 1 349 ? 18.772 -4.189 8.462 1.00 47.34 349 ASN A N 1
ATOM 2842 C CA . ASN A 1 349 ? 20.082 -4.796 8.684 1.00 47.34 349 ASN A CA 1
ATOM 2843 C C . ASN A 1 349 ? 19.909 -6.320 8.639 1.00 47.34 349 ASN A C 1
ATOM 2845 O O . ASN A 1 349 ? 19.447 -6.937 9.595 1.00 47.34 349 ASN A O 1
ATOM 2849 N N . SER A 1 350 ? 20.279 -6.904 7.497 1.00 46.81 350 SER A N 1
ATOM 2850 C CA . SER A 1 350 ? 20.375 -8.340 7.220 1.00 46.81 350 SER A CA 1
ATOM 2851 C C . SER A 1 350 ? 21.249 -9.069 8.258 1.00 46.81 350 SER A C 1
ATOM 2853 O O . SER A 1 350 ? 22.422 -9.369 8.022 1.00 46.81 350 SER A O 1
ATOM 2855 N N . SER A 1 351 ? 20.667 -9.424 9.399 1.00 44.62 351 SER A N 1
ATOM 2856 C CA . SER A 1 351 ? 21.039 -10.640 10.114 1.00 44.62 351 SER A CA 1
ATOM 2857 C C . SER A 1 351 ? 20.208 -11.768 9.514 1.00 44.62 351 SER A C 1
ATOM 2859 O O . SER A 1 351 ? 18.985 -11.733 9.572 1.00 44.62 351 SER A O 1
ATOM 2861 N N . LYS A 1 352 ? 20.859 -12.794 8.960 1.00 50.12 352 LYS A N 1
ATOM 2862 C CA . LYS A 1 352 ? 20.193 -14.008 8.449 1.00 50.12 352 LYS A CA 1
ATOM 2863 C C . LYS A 1 352 ? 19.432 -14.803 9.533 1.00 50.12 352 LYS A C 1
ATOM 2865 O O . LYS A 1 352 ? 18.802 -15.797 9.203 1.00 50.12 352 LYS A O 1
ATOM 2870 N N . ASN A 1 353 ? 19.479 -14.357 10.792 1.00 46.69 353 ASN A N 1
ATOM 2871 C CA . ASN A 1 353 ? 18.752 -14.894 11.938 1.00 46.69 353 ASN A CA 1
ATOM 2872 C C . ASN A 1 353 ? 17.987 -13.760 12.645 1.00 46.69 353 ASN A C 1
ATOM 2874 O O . ASN A 1 353 ? 18.392 -13.329 13.724 1.00 46.69 353 ASN A O 1
ATOM 2878 N N . THR A 1 354 ? 16.927 -13.226 12.043 1.00 57.47 354 THR A N 1
ATOM 2879 C CA . THR A 1 354 ? 15.953 -12.402 12.779 1.00 57.47 354 THR A CA 1
ATOM 2880 C C . THR A 1 354 ? 14.928 -13.325 13.426 1.00 57.47 354 THR A C 1
ATOM 2882 O O . THR A 1 354 ? 14.250 -14.075 12.722 1.00 57.47 354 THR A O 1
ATOM 2885 N N . ASN A 1 355 ? 14.826 -13.306 14.756 1.00 66.31 355 ASN A N 1
ATOM 2886 C CA . ASN A 1 355 ? 13.778 -14.042 15.460 1.00 66.31 355 ASN A CA 1
ATOM 2887 C C . ASN A 1 355 ? 12.402 -13.424 15.156 1.00 66.31 355 ASN A C 1
ATOM 2889 O O . ASN A 1 355 ? 12.298 -12.246 14.824 1.00 66.31 355 ASN A O 1
ATOM 2893 N N . LYS A 1 356 ? 11.324 -14.200 15.338 1.00 67.56 356 LYS A N 1
ATOM 2894 C CA . LYS A 1 356 ? 9.932 -13.727 15.178 1.00 67.56 356 LYS A CA 1
ATOM 2895 C C . LYS A 1 356 ? 9.639 -12.451 15.981 1.00 67.56 356 LYS A C 1
ATOM 2897 O O . LYS A 1 356 ? 8.978 -11.548 15.479 1.00 67.56 356 LYS A O 1
ATOM 2902 N N . ALA A 1 357 ? 10.156 -12.382 17.210 1.00 70.31 357 ALA A N 1
ATOM 2903 C CA . ALA A 1 357 ? 10.028 -11.213 18.077 1.00 70.31 357 ALA A CA 1
ATOM 2904 C C . ALA A 1 357 ? 10.672 -9.967 17.446 1.00 70.31 357 ALA A C 1
ATOM 2906 O O . ALA A 1 357 ? 10.037 -8.921 17.385 1.00 70.31 357 ALA A O 1
ATOM 2907 N N . ASP A 1 358 ? 11.862 -10.111 16.856 1.00 79.38 358 ASP A N 1
ATOM 2908 C CA . ASP A 1 358 ? 12.578 -9.001 16.220 1.00 79.38 358 ASP A CA 1
ATOM 2909 C C . ASP A 1 358 ? 11.810 -8.436 15.013 1.00 79.38 358 ASP A C 1
ATOM 2911 O O . ASP A 1 358 ? 11.870 -7.236 14.753 1.00 79.38 358 ASP A O 1
ATOM 2915 N N . ILE A 1 359 ? 11.100 -9.287 14.260 1.00 81.62 359 ILE A N 1
ATOM 2916 C CA . ILE A 1 359 ? 10.279 -8.869 13.109 1.00 81.62 359 ILE A CA 1
ATOM 2917 C C . ILE A 1 359 ? 9.062 -8.073 13.587 1.00 81.62 359 ILE A C 1
ATOM 2919 O O . ILE A 1 359 ? 8.738 -7.025 13.020 1.00 81.62 359 ILE A O 1
ATOM 2923 N N . PHE A 1 360 ? 8.400 -8.544 14.644 1.00 84.25 360 PHE A N 1
ATOM 2924 C CA . PHE A 1 360 ? 7.266 -7.837 15.225 1.00 84.25 360 PHE A CA 1
ATOM 2925 C C . PHE A 1 360 ? 7.689 -6.489 15.823 1.00 84.25 360 PHE A C 1
ATOM 2927 O O . PHE A 1 360 ? 7.065 -5.474 15.522 1.00 84.25 360 PHE A O 1
ATOM 2934 N N . ASP A 1 361 ? 8.795 -6.440 16.568 1.00 85.00 361 ASP A N 1
ATOM 2935 C CA . ASP A 1 361 ? 9.341 -5.200 17.135 1.00 85.00 361 ASP A CA 1
ATOM 2936 C C . ASP A 1 361 ? 9.722 -4.194 16.036 1.00 85.00 361 ASP A C 1
ATOM 2938 O O . ASP A 1 361 ? 9.441 -2.995 16.139 1.00 85.00 361 ASP A O 1
ATOM 2942 N N . GLN A 1 362 ? 10.320 -4.669 14.936 1.00 84.75 362 GLN A N 1
ATOM 2943 C CA . GLN A 1 362 ? 10.584 -3.843 13.754 1.00 84.75 362 GLN A CA 1
ATOM 2944 C C . GLN A 1 362 ? 9.293 -3.254 13.187 1.00 84.75 362 GLN A C 1
ATOM 2946 O O . GLN A 1 362 ? 9.222 -2.048 12.944 1.00 84.75 362 GLN A O 1
ATOM 2951 N N . PHE A 1 363 ? 8.258 -4.078 13.023 1.00 89.88 363 PHE A N 1
ATOM 2952 C CA . PHE A 1 363 ? 6.955 -3.614 12.570 1.00 89.88 363 PHE A CA 1
ATOM 2953 C C . PHE A 1 363 ? 6.345 -2.572 13.512 1.00 89.88 363 PHE A C 1
ATOM 2955 O O . PHE A 1 363 ? 5.876 -1.532 13.045 1.00 89.88 363 PHE A O 1
ATOM 2962 N N . GLN A 1 364 ? 6.408 -2.788 14.827 1.00 89.44 364 GLN A N 1
ATOM 2963 C CA . GLN A 1 364 ? 5.899 -1.820 15.794 1.00 89.44 364 GLN A CA 1
ATOM 2964 C C . GLN A 1 364 ? 6.612 -0.471 15.683 1.00 89.44 364 GLN A C 1
ATOM 2966 O O . GLN A 1 364 ? 5.954 0.568 15.643 1.00 89.44 364 GLN A O 1
ATOM 2971 N N . ASN A 1 365 ? 7.940 -0.478 15.557 1.00 89.19 365 ASN A N 1
ATOM 2972 C CA . ASN A 1 365 ? 8.726 0.740 15.363 1.00 89.19 365 ASN A CA 1
ATOM 2973 C C . ASN A 1 365 ? 8.343 1.487 14.078 1.00 89.19 365 ASN A C 1
ATOM 2975 O O . ASN A 1 365 ? 8.283 2.717 14.080 1.00 89.19 365 ASN A O 1
ATOM 2979 N N . MET A 1 366 ? 8.045 0.774 12.987 1.00 90.25 366 MET A N 1
ATOM 2980 C CA . MET A 1 366 ? 7.538 1.402 11.762 1.00 90.25 366 MET A CA 1
ATOM 2981 C C . MET A 1 366 ? 6.185 2.076 11.989 1.00 90.25 366 MET A C 1
ATOM 2983 O O . MET A 1 366 ? 6.007 3.217 11.575 1.00 90.25 366 MET A O 1
ATOM 2987 N N . VAL A 1 367 ? 5.256 1.412 12.682 1.00 92.81 367 VAL A N 1
ATOM 2988 C CA . VAL A 1 367 ? 3.941 1.993 12.995 1.00 92.81 367 VAL A CA 1
ATOM 2989 C C . VAL A 1 367 ? 4.083 3.226 13.892 1.00 92.81 367 VAL A C 1
ATOM 2991 O O . VAL A 1 367 ? 3.431 4.230 13.630 1.00 92.81 367 VAL A O 1
ATOM 2994 N N . TYR A 1 368 ? 4.969 3.214 14.895 1.00 91.56 368 TYR A N 1
ATOM 2995 C CA . TYR A 1 368 ? 5.242 4.412 15.701 1.00 91.56 368 TYR A CA 1
ATOM 2996 C C . TYR A 1 368 ? 5.801 5.561 14.857 1.00 91.56 368 TYR A C 1
ATOM 2998 O O . TYR A 1 368 ? 5.321 6.683 14.965 1.00 91.56 368 TYR A O 1
ATOM 3006 N N . ASN A 1 369 ? 6.751 5.288 13.961 1.00 90.19 369 ASN A N 1
ATOM 3007 C CA . ASN A 1 369 ? 7.283 6.310 13.057 1.00 90.19 369 ASN A CA 1
ATOM 3008 C C . ASN A 1 369 ? 6.230 6.855 12.083 1.00 90.19 369 ASN A C 1
ATOM 3010 O O . ASN A 1 369 ? 6.296 8.029 11.723 1.00 90.19 369 ASN A O 1
ATOM 3014 N N . LEU A 1 370 ? 5.270 6.023 11.672 1.00 91.12 370 LEU A N 1
ATOM 3015 C CA . LEU A 1 370 ? 4.153 6.442 10.830 1.00 91.12 370 LEU A CA 1
ATOM 3016 C C . LEU A 1 370 ? 3.192 7.356 11.600 1.00 91.12 370 LEU A C 1
ATOM 3018 O O . LEU A 1 370 ? 2.826 8.413 11.100 1.00 91.12 370 LEU A O 1
ATOM 3022 N N . ILE A 1 371 ? 2.846 6.997 12.844 1.00 90.00 371 ILE A N 1
ATOM 3023 C CA . ILE A 1 371 ? 2.038 7.843 13.744 1.00 90.00 371 ILE A CA 1
ATOM 3024 C C . ILE A 1 371 ? 2.729 9.192 13.997 1.00 90.00 371 ILE A C 1
ATOM 3026 O O . ILE A 1 371 ? 2.064 10.212 14.160 1.00 90.00 371 ILE A O 1
ATOM 3030 N N . ASP A 1 372 ? 4.060 9.197 14.027 1.00 88.31 372 ASP A N 1
ATOM 3031 C CA . ASP A 1 372 ? 4.876 10.387 14.265 1.00 88.31 372 ASP A CA 1
ATOM 3032 C C . ASP A 1 372 ? 4.999 11.310 13.052 1.00 88.31 372 ASP A C 1
ATOM 3034 O O . ASP A 1 372 ? 5.487 12.428 13.204 1.00 88.31 372 ASP A O 1
ATOM 3038 N N . GLY A 1 373 ? 4.613 10.842 11.862 1.00 88.19 373 GLY A N 1
ATOM 3039 C CA . GLY A 1 373 ? 4.891 11.529 10.600 1.00 88.19 373 GLY A CA 1
ATOM 3040 C C . GLY A 1 373 ? 6.375 11.515 10.210 1.00 88.19 373 GLY A C 1
ATOM 3041 O O . GLY A 1 373 ? 6.784 12.263 9.326 1.00 88.19 373 GLY A O 1
ATOM 3042 N N . ASN A 1 374 ? 7.200 10.674 10.849 1.00 87.75 374 ASN A N 1
ATOM 3043 C CA . ASN A 1 374 ? 8.624 10.525 10.519 1.00 87.75 374 ASN A CA 1
ATOM 3044 C C . ASN A 1 374 ? 8.836 9.762 9.203 1.00 87.75 374 ASN A C 1
ATOM 3046 O O . ASN A 1 374 ? 9.892 9.882 8.580 1.00 87.75 374 ASN A O 1
ATOM 3050 N N . ILE A 1 375 ? 7.861 8.935 8.818 1.00 88.56 375 ILE A N 1
ATOM 3051 C CA . ILE A 1 375 ? 7.819 8.230 7.537 1.00 88.56 375 ILE A CA 1
ATOM 3052 C C . ILE A 1 375 ? 6.478 8.494 6.859 1.00 88.56 375 ILE A C 1
ATOM 3054 O O . ILE A 1 375 ? 5.456 8.615 7.533 1.00 88.56 375 ILE A O 1
ATOM 3058 N N . ASP A 1 376 ? 6.487 8.561 5.531 1.00 89.06 376 ASP A N 1
ATOM 3059 C CA . ASP A 1 376 ? 5.261 8.652 4.746 1.00 89.06 376 ASP A CA 1
ATOM 3060 C C . ASP A 1 376 ? 4.615 7.269 4.531 1.00 89.06 376 ASP A C 1
ATOM 3062 O O . ASP A 1 376 ? 5.211 6.211 4.773 1.00 89.06 376 ASP A O 1
ATOM 3066 N N . ASN A 1 377 ? 3.359 7.288 4.084 1.00 90.94 377 ASN A N 1
ATOM 3067 C CA . ASN A 1 377 ? 2.582 6.077 3.835 1.00 90.94 377 ASN A CA 1
ATOM 3068 C C . ASN A 1 377 ? 3.199 5.208 2.729 1.00 90.94 377 ASN A C 1
ATOM 3070 O O . ASN A 1 377 ? 3.249 3.989 2.863 1.00 90.94 377 ASN A O 1
ATOM 3074 N N . ASP A 1 378 ? 3.705 5.814 1.656 1.00 87.56 378 ASP A N 1
ATOM 3075 C CA . ASP A 1 378 ? 4.268 5.087 0.515 1.00 87.56 378 ASP A CA 1
ATOM 3076 C C . ASP A 1 378 ? 5.495 4.259 0.924 1.00 87.56 378 ASP A C 1
ATOM 3078 O O . ASP A 1 378 ? 5.616 3.084 0.561 1.00 87.56 378 ASP A O 1
ATOM 3082 N N . TYR A 1 379 ? 6.368 4.854 1.733 1.00 86.25 379 TYR A N 1
ATOM 3083 C CA . TYR A 1 379 ? 7.546 4.223 2.305 1.00 86.25 379 TYR A CA 1
ATOM 3084 C C . TYR A 1 379 ? 7.175 3.143 3.330 1.00 86.25 379 TYR A C 1
ATOM 3086 O O . TYR A 1 379 ? 7.774 2.064 3.331 1.00 86.25 379 TYR A O 1
ATOM 3094 N N . TYR A 1 380 ? 6.170 3.383 4.181 1.00 91.12 380 TYR A N 1
ATOM 3095 C CA . TYR A 1 380 ? 5.657 2.365 5.104 1.00 91.12 380 TYR A CA 1
ATOM 3096 C C . TYR A 1 380 ? 5.124 1.133 4.358 1.00 91.12 380 TYR A C 1
ATOM 3098 O O . TYR A 1 380 ? 5.472 -0.002 4.700 1.00 91.12 380 TYR A O 1
ATOM 3106 N N . GLU A 1 381 ? 4.322 1.341 3.310 1.00 91.56 381 GLU A N 1
ATOM 3107 C CA . GLU A 1 381 ? 3.792 0.256 2.485 1.00 91.56 381 GLU A CA 1
ATOM 3108 C C . GLU A 1 381 ? 4.920 -0.530 1.792 1.00 91.56 381 GLU A C 1
ATOM 3110 O O . GLU A 1 381 ? 4.868 -1.758 1.707 1.00 91.56 381 GLU A O 1
ATOM 3115 N N . GLU A 1 382 ? 5.953 0.150 1.287 1.00 86.62 382 GLU A N 1
ATOM 3116 C CA . GLU A 1 382 ? 7.127 -0.498 0.689 1.00 86.62 382 GLU A CA 1
ATOM 3117 C C . GLU A 1 382 ? 7.904 -1.341 1.712 1.00 86.62 382 GLU A C 1
ATOM 3119 O O . GLU A 1 382 ? 8.257 -2.487 1.422 1.00 86.62 382 GLU A O 1
ATOM 3124 N N . CYS A 1 383 ? 8.098 -0.839 2.934 1.00 85.56 383 CYS A N 1
ATOM 3125 C CA . CYS A 1 383 ? 8.731 -1.604 4.010 1.00 85.56 383 CYS A CA 1
ATOM 3126 C C . CYS A 1 383 ? 7.911 -2.846 4.388 1.00 85.56 383 CYS A C 1
ATOM 3128 O O . CYS A 1 383 ? 8.474 -3.926 4.575 1.00 85.56 383 CYS A O 1
ATOM 3130 N N . CYS A 1 384 ? 6.582 -2.725 4.436 1.00 89.75 384 CYS A N 1
ATOM 3131 C CA . CYS A 1 384 ? 5.692 -3.860 4.676 1.00 89.75 384 CYS A CA 1
ATOM 3132 C C . CYS A 1 384 ? 5.848 -4.943 3.596 1.00 89.75 384 CYS A C 1
ATOM 3134 O O . CYS A 1 384 ? 5.972 -6.118 3.943 1.00 89.75 384 CYS A O 1
ATOM 3136 N N . ARG A 1 385 ? 5.937 -4.558 2.312 1.00 88.69 385 ARG A N 1
ATOM 3137 C CA . ARG A 1 385 ? 6.188 -5.502 1.205 1.00 88.69 385 ARG A CA 1
ATOM 3138 C C . ARG A 1 385 ? 7.566 -6.163 1.312 1.00 88.69 385 ARG A C 1
ATOM 3140 O O . ARG A 1 385 ? 7.697 -7.345 1.009 1.00 88.69 385 ARG A O 1
ATOM 3147 N N . CYS A 1 386 ? 8.586 -5.435 1.774 1.00 84.00 386 CYS A N 1
ATOM 3148 C CA . CYS A 1 386 ? 9.932 -5.983 1.983 1.00 84.00 386 CYS A CA 1
ATOM 3149 C C . CYS A 1 386 ? 9.996 -7.032 3.105 1.00 84.00 386 CYS A C 1
ATOM 3151 O O . CYS A 1 386 ? 10.793 -7.968 3.020 1.00 84.00 386 CYS A O 1
ATOM 3153 N N . ILE A 1 387 ? 9.205 -6.853 4.168 1.00 82.69 387 ILE A N 1
ATOM 3154 C CA . ILE A 1 387 ? 9.255 -7.698 5.371 1.00 82.69 387 ILE A CA 1
ATOM 3155 C C . ILE A 1 387 ? 8.281 -8.877 5.265 1.00 82.69 387 ILE A C 1
ATOM 3157 O O . ILE A 1 387 ? 8.657 -10.005 5.566 1.00 82.69 387 ILE A O 1
ATOM 3161 N N . PHE A 1 388 ? 7.048 -8.633 4.811 1.00 86.31 388 PHE A N 1
ATOM 3162 C CA . PHE A 1 388 ? 5.963 -9.624 4.814 1.00 86.31 388 PHE A CA 1
ATOM 3163 C C . PHE A 1 388 ? 5.542 -10.086 3.409 1.00 86.31 388 PHE A C 1
ATOM 3165 O O . PHE A 1 388 ? 4.632 -10.903 3.275 1.00 86.31 388 PHE A O 1
ATOM 3172 N N . GLY A 1 389 ? 6.192 -9.593 2.350 1.00 87.69 389 GLY A N 1
ATOM 3173 C CA . GLY A 1 389 ? 5.863 -9.936 0.967 1.00 87.69 389 GLY A CA 1
ATOM 3174 C C . GLY A 1 389 ? 4.554 -9.308 0.482 1.00 87.69 389 GLY A C 1
ATOM 3175 O O . GLY A 1 389 ? 4.065 -8.327 1.036 1.00 87.69 389 GLY A O 1
ATOM 3176 N N . LEU A 1 390 ? 3.969 -9.875 -0.577 1.00 87.31 390 LEU A N 1
ATOM 3177 C CA . LEU A 1 390 ? 2.780 -9.300 -1.220 1.00 87.31 390 LEU A CA 1
ATOM 3178 C C . LEU A 1 390 ? 1.523 -9.365 -0.349 1.00 87.31 390 LEU A C 1
ATOM 3180 O O . LEU A 1 390 ? 0.685 -8.484 -0.475 1.00 87.31 390 LEU A O 1
ATOM 3184 N N . ASP A 1 391 ? 1.412 -10.336 0.563 1.00 88.69 391 ASP A N 1
ATOM 3185 C CA . ASP A 1 391 ? 0.265 -10.478 1.476 1.00 88.69 391 ASP A CA 1
ATOM 3186 C C . ASP A 1 391 ? 0.162 -9.320 2.491 1.00 88.69 391 ASP A C 1
ATOM 3188 O O . ASP A 1 391 ? -0.858 -9.173 3.167 1.00 88.69 391 ASP A O 1
ATOM 3192 N N . SER A 1 392 ? 1.187 -8.464 2.590 1.00 92.25 392 SER A N 1
ATOM 3193 C CA . SER A 1 392 ? 1.243 -7.345 3.533 1.00 92.25 392 SER A CA 1
ATOM 3194 C C . SER A 1 392 ? 0.202 -6.254 3.272 1.00 92.25 392 SER A C 1
ATOM 3196 O O . SER A 1 392 ? 0.070 -5.339 4.082 1.00 92.25 392 SER A O 1
ATOM 3198 N N . TYR A 1 393 ? -0.515 -6.301 2.144 1.00 93.06 393 TYR A N 1
ATOM 3199 C CA . TYR A 1 393 ? -1.441 -5.247 1.725 1.00 93.06 393 TYR A CA 1
ATOM 3200 C C . TYR A 1 393 ? -2.546 -4.944 2.738 1.00 93.06 393 TYR A C 1
ATOM 3202 O O . TYR A 1 393 ? -3.053 -3.825 2.809 1.00 93.06 393 TYR A O 1
ATOM 3210 N N . VAL A 1 394 ? -2.893 -5.932 3.562 1.00 94.62 394 VAL A N 1
ATOM 3211 C CA . VAL A 1 394 ? -3.843 -5.786 4.665 1.00 94.62 394 VAL A CA 1
ATOM 3212 C C . VAL A 1 394 ? -3.377 -4.798 5.738 1.00 94.62 394 VAL A C 1
ATOM 3214 O O . VAL A 1 394 ? -4.202 -4.319 6.508 1.00 94.62 394 VAL A O 1
ATOM 3217 N N . LEU A 1 395 ? -2.078 -4.499 5.811 1.00 95.25 395 LEU A N 1
ATOM 3218 C CA . LEU A 1 395 ? -1.474 -3.626 6.820 1.00 95.25 395 LEU A CA 1
ATOM 3219 C C . LEU A 1 395 ? -1.412 -2.155 6.377 1.00 95.25 395 LEU A C 1
ATOM 3221 O O . LEU A 1 395 ? -1.213 -1.283 7.216 1.00 95.25 395 LEU A O 1
ATOM 3225 N N . PHE A 1 396 ? -1.629 -1.858 5.089 1.00 94.94 396 PHE A N 1
ATOM 3226 C CA . PHE A 1 396 ? -1.460 -0.515 4.502 1.00 94.94 396 PHE A CA 1
ATOM 3227 C C . PHE A 1 396 ? -2.441 0.545 5.018 1.00 94.94 396 PHE A C 1
ATOM 3229 O O . PHE A 1 396 ? -2.315 1.714 4.678 1.00 94.94 396 PHE A O 1
ATOM 3236 N N . THR A 1 397 ? -3.453 0.141 5.782 1.00 95.56 397 THR A N 1
ATOM 3237 C CA . THR A 1 397 ? -4.512 1.009 6.314 1.00 95.56 397 THR A CA 1
ATOM 3238 C C . THR A 1 397 ? -4.472 1.117 7.839 1.00 95.56 397 THR A C 1
ATOM 3240 O O . THR A 1 397 ? -5.424 1.608 8.447 1.00 95.56 397 THR A O 1
ATOM 3243 N N . ILE A 1 398 ? -3.401 0.645 8.492 1.00 95.25 398 ILE A N 1
ATOM 3244 C CA . ILE A 1 398 ? -3.268 0.704 9.956 1.00 95.25 398 ILE A CA 1
ATOM 3245 C C . ILE A 1 398 ? -3.299 2.139 10.481 1.00 95.25 398 ILE A C 1
ATOM 3247 O O . ILE A 1 398 ? -3.939 2.384 11.504 1.00 95.25 398 ILE A O 1
ATOM 3251 N N . ASP A 1 399 ? -2.683 3.079 9.768 1.00 93.38 399 ASP A N 1
ATOM 3252 C CA . ASP A 1 399 ? -2.767 4.513 10.052 1.00 93.38 399 ASP A CA 1
ATOM 3253 C C . ASP A 1 399 ? -4.227 4.982 10.110 1.00 93.38 399 ASP A C 1
ATOM 3255 O O . ASP A 1 399 ? -4.649 5.600 11.086 1.00 93.38 399 ASP A O 1
ATOM 3259 N N . LYS A 1 400 ? -5.039 4.600 9.119 1.00 94.56 400 LYS A N 1
ATOM 3260 C CA . LYS A 1 400 ? -6.459 4.960 9.044 1.00 94.56 400 LYS A CA 1
ATOM 3261 C C . LYS A 1 400 ? -7.281 4.320 10.151 1.00 94.56 400 LYS A C 1
ATOM 3263 O O . LYS A 1 400 ? -8.168 4.978 10.692 1.00 94.56 400 LYS A O 1
ATOM 3268 N N . ILE A 1 401 ? -6.983 3.072 10.523 1.00 95.94 401 ILE A N 1
ATOM 3269 C CA . ILE A 1 401 ? -7.634 2.408 11.661 1.00 95.94 401 ILE A CA 1
ATOM 3270 C C . ILE A 1 401 ? -7.341 3.191 12.942 1.00 95.94 401 ILE A C 1
ATOM 3272 O O . ILE A 1 401 ? -8.266 3.524 13.680 1.00 95.94 401 ILE A O 1
ATOM 3276 N N . ILE A 1 402 ? -6.071 3.519 13.195 1.00 93.81 402 ILE A N 1
ATOM 3277 C CA . ILE A 1 402 ? -5.648 4.252 14.394 1.00 93.81 402 ILE A CA 1
ATOM 3278 C C . ILE A 1 402 ? -6.283 5.647 14.421 1.00 93.81 402 ILE A C 1
ATOM 3280 O O . ILE A 1 402 ? -6.875 6.022 15.434 1.00 93.81 402 ILE A O 1
ATOM 3284 N N . SER A 1 403 ? -6.248 6.378 13.307 1.00 91.69 403 SER A N 1
ATOM 3285 C CA . SER A 1 403 ? -6.893 7.689 13.167 1.00 91.69 403 SER A CA 1
ATOM 3286 C C . SER A 1 403 ? -8.407 7.617 13.384 1.00 91.69 403 SER A C 1
ATOM 3288 O O . SER A 1 403 ? -8.970 8.449 14.095 1.00 91.69 403 SER A O 1
ATOM 3290 N N . GLY A 1 404 ? -9.071 6.584 12.856 1.00 92.38 404 GLY A N 1
ATOM 3291 C CA . GLY A 1 404 ? -10.489 6.323 13.099 1.00 92.38 404 GLY A CA 1
ATOM 3292 C C . GLY A 1 404 ? -10.791 6.072 14.579 1.00 92.38 404 GLY A C 1
ATOM 3293 O O . GLY A 1 404 ? -11.728 6.654 15.122 1.00 92.38 404 GLY A O 1
ATOM 3294 N N . ILE A 1 405 ? -9.965 5.271 15.261 1.00 93.25 405 ILE A N 1
ATOM 3295 C CA . ILE A 1 405 ? -10.080 5.029 16.707 1.00 93.25 405 ILE A CA 1
ATOM 3296 C C . ILE A 1 405 ? -9.910 6.337 17.487 1.00 93.25 405 ILE A C 1
ATOM 3298 O O . ILE A 1 405 ? -10.701 6.609 18.390 1.00 93.25 405 ILE A O 1
ATOM 3302 N N . MET A 1 406 ? -8.913 7.158 17.137 1.00 90.31 406 MET A N 1
ATOM 3303 C CA . MET A 1 406 ? -8.675 8.446 17.798 1.00 90.31 406 MET A CA 1
ATOM 3304 C C . MET A 1 406 ? -9.874 9.379 17.638 1.00 90.31 406 MET A C 1
ATOM 3306 O O . MET A 1 406 ? -10.300 9.999 18.612 1.00 90.31 406 MET A O 1
ATOM 3310 N N . ARG A 1 407 ? -10.455 9.431 16.434 1.00 89.12 407 ARG A N 1
ATOM 3311 C CA . ARG A 1 407 ? -11.651 10.225 16.137 1.00 89.12 407 ARG A CA 1
ATOM 3312 C C . ARG A 1 407 ? -12.829 9.806 17.023 1.00 89.12 407 ARG A C 1
ATOM 3314 O O . ARG A 1 407 ? -13.431 10.655 17.673 1.00 89.12 407 ARG A O 1
ATOM 3321 N N . GLN A 1 408 ? -13.099 8.502 17.125 1.00 89.75 408 GLN A N 1
ATOM 3322 C CA . GLN A 1 408 ? -14.176 7.983 17.978 1.00 89.75 408 GLN A CA 1
ATOM 3323 C C . GLN A 1 408 ? -13.939 8.256 19.467 1.00 89.75 408 GLN A C 1
ATOM 3325 O O . GLN A 1 408 ? -14.855 8.668 20.173 1.00 89.75 408 GLN A O 1
ATOM 3330 N N . LEU A 1 409 ? -12.706 8.086 19.951 1.00 87.81 409 LEU A N 1
ATOM 3331 C CA . LEU A 1 409 ? -12.359 8.410 21.337 1.00 87.81 409 LEU A CA 1
ATOM 3332 C C . LEU A 1 409 ? -12.535 9.899 21.649 1.00 87.81 409 LEU A C 1
ATOM 3334 O O . LEU A 1 409 ? -12.971 10.234 22.750 1.00 87.81 409 LEU A O 1
ATOM 3338 N N . ASN A 1 410 ? -12.225 10.779 20.695 1.00 86.06 410 ASN A N 1
ATOM 3339 C CA . ASN A 1 410 ? -12.453 12.211 20.848 1.00 86.06 410 ASN A CA 1
ATOM 3340 C C . ASN A 1 410 ? -13.956 12.522 20.964 1.00 86.06 410 ASN A C 1
ATOM 3342 O O . ASN A 1 410 ? -14.367 13.164 21.930 1.00 86.06 410 ASN A O 1
ATOM 3346 N N . TYR A 1 411 ? -14.795 11.968 20.078 1.00 85.38 411 TYR A N 1
ATOM 3347 C CA . TYR A 1 411 ? -16.253 12.120 20.180 1.00 85.38 411 TYR A CA 1
ATOM 3348 C C . TYR A 1 411 ? -16.799 11.650 21.535 1.00 85.38 411 TYR A C 1
ATOM 3350 O O . TYR A 1 411 ? -17.562 12.373 22.169 1.00 85.38 411 TYR A O 1
ATOM 3358 N N . ILE A 1 412 ? -16.343 10.495 22.032 1.00 81.88 412 ILE A N 1
ATOM 3359 C CA . ILE A 1 412 ? -16.740 9.956 23.347 1.00 81.88 412 ILE A CA 1
ATOM 3360 C C . ILE A 1 412 ? -16.310 10.875 24.511 1.00 81.88 412 ILE A C 1
ATOM 3362 O O . ILE A 1 412 ? -16.976 10.939 25.545 1.00 81.88 412 ILE A O 1
ATOM 3366 N N . ALA A 1 413 ? -15.180 11.578 24.386 1.00 79.69 413 ALA A N 1
ATOM 3367 C CA . ALA A 1 413 ? -14.669 12.461 25.435 1.00 79.69 413 ALA A CA 1
ATOM 3368 C C . ALA A 1 413 ? -15.357 13.835 25.474 1.00 79.69 413 ALA A C 1
ATOM 3370 O O . ALA A 1 413 ? -15.468 14.438 26.556 1.00 79.69 413 ALA A O 1
ATOM 3371 N N . VAL A 1 414 ? -15.786 14.320 24.308 1.00 81.12 414 VAL A N 1
ATOM 3372 C CA . VAL A 1 414 ? -16.538 15.569 24.146 1.00 81.12 414 VAL A CA 1
ATOM 3373 C C . VAL A 1 414 ? -18.001 15.373 24.540 1.00 81.12 414 VAL A C 1
ATOM 3375 O O . VAL A 1 414 ? -18.547 16.218 25.249 1.00 81.12 414 VAL A O 1
ATOM 3378 N N . ASP A 1 415 ? -18.609 14.249 24.159 1.00 77.12 415 ASP A N 1
ATOM 3379 C CA . ASP A 1 415 ? -20.002 13.945 24.477 1.00 77.12 415 ASP A CA 1
ATOM 3380 C C . ASP A 1 415 ? -20.209 13.700 25.985 1.00 77.12 415 ASP A C 1
ATOM 3382 O O . ASP A 1 415 ? -19.699 12.750 26.589 1.00 77.12 415 ASP A O 1
ATOM 3386 N N . SER A 1 416 ? -20.980 14.585 26.618 1.00 67.75 416 SER A N 1
ATOM 3387 C CA . SER A 1 416 ? -21.355 14.486 28.031 1.00 67.75 416 SER A CA 1
ATOM 3388 C C . SER A 1 416 ? -22.286 13.302 28.302 1.00 67.75 416 SER A C 1
ATOM 3390 O O . SER A 1 416 ? -22.243 12.738 29.399 1.00 67.75 416 SER A O 1
ATOM 3392 N N . SER A 1 417 ? -23.074 12.887 27.311 1.00 68.94 417 SER A N 1
ATOM 3393 C CA . SER A 1 417 ? -24.035 11.785 27.400 1.00 68.94 417 SER A CA 1
ATOM 3394 C C . SER A 1 417 ? -23.306 10.453 27.577 1.00 68.94 417 SER A C 1
ATOM 3396 O O . SER A 1 417 ? -23.615 9.685 28.490 1.00 68.94 417 SER A O 1
ATOM 3398 N N . SER A 1 418 ? -22.248 10.221 26.795 1.00 67.69 418 SER A N 1
ATOM 3399 C CA . SER A 1 418 ? -21.365 9.051 26.906 1.00 67.69 418 SER A CA 1
ATOM 3400 C C . SER A 1 418 ? -20.750 8.873 28.304 1.00 67.69 418 SER A C 1
ATOM 3402 O O . SER A 1 418 ? -20.560 7.739 28.755 1.00 67.69 418 SER A O 1
ATOM 3404 N N . LYS A 1 419 ? -20.495 9.969 29.038 1.00 62.72 419 LYS A N 1
ATOM 3405 C CA . LYS A 1 419 ? -19.984 9.912 30.422 1.00 62.72 419 LYS A CA 1
ATOM 3406 C C . LYS A 1 419 ? -21.053 9.423 31.394 1.00 62.72 419 LYS A C 1
ATOM 3408 O O . LYS A 1 419 ? -20.755 8.622 32.280 1.00 62.72 419 LYS A O 1
ATOM 3413 N N . ASN A 1 420 ? -22.285 9.894 31.216 1.00 65.12 420 ASN A N 1
ATOM 3414 C CA . ASN A 1 420 ? -23.424 9.453 32.015 1.00 65.12 420 ASN A CA 1
ATOM 3415 C C . ASN A 1 420 ? -23.731 7.978 31.741 1.00 65.12 420 ASN A C 1
ATOM 3417 O O . ASN A 1 420 ? -23.938 7.227 32.687 1.00 65.12 420 ASN A O 1
ATOM 3421 N N . LEU A 1 421 ? -23.627 7.533 30.478 1.00 71.75 421 LEU A N 1
ATOM 3422 C CA . LEU A 1 421 ? -23.821 6.127 30.118 1.00 71.75 421 LEU A CA 1
ATOM 3423 C C . LEU A 1 421 ? -22.947 5.200 30.959 1.00 71.75 421 LEU A C 1
ATOM 3425 O O . LEU A 1 421 ? -23.478 4.279 31.565 1.00 71.75 421 LEU A O 1
ATOM 3429 N N . LEU A 1 422 ? -21.630 5.439 31.004 1.00 66.88 422 LEU A N 1
ATOM 3430 C CA . LEU A 1 422 ? -20.696 4.561 31.717 1.00 66.88 422 LEU A CA 1
ATOM 3431 C C . LEU A 1 422 ? -20.997 4.457 33.213 1.00 66.88 422 LEU A C 1
ATOM 3433 O O . LEU A 1 422 ? -20.931 3.360 33.766 1.00 66.88 422 LEU A O 1
ATOM 3437 N N . ASN A 1 423 ? -21.296 5.589 33.852 1.00 67.06 423 ASN A N 1
ATOM 3438 C CA . ASN A 1 423 ? -21.581 5.639 35.284 1.00 67.06 423 ASN A CA 1
ATOM 3439 C C . ASN A 1 423 ? -22.919 4.965 35.607 1.00 67.06 423 ASN A C 1
ATOM 3441 O O . ASN A 1 423 ? -23.028 4.256 36.606 1.00 67.06 423 ASN A O 1
ATOM 3445 N N . ASP A 1 424 ? -23.905 5.129 34.725 1.00 70.19 424 ASP A N 1
ATOM 3446 C CA . ASP A 1 424 ? -25.267 4.655 34.944 1.00 70.19 424 ASP A CA 1
ATOM 3447 C C . ASP A 1 424 ? -25.520 3.264 34.341 1.00 70.19 424 ASP A C 1
ATOM 3449 O O . ASP A 1 424 ? -26.610 2.720 34.514 1.00 70.19 424 ASP A O 1
ATOM 3453 N N . LEU A 1 425 ? -24.543 2.634 33.670 1.00 71.50 425 LEU A N 1
ATOM 3454 C CA . LEU A 1 425 ? -24.723 1.333 33.004 1.00 71.50 425 LEU A CA 1
ATOM 3455 C C . LEU A 1 425 ? -25.325 0.274 33.932 1.00 71.50 425 LEU A C 1
ATOM 3457 O O . LEU A 1 425 ? -26.230 -0.456 33.528 1.00 71.50 425 LEU A O 1
ATOM 3461 N N . SER A 1 426 ? -24.842 0.183 35.173 1.00 66.94 426 SER A N 1
ATOM 3462 C CA . SER A 1 426 ? -25.345 -0.787 36.155 1.00 66.94 426 SER A CA 1
ATOM 3463 C C . SER A 1 426 ? -26.813 -0.524 36.511 1.00 66.94 426 SER A C 1
ATOM 3465 O O . SER A 1 426 ? -27.608 -1.460 36.626 1.00 66.94 426 SER A O 1
ATOM 3467 N N . MET A 1 427 ? -27.209 0.746 36.606 1.00 71.00 427 MET A N 1
ATOM 3468 C CA . MET A 1 427 ? -28.590 1.157 36.854 1.00 71.00 427 MET A CA 1
ATOM 3469 C C . MET A 1 427 ? -29.486 0.926 35.634 1.00 71.00 427 MET A C 1
ATOM 3471 O O . MET A 1 427 ? -30.606 0.440 35.769 1.00 71.00 427 MET A O 1
ATOM 3475 N N . ILE A 1 428 ? -28.999 1.226 34.430 1.00 74.81 428 ILE A N 1
ATOM 3476 C CA . ILE A 1 428 ? -29.763 1.065 33.188 1.00 74.81 428 ILE A CA 1
ATOM 3477 C C . ILE A 1 428 ? -30.025 -0.419 32.920 1.00 74.81 428 ILE A C 1
ATOM 3479 O O . ILE A 1 428 ? -31.158 -0.792 32.627 1.00 74.81 428 ILE A O 1
ATOM 3483 N N . VAL A 1 429 ? -29.012 -1.277 33.070 1.00 76.38 429 VAL A N 1
ATOM 3484 C CA . VAL A 1 429 ? -29.141 -2.728 32.850 1.00 76.38 429 VAL A CA 1
ATOM 3485 C C . VAL A 1 429 ? -30.063 -3.380 33.883 1.00 76.38 429 VAL A C 1
ATOM 3487 O O . VAL A 1 429 ? -30.804 -4.300 33.545 1.00 76.38 429 VAL A O 1
ATOM 3490 N N . THR A 1 430 ? -30.059 -2.903 35.131 1.00 76.19 430 THR A N 1
ATOM 3491 C CA . THR A 1 430 ? -30.974 -3.416 36.167 1.00 76.19 430 THR A CA 1
ATOM 3492 C C . THR A 1 430 ? -32.411 -2.941 35.963 1.00 76.19 430 THR A C 1
ATOM 3494 O O . THR A 1 430 ? -33.339 -3.718 36.183 1.00 76.19 430 THR A O 1
ATOM 3497 N N . LYS A 1 431 ? -32.610 -1.696 35.514 1.00 77.50 431 LYS A N 1
ATOM 3498 C CA . LYS A 1 431 ? -33.940 -1.126 35.255 1.00 77.50 431 LYS A CA 1
ATOM 3499 C C . LYS A 1 431 ? -34.573 -1.643 33.957 1.00 77.50 431 LYS A C 1
ATOM 3501 O O . LYS A 1 431 ? -35.779 -1.873 33.924 1.00 77.50 431 LYS A O 1
ATOM 3506 N N . TYR A 1 432 ? -33.770 -1.843 32.914 1.00 81.25 432 TYR A N 1
ATOM 3507 C CA . TYR A 1 432 ? -34.204 -2.308 31.595 1.00 81.25 432 TYR A CA 1
ATOM 3508 C C . TYR A 1 432 ? -33.383 -3.536 31.173 1.00 81.25 432 TYR A C 1
ATOM 3510 O O . TYR A 1 432 ? -32.434 -3.416 30.395 1.00 81.25 432 TYR A O 1
ATOM 3518 N N . PRO A 1 433 ? -33.696 -4.728 31.705 1.00 79.31 433 PRO A N 1
ATOM 3519 C CA . PRO A 1 433 ? -32.992 -5.949 31.341 1.00 79.31 433 PRO A CA 1
ATOM 3520 C C . PRO A 1 433 ? -33.292 -6.374 29.898 1.00 79.31 433 PRO A C 1
ATOM 3522 O O . PRO A 1 433 ? -34.405 -6.205 29.394 1.00 79.31 433 PRO A O 1
ATOM 3525 N N . ILE A 1 434 ? -32.289 -6.961 29.246 1.00 80.06 434 ILE A N 1
ATOM 3526 C CA . ILE A 1 434 ? -32.394 -7.512 27.891 1.00 80.06 434 ILE A CA 1
ATOM 3527 C C . ILE A 1 434 ? -32.727 -8.996 28.007 1.00 80.06 434 ILE A C 1
ATOM 3529 O O . ILE A 1 434 ? -32.082 -9.725 28.763 1.00 80.06 434 ILE A O 1
ATOM 3533 N N . ASN A 1 435 ? -33.718 -9.465 27.254 1.00 74.00 435 ASN A N 1
ATOM 3534 C CA . ASN A 1 435 ? -33.991 -10.891 27.164 1.00 74.00 435 ASN A CA 1
ATOM 3535 C C . ASN A 1 435 ? -32.853 -11.576 26.373 1.00 74.00 435 ASN A C 1
ATOM 3537 O O . ASN A 1 435 ? -32.610 -11.212 25.221 1.00 74.00 435 ASN A O 1
ATOM 3541 N N . PRO A 1 436 ? -32.133 -12.554 26.948 1.00 66.75 436 PRO A N 1
ATOM 3542 C CA . PRO A 1 436 ? -31.008 -13.199 26.274 1.00 66.75 436 PRO A CA 1
ATOM 3543 C C . PRO A 1 436 ? -31.412 -14.003 25.028 1.00 66.75 436 PRO A C 1
ATOM 3545 O O . PRO A 1 436 ? -30.598 -14.097 24.105 1.00 66.75 436 PRO A O 1
ATOM 3548 N N . ASP A 1 437 ? -32.642 -14.526 24.978 1.00 66.94 437 ASP A N 1
ATOM 3549 C CA . ASP A 1 437 ? -33.132 -15.377 23.887 1.00 66.94 437 ASP A CA 1
ATOM 3550 C C . ASP A 1 437 ? -33.707 -14.553 22.728 1.00 66.94 437 ASP A C 1
ATOM 3552 O O . ASP A 1 437 ? -33.381 -14.806 21.569 1.00 66.94 437 ASP A O 1
ATOM 3556 N N . THR A 1 438 ? -34.523 -13.535 23.028 1.00 68.94 438 THR A N 1
ATOM 3557 C CA . THR A 1 438 ? -35.148 -12.683 21.994 1.00 68.94 438 THR A CA 1
ATOM 3558 C C . THR A 1 438 ? -34.315 -11.453 21.651 1.00 68.94 438 THR A C 1
ATOM 3560 O O . THR A 1 438 ? -34.420 -10.912 20.555 1.00 68.94 438 THR A O 1
ATOM 3563 N N . GLY A 1 439 ? -33.449 -11.010 22.565 1.00 67.50 439 GLY A N 1
ATOM 3564 C CA . GLY A 1 439 ? -32.685 -9.780 22.403 1.00 67.50 439 GLY A CA 1
ATOM 3565 C C . GLY A 1 439 ? -33.454 -8.496 22.638 1.00 67.50 439 GLY A C 1
ATOM 3566 O O . GLY A 1 439 ? -32.896 -7.420 22.431 1.00 67.50 439 GLY A O 1
ATOM 3567 N N . GLU A 1 440 ? -34.713 -8.609 23.042 1.00 73.81 440 GLU A N 1
ATOM 3568 C CA . GLU A 1 440 ? -35.603 -7.478 23.245 1.00 73.81 440 GLU A CA 1
ATOM 3569 C C . GLU A 1 440 ? -35.427 -6.889 24.642 1.00 73.81 440 GLU A C 1
ATOM 3571 O O . GLU A 1 440 ? -35.148 -7.592 25.619 1.00 73.81 440 GLU A O 1
ATOM 3576 N N . VAL A 1 441 ? -35.610 -5.575 24.731 1.00 80.62 441 VAL A N 1
ATOM 3577 C CA . VAL A 1 441 ? -35.555 -4.843 25.994 1.00 80.62 441 VAL A CA 1
ATOM 3578 C C . VAL A 1 441 ? -36.894 -4.977 26.715 1.00 80.62 441 VAL A C 1
ATOM 3580 O O . VAL A 1 441 ? -37.947 -4.643 26.167 1.00 80.62 441 VAL A O 1
ATOM 3583 N N . ILE A 1 442 ? -36.865 -5.425 27.969 1.00 78.56 442 ILE A N 1
ATOM 3584 C CA . ILE A 1 442 ? -38.056 -5.462 28.822 1.00 78.56 442 ILE A CA 1
ATOM 3585 C C . ILE A 1 442 ? -38.508 -4.015 29.092 1.00 78.56 442 ILE A C 1
ATOM 3587 O O . ILE A 1 442 ? -37.698 -3.163 29.451 1.00 78.56 442 ILE A O 1
ATOM 3591 N N . ASN A 1 443 ? -39.804 -3.731 28.913 1.00 79.69 443 ASN A N 1
ATOM 3592 C CA . ASN A 1 443 ? -40.384 -2.375 28.924 1.00 79.69 443 ASN A CA 1
ATOM 3593 C C . ASN A 1 443 ? -39.829 -1.440 27.828 1.00 79.69 443 ASN A C 1
ATOM 3595 O O . ASN A 1 443 ? -39.569 -0.260 28.075 1.00 79.69 443 ASN A O 1
ATOM 3599 N N . GLN A 1 444 ? -39.706 -1.947 26.595 1.00 79.75 444 GLN A N 1
ATOM 3600 C CA . GLN A 1 444 ? -39.157 -1.233 25.434 1.00 79.75 444 GLN A CA 1
ATOM 3601 C C . GLN A 1 444 ? -39.681 0.206 25.263 1.00 79.75 444 GLN A C 1
ATOM 3603 O O . GLN A 1 444 ? -38.897 1.113 25.012 1.00 79.75 444 GLN A O 1
ATOM 3608 N N . LEU A 1 445 ? -40.980 0.466 25.454 1.00 80.44 445 LEU A N 1
ATOM 3609 C CA . LEU A 1 445 ? -41.539 1.821 25.314 1.00 80.44 445 LEU A CA 1
ATOM 3610 C C . LEU A 1 445 ? -40.987 2.824 26.341 1.00 80.44 445 LEU A C 1
ATOM 3612 O O . LEU A 1 445 ? -40.791 3.993 26.011 1.00 80.44 445 LEU A O 1
ATOM 3616 N N . GLU A 1 446 ? -40.763 2.395 27.584 1.00 82.19 446 GLU A N 1
ATOM 3617 C CA . GLU A 1 446 ? -40.187 3.248 28.631 1.00 82.19 446 GLU A CA 1
ATOM 3618 C C . GLU A 1 446 ? -38.685 3.439 28.399 1.00 82.19 446 GLU A C 1
ATOM 3620 O O . GLU A 1 446 ? -38.184 4.558 28.506 1.00 82.19 446 GLU A O 1
ATOM 3625 N N . PHE A 1 447 ? -37.997 2.375 27.976 1.00 84.50 447 PHE A N 1
ATOM 3626 C CA . PHE A 1 447 ? -36.595 2.436 27.581 1.00 84.50 447 PHE A CA 1
ATOM 3627 C C . PHE A 1 447 ? -36.363 3.417 26.426 1.00 84.50 447 PHE A C 1
ATOM 3629 O O . PHE A 1 447 ? -35.493 4.273 26.529 1.00 84.50 447 PHE A O 1
ATOM 3636 N N . ILE A 1 448 ? -37.172 3.363 25.361 1.00 81.69 448 ILE A N 1
ATOM 3637 C CA . ILE A 1 448 ? -37.056 4.279 24.214 1.00 81.69 448 ILE A CA 1
ATOM 3638 C C . ILE A 1 448 ? -37.225 5.735 24.657 1.00 81.69 448 ILE A C 1
ATOM 3640 O O . ILE A 1 448 ? -36.486 6.606 24.203 1.00 81.69 448 ILE A O 1
ATOM 3644 N N . LYS A 1 449 ? -38.180 6.014 25.555 1.00 82.38 449 LYS A N 1
ATOM 3645 C CA . LYS A 1 449 ? -38.378 7.364 26.108 1.00 82.38 449 LYS A CA 1
ATOM 3646 C C . LYS A 1 449 ? -37.175 7.820 26.928 1.00 82.38 449 LYS A C 1
ATOM 3648 O O . LYS A 1 449 ? -36.741 8.955 26.771 1.00 82.38 449 LYS A O 1
ATOM 3653 N N . TYR A 1 450 ? -36.642 6.943 27.778 1.00 83.94 450 TYR A N 1
ATOM 3654 C CA . TYR A 1 450 ? -35.441 7.221 28.561 1.00 83.94 450 TYR A CA 1
ATOM 3655 C C . TYR A 1 450 ? -34.236 7.490 27.654 1.00 83.94 450 TYR A C 1
ATOM 3657 O O . TYR A 1 450 ? -33.590 8.522 27.797 1.00 83.94 450 TYR A O 1
ATOM 3665 N N . TRP A 1 451 ? -33.982 6.614 26.679 1.00 83.88 451 TRP A N 1
ATOM 3666 C CA . TRP A 1 451 ? -32.850 6.734 25.765 1.00 83.88 451 TRP A CA 1
ATOM 3667 C C . TRP A 1 451 ? -32.908 8.036 24.969 1.00 83.88 451 TRP A C 1
ATOM 3669 O O . TRP A 1 451 ? -31.933 8.776 24.950 1.00 83.88 451 TRP A O 1
ATOM 3679 N N . LYS A 1 452 ? -34.077 8.382 24.413 1.00 80.31 452 LYS A N 1
ATOM 3680 C CA . LYS A 1 452 ? -34.282 9.652 23.695 1.00 80.31 452 LYS A CA 1
ATOM 3681 C C . LYS A 1 452 ? -34.070 10.890 24.564 1.00 80.31 452 LYS A C 1
ATOM 3683 O O . LYS A 1 452 ? -33.704 11.925 24.033 1.00 80.31 452 LYS A O 1
ATOM 3688 N N . CYS A 1 453 ? -34.325 10.796 25.868 1.00 80.56 453 CYS A N 1
ATOM 3689 C CA . CYS A 1 453 ? -34.145 11.908 26.799 1.00 80.56 453 CYS A CA 1
ATOM 3690 C C . CYS A 1 453 ? -32.676 12.119 27.199 1.00 80.56 453 CYS A C 1
ATOM 3692 O O . CYS A 1 453 ? -32.313 13.222 27.593 1.00 80.56 453 CYS A O 1
ATOM 3694 N N . VAL A 1 454 ? -31.859 11.061 27.173 1.00 76.69 454 VAL A N 1
ATOM 3695 C CA . VAL A 1 454 ? -30.468 11.094 27.658 1.00 76.69 454 VAL A CA 1
ATOM 3696 C C . VAL A 1 454 ? -29.458 11.172 26.511 1.00 76.69 454 VAL A C 1
ATOM 3698 O O . VAL A 1 454 ? -28.446 11.847 26.652 1.00 76.69 454 VAL A O 1
ATOM 3701 N N . PHE A 1 455 ? -29.736 10.504 25.390 1.00 75.31 455 PHE A N 1
ATOM 3702 C CA . PHE A 1 455 ? -28.861 10.368 24.222 1.00 75.31 455 PHE A CA 1
ATOM 3703 C C . PHE A 1 455 ? -29.588 10.887 22.979 1.00 75.31 455 PHE A C 1
ATOM 3705 O O . PHE A 1 455 ? -29.902 10.121 22.065 1.00 75.31 455 PHE A O 1
ATOM 3712 N N . GLU A 1 456 ? -29.961 12.170 22.993 1.00 67.94 456 GLU A N 1
ATOM 3713 C CA . GLU A 1 456 ? -30.707 12.802 21.899 1.00 67.94 456 GLU A CA 1
ATOM 3714 C C . GLU A 1 456 ? -30.077 12.457 20.535 1.00 67.94 456 GLU A C 1
ATOM 3716 O O . GLU A 1 456 ? -28.892 12.679 20.310 1.00 67.94 456 GLU A O 1
ATOM 3721 N N . ASN A 1 457 ? -30.888 11.892 19.632 1.00 68.06 457 ASN A N 1
ATOM 3722 C CA . ASN A 1 457 ? -30.519 11.458 18.274 1.00 68.06 457 ASN A CA 1
ATOM 3723 C C . ASN A 1 457 ? -29.501 10.306 18.149 1.00 68.06 457 ASN A C 1
ATOM 3725 O O . ASN A 1 457 ? -29.115 9.978 17.031 1.00 68.06 457 ASN A O 1
ATOM 3729 N N . ASP A 1 458 ? -29.130 9.625 19.236 1.00 75.00 458 ASP A N 1
ATOM 3730 C CA . ASP A 1 458 ? -28.114 8.568 19.196 1.00 75.00 458 ASP A CA 1
ATOM 3731 C C . ASP A 1 458 ? -28.720 7.153 19.093 1.00 75.00 458 ASP A C 1
ATOM 3733 O O . ASP A 1 458 ? -29.607 6.766 19.868 1.00 75.00 458 ASP A O 1
ATOM 3737 N N . SER A 1 459 ? -28.223 6.335 18.157 1.00 82.44 459 SER A N 1
ATOM 3738 C CA . SER A 1 459 ? -28.639 4.929 18.030 1.00 82.44 459 SER A CA 1
ATOM 3739 C C . SER A 1 459 ? -28.159 4.095 19.223 1.00 82.44 459 SER A C 1
ATOM 3741 O O . SER A 1 459 ? -27.068 4.298 19.764 1.00 82.44 459 SER A O 1
ATOM 3743 N N . CYS A 1 460 ? -28.978 3.119 19.622 1.00 84.62 460 CYS A N 1
ATOM 3744 C CA . CYS A 1 460 ? -28.703 2.237 20.750 1.00 84.62 460 CYS A CA 1
ATOM 3745 C C . CYS A 1 460 ? -28.369 0.822 20.278 1.00 84.62 460 CYS A C 1
ATOM 3747 O O . CYS A 1 460 ? -29.120 0.217 19.508 1.00 84.62 460 CYS A O 1
ATOM 3749 N N . TYR A 1 461 ? -27.290 0.256 20.814 1.00 86.56 461 TYR A N 1
ATOM 3750 C CA . TYR A 1 461 ? -26.901 -1.124 20.551 1.00 86.56 461 TYR A CA 1
ATOM 3751 C C . TYR A 1 461 ? -26.774 -1.893 21.859 1.00 86.56 461 TYR A C 1
ATOM 3753 O O . TYR A 1 461 ? -26.211 -1.403 22.837 1.00 86.56 461 TYR A O 1
ATOM 3761 N N . SER A 1 462 ? -27.261 -3.130 21.868 1.00 86.25 462 SER A N 1
ATOM 3762 C CA . SER A 1 462 ? -26.977 -4.078 22.943 1.00 86.25 462 SER A CA 1
ATOM 3763 C C . SER A 1 462 ? -25.701 -4.851 22.651 1.00 86.25 462 SER A C 1
ATOM 3765 O O . SER A 1 462 ? -25.465 -5.271 21.516 1.00 86.25 462 SER A O 1
ATOM 3767 N N . VAL A 1 463 ? -24.898 -5.074 23.688 1.00 86.56 463 VAL A N 1
ATOM 3768 C CA . VAL A 1 463 ? -23.671 -5.868 23.636 1.00 86.56 463 VAL A CA 1
ATOM 3769 C C . VAL A 1 463 ? -23.777 -6.993 24.646 1.00 86.56 463 VAL A C 1
ATOM 3771 O O . VAL A 1 463 ? -23.913 -6.744 25.840 1.00 86.56 463 VAL A O 1
ATOM 3774 N N . LEU A 1 464 ? -23.688 -8.233 24.174 1.00 85.19 464 LEU A N 1
ATOM 3775 C CA . LEU A 1 464 ? -23.507 -9.416 25.008 1.00 85.19 464 LEU A CA 1
ATOM 3776 C C . LEU A 1 464 ? -22.037 -9.826 24.968 1.00 85.19 464 LEU A C 1
ATOM 3778 O O . LEU A 1 464 ? -21.547 -10.281 23.937 1.00 85.19 464 LEU A O 1
ATOM 3782 N N . VAL A 1 465 ? -21.353 -9.700 26.099 1.00 83.31 465 VAL A N 1
ATOM 3783 C CA . VAL A 1 465 ? -19.968 -10.137 26.276 1.00 83.31 465 VAL A CA 1
ATOM 3784 C C . VAL A 1 465 ? -19.967 -11.511 26.935 1.00 83.31 465 VAL A C 1
ATOM 3786 O O . VAL A 1 465 ? -20.544 -11.681 28.009 1.00 83.31 465 VAL A O 1
ATOM 3789 N N . LYS A 1 466 ? -19.317 -12.494 26.309 1.00 83.81 466 LYS A N 1
ATOM 3790 C CA . LYS A 1 466 ? -19.050 -13.814 26.896 1.00 83.81 466 LYS A CA 1
ATOM 3791 C C . LYS A 1 466 ? -17.547 -14.036 26.989 1.00 83.81 466 LYS A C 1
ATOM 3793 O O . LYS A 1 466 ? -16.822 -13.780 26.025 1.00 83.81 466 LYS A O 1
ATOM 3798 N N . LYS A 1 467 ? -17.094 -14.520 28.142 1.00 76.06 467 LYS A N 1
ATOM 3799 C CA . LYS A 1 467 ? -15.685 -14.817 28.417 1.00 76.06 467 LYS A CA 1
ATOM 3800 C C . LYS A 1 467 ? -15.493 -16.321 28.563 1.00 76.06 467 LYS A C 1
ATOM 3802 O O . LYS A 1 467 ? -16.054 -16.907 29.485 1.00 76.06 467 LYS A O 1
ATOM 3807 N N . ASP A 1 468 ? -14.663 -16.892 27.697 1.00 78.19 468 ASP A N 1
ATOM 3808 C CA . ASP A 1 468 ? -14.245 -18.295 27.735 1.00 78.19 468 ASP A CA 1
ATOM 3809 C C . ASP A 1 468 ? -12.721 -18.349 27.901 1.00 78.19 468 ASP A C 1
ATOM 3811 O O . ASP A 1 468 ? -11.955 -18.214 26.946 1.00 78.19 468 ASP A O 1
ATOM 3815 N N . GLY A 1 469 ? -12.262 -18.497 29.147 1.00 76.06 469 GLY A N 1
ATOM 3816 C CA . GLY A 1 469 ? -10.832 -18.483 29.473 1.00 76.06 469 GLY A CA 1
ATOM 3817 C C . GLY A 1 469 ? -10.173 -17.141 29.131 1.00 76.06 469 GLY A C 1
ATOM 3818 O O . GLY A 1 469 ? -10.553 -16.113 29.692 1.00 76.06 469 GLY A O 1
ATOM 3819 N N . ASN A 1 470 ? -9.198 -17.165 28.216 1.00 74.00 470 ASN A N 1
ATOM 3820 C CA . ASN A 1 470 ? -8.489 -15.975 27.726 1.00 74.00 470 ASN A CA 1
ATOM 3821 C C . ASN A 1 470 ? -9.175 -15.311 26.522 1.00 74.00 470 ASN A C 1
ATOM 3823 O O . ASN A 1 470 ? -8.745 -14.243 26.090 1.00 74.00 470 ASN A O 1
ATOM 3827 N N . SER A 1 471 ? -10.230 -15.921 25.974 1.00 80.31 471 SER A N 1
ATOM 3828 C CA . SER A 1 471 ? -10.938 -15.385 24.818 1.00 80.31 471 SER A CA 1
ATOM 3829 C C . SER A 1 471 ? -12.188 -14.613 25.236 1.00 80.31 471 SER A C 1
ATOM 3831 O O . SER A 1 471 ? -12.961 -15.037 26.100 1.00 80.31 471 SER A O 1
ATOM 3833 N N . VAL A 1 472 ? -12.401 -13.464 24.596 1.00 84.19 472 VAL A N 1
ATOM 3834 C CA . VAL A 1 472 ? -13.550 -12.588 24.845 1.00 84.19 472 VAL A CA 1
ATOM 3835 C C . VAL A 1 472 ? -14.344 -12.459 23.558 1.00 84.19 472 VAL A C 1
ATOM 3837 O O . VAL A 1 472 ? -13.835 -11.954 22.561 1.00 84.19 472 VAL A O 1
ATOM 3840 N N . SER A 1 473 ? -15.602 -12.890 23.574 1.00 87.06 473 SER A N 1
ATOM 3841 C CA . SER A 1 473 ? -16.524 -12.683 22.458 1.00 87.06 473 SER A CA 1
ATOM 3842 C C . SER A 1 473 ? -17.535 -11.600 22.806 1.00 87.06 473 SER A C 1
ATOM 3844 O O . SER A 1 473 ? -18.057 -11.557 23.921 1.00 87.06 473 SER A O 1
ATOM 3846 N N . MET A 1 474 ? -17.806 -10.712 21.855 1.00 88.12 474 MET A N 1
ATOM 3847 C CA . MET A 1 474 ? -18.853 -9.706 21.970 1.00 88.12 474 MET A CA 1
ATOM 3848 C C . MET A 1 474 ? -19.836 -9.855 20.832 1.00 88.12 474 MET A C 1
ATOM 3850 O O . MET A 1 474 ? -19.444 -9.958 19.671 1.00 88.12 474 MET A O 1
ATOM 3854 N N . LYS A 1 475 ? -21.113 -9.823 21.176 1.00 88.50 475 LYS A N 1
ATOM 3855 C CA . LYS A 1 475 ? -22.217 -9.947 20.242 1.00 88.50 475 LYS A CA 1
ATOM 3856 C C . LYS A 1 475 ? -23.063 -8.682 20.295 1.00 88.50 475 LYS A C 1
ATOM 3858 O O . LYS A 1 475 ? -23.647 -8.388 21.335 1.00 88.50 475 LYS A O 1
ATOM 3863 N N . PHE A 1 476 ? -23.102 -7.954 19.187 1.00 89.00 476 PHE A N 1
ATOM 3864 C CA . PHE A 1 476 ? -23.819 -6.694 19.025 1.00 89.00 476 PHE A CA 1
ATOM 3865 C C . PHE A 1 476 ? -25.156 -6.914 18.328 1.00 89.00 476 PHE A C 1
ATOM 3867 O O . PHE A 1 476 ? -25.230 -7.672 17.356 1.00 89.00 476 PHE A O 1
ATOM 3874 N N . ARG A 1 477 ? -26.189 -6.214 18.800 1.00 86.25 477 ARG A N 1
ATOM 3875 C CA . ARG A 1 477 ? -27.517 -6.180 18.180 1.00 86.25 477 ARG A CA 1
ATOM 3876 C C . ARG A 1 477 ? -28.097 -4.770 18.265 1.00 86.25 477 ARG A C 1
ATOM 3878 O O . ARG A 1 477 ? -28.047 -4.152 19.331 1.00 86.25 477 ARG A O 1
ATOM 3885 N N . SER A 1 478 ? -28.643 -4.280 17.153 1.00 84.75 478 SER A N 1
ATOM 3886 C CA . SER A 1 478 ? -29.347 -2.994 17.109 1.00 84.75 478 SER A CA 1
ATOM 3887 C C . SER A 1 478 ? -30.651 -3.063 17.904 1.00 84.75 478 SER A C 1
ATOM 3889 O O . SER A 1 478 ? -31.360 -4.071 17.844 1.00 84.75 478 SER A O 1
ATOM 3891 N N . ILE A 1 479 ? -30.952 -2.011 18.662 1.00 81.06 479 ILE A N 1
ATOM 3892 C CA . ILE A 1 479 ? -32.235 -1.845 19.342 1.00 81.06 479 ILE A CA 1
ATOM 3893 C C . ILE A 1 479 ? -33.015 -0.779 18.589 1.00 81.06 479 ILE A C 1
ATOM 3895 O O . ILE A 1 479 ? -32.569 0.362 18.487 1.00 81.06 479 ILE A O 1
ATOM 3899 N N . ASP A 1 480 ? -34.199 -1.143 18.098 1.00 73.12 480 ASP A N 1
ATOM 3900 C CA . ASP A 1 480 ? -35.077 -0.186 17.436 1.00 73.12 480 ASP A CA 1
ATOM 3901 C C . ASP A 1 480 ? -35.602 0.834 18.455 1.00 73.12 480 ASP A C 1
ATOM 3903 O O . ASP A 1 480 ? -36.489 0.552 19.268 1.00 73.12 480 ASP A O 1
ATOM 3907 N N . THR A 1 481 ? -35.012 2.029 18.427 1.00 68.69 481 THR A N 1
ATOM 3908 C CA . THR A 1 481 ? -35.453 3.195 19.196 1.00 68.69 481 THR A CA 1
ATOM 3909 C C . THR A 1 481 ? -36.445 4.068 18.414 1.00 68.69 481 THR A C 1
ATOM 3911 O O . THR A 1 481 ? -36.897 5.110 18.908 1.00 68.69 481 THR A O 1
ATOM 3914 N N . GLY A 1 482 ? -36.840 3.650 17.205 1.00 60.56 482 GLY A N 1
ATOM 3915 C CA . GLY A 1 482 ? -37.753 4.369 16.319 1.00 60.56 482 GLY A CA 1
ATOM 3916 C C . GLY A 1 482 ? -37.143 5.610 15.666 1.00 60.56 482 GLY A C 1
ATOM 3917 O O . GLY A 1 482 ? -37.891 6.476 15.220 1.00 60.56 482 GLY A O 1
ATOM 3918 N N . MET A 1 483 ? -35.813 5.733 15.655 1.00 54.78 483 MET A N 1
ATOM 3919 C CA . MET A 1 483 ? -35.073 6.782 14.952 1.00 54.78 483 MET A CA 1
ATOM 3920 C C . MET A 1 483 ? -34.064 6.114 14.021 1.00 54.78 483 MET A C 1
ATOM 3922 O O . MET A 1 483 ? -33.194 5.379 14.478 1.00 54.78 483 MET A O 1
ATOM 3926 N N . LYS A 1 484 ? -34.203 6.344 12.713 1.00 49.94 484 LYS A N 1
ATOM 3927 C CA . LYS A 1 484 ? -33.168 6.012 11.731 1.00 49.94 484 LYS A CA 1
ATOM 3928 C C . LYS A 1 484 ? -32.301 7.250 11.592 1.00 49.94 484 LYS A C 1
ATOM 3930 O O . LYS A 1 484 ? -32.816 8.296 11.209 1.00 49.94 484 LYS A O 1
ATOM 3935 N N . HIS A 1 485 ? -31.027 7.150 11.942 1.00 47.06 485 HIS A N 1
ATOM 3936 C CA . HIS A 1 485 ? -30.109 8.261 11.743 1.00 47.06 485 HIS A CA 1
ATOM 3937 C C . HIS A 1 485 ? -29.971 8.502 10.234 1.00 47.06 485 HIS A C 1
ATOM 3939 O O . HIS A 1 485 ? -29.584 7.590 9.495 1.00 47.06 485 HIS A O 1
ATOM 3945 N N . ASP A 1 486 ? -30.261 9.716 9.762 1.00 42.16 486 ASP A N 1
ATOM 3946 C CA . ASP A 1 486 ? -29.776 10.135 8.450 1.00 42.16 486 ASP A CA 1
ATOM 3947 C C . ASP A 1 486 ? -28.255 10.244 8.581 1.00 42.16 486 ASP A C 1
ATOM 3949 O O . ASP A 1 486 ? -27.692 11.147 9.195 1.00 42.16 486 ASP A O 1
ATOM 3953 N N . THR A 1 487 ? -27.560 9.219 8.100 1.00 47.78 487 THR A N 1
ATOM 3954 C CA . THR A 1 487 ? -26.094 9.088 8.151 1.00 47.78 487 THR A CA 1
ATOM 3955 C C . THR A 1 487 ? -25.408 9.981 7.105 1.00 47.78 487 THR A C 1
ATOM 3957 O O . THR A 1 487 ? -24.368 9.613 6.559 1.00 47.78 487 THR A O 1
ATOM 3960 N N . SER A 1 488 ? -26.029 11.095 6.718 1.00 41.16 488 SER A N 1
ATOM 3961 C CA . SER A 1 488 ? -25.484 12.096 5.792 1.00 41.16 488 SER A CA 1
ATOM 3962 C C . SER A 1 488 ? -24.662 13.162 6.516 1.00 41.16 488 SER A C 1
ATOM 3964 O O . SER A 1 488 ? -23.647 13.590 5.986 1.00 41.16 488 SER A O 1
ATOM 3966 N N . GLU A 1 489 ? -25.032 13.540 7.742 1.00 39.94 489 GLU A N 1
ATOM 3967 C CA . GLU A 1 489 ? -24.429 14.702 8.421 1.00 39.94 489 GLU A CA 1
ATOM 3968 C C . GLU A 1 489 ? -23.085 14.417 9.117 1.00 39.94 489 GLU A C 1
ATOM 3970 O O . GLU A 1 489 ? -22.348 15.346 9.428 1.00 39.94 489 GLU A O 1
ATOM 3975 N N . LEU A 1 490 ? -22.720 13.147 9.333 1.00 46.47 490 LEU A N 1
ATOM 3976 C CA . LEU A 1 490 ? -21.467 12.777 10.015 1.00 46.47 490 LEU A CA 1
ATOM 3977 C C . LEU A 1 490 ? -20.223 12.784 9.103 1.00 46.47 490 LEU A C 1
ATOM 3979 O O . LEU A 1 490 ? -19.112 12.697 9.623 1.00 46.47 490 LEU A O 1
ATOM 3983 N N . ASP A 1 491 ? -20.396 12.865 7.777 1.00 45.31 491 ASP A N 1
ATOM 3984 C CA . ASP A 1 491 ? -19.299 12.721 6.800 1.00 45.31 491 ASP A CA 1
ATOM 3985 C C . ASP A 1 491 ? -18.911 14.044 6.093 1.00 45.31 491 ASP A C 1
ATOM 3987 O O . ASP A 1 491 ? -17.775 14.162 5.645 1.00 45.31 491 ASP A O 1
ATOM 3991 N N . GLU A 1 492 ? -19.784 15.058 5.985 1.00 38.94 492 GLU A N 1
ATOM 3992 C CA . GLU A 1 492 ? -19.521 16.199 5.076 1.00 38.94 492 GLU A CA 1
ATOM 3993 C C . GLU A 1 492 ? -18.647 17.331 5.646 1.00 38.94 492 GLU A C 1
ATOM 3995 O O . GLU A 1 492 ? -18.129 18.126 4.868 1.00 38.94 492 GLU A O 1
ATOM 4000 N N . SER A 1 493 ? -18.419 17.421 6.962 1.00 34.09 493 SER A N 1
ATOM 4001 C CA . SER A 1 493 ? -17.697 18.572 7.542 1.00 34.09 493 SER A CA 1
ATOM 4002 C C . SER A 1 493 ? -16.259 18.299 7.997 1.00 34.09 493 SER A C 1
ATOM 4004 O O . SER A 1 493 ? -15.611 19.219 8.483 1.00 34.09 493 SER A O 1
ATOM 4006 N N . ALA A 1 494 ? -15.767 17.056 7.934 1.00 39.75 494 ALA A N 1
ATOM 4007 C CA . ALA A 1 494 ? -14.546 16.663 8.657 1.00 39.75 494 ALA A CA 1
ATOM 4008 C C . ALA A 1 494 ? -13.412 16.102 7.784 1.00 39.75 494 ALA A C 1
ATOM 4010 O O . ALA A 1 494 ? -12.302 15.927 8.289 1.00 39.75 494 ALA A O 1
ATOM 4011 N N . ASP A 1 495 ? -13.664 15.822 6.503 1.00 37.06 495 ASP A N 1
ATOM 4012 C CA . ASP A 1 495 ? -1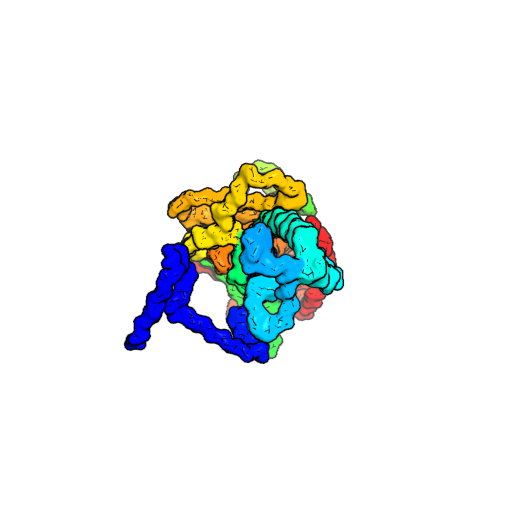2.646 15.262 5.605 1.00 37.06 495 ASP A CA 1
ATOM 4013 C C . ASP A 1 495 ? -11.724 16.339 4.989 1.00 37.06 495 ASP A C 1
ATOM 4015 O O . ASP A 1 495 ? -10.646 15.994 4.512 1.00 37.06 495 ASP A O 1
ATOM 4019 N N . GLU A 1 496 ? -12.077 17.632 5.055 1.00 32.97 496 GLU A N 1
ATOM 4020 C CA . GLU A 1 496 ? -11.245 18.722 4.506 1.00 32.97 496 GLU A CA 1
ATOM 4021 C C . GLU A 1 496 ? -10.242 19.334 5.504 1.00 32.97 496 GLU A C 1
ATOM 4023 O O . GLU A 1 496 ? -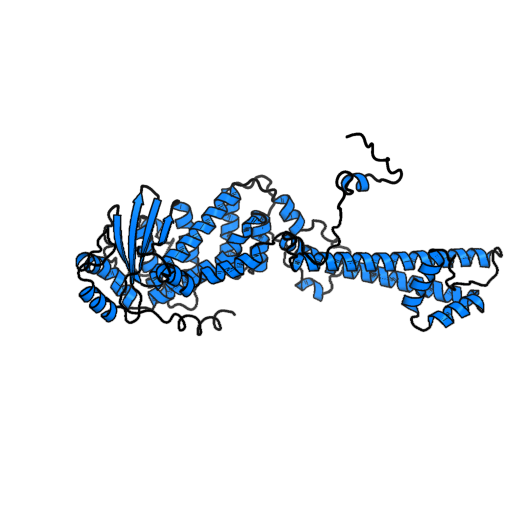9.268 19.939 5.072 1.00 32.97 496 GLU A O 1
ATOM 4028 N N . GLU A 1 497 ? -10.407 19.158 6.821 1.00 33.38 497 GLU A N 1
ATOM 4029 C CA . GLU A 1 497 ? -9.591 19.885 7.822 1.00 33.38 497 GLU A CA 1
ATOM 4030 C C . GLU A 1 497 ? -8.418 19.088 8.425 1.00 33.38 497 GLU A C 1
ATOM 4032 O O . GLU A 1 497 ? -7.635 19.630 9.201 1.00 33.38 497 GLU A O 1
ATOM 4037 N N . TRP A 1 498 ? -8.275 17.803 8.086 1.00 37.69 498 TRP A N 1
ATOM 4038 C CA . TRP A 1 498 ? -7.246 16.915 8.663 1.00 37.69 498 TRP A CA 1
ATOM 4039 C C . TRP A 1 498 ? -6.352 16.250 7.609 1.00 37.69 498 TRP A C 1
ATOM 4041 O O . TRP A 1 498 ? -5.724 15.228 7.888 1.00 37.69 498 TRP A O 1
ATOM 4051 N N . ALA A 1 499 ? -6.330 16.806 6.396 1.00 28.36 499 ALA A N 1
ATOM 4052 C CA . ALA A 1 499 ? -5.515 16.336 5.278 1.00 28.36 499 ALA A CA 1
ATOM 4053 C C . ALA A 1 499 ? -4.209 17.133 5.069 1.00 28.36 499 ALA A C 1
ATOM 4055 O O . ALA A 1 499 ? -3.556 16.909 4.052 1.00 28.36 499 ALA A O 1
ATOM 4056 N N . ASP A 1 500 ? -3.820 17.989 6.022 1.00 27.92 500 ASP A N 1
ATOM 4057 C CA . ASP A 1 500 ? -2.538 18.714 6.022 1.00 27.92 500 ASP A CA 1
ATOM 4058 C C . ASP A 1 500 ? -1.612 18.276 7.167 1.00 27.92 500 ASP A C 1
ATOM 4060 O O . ASP A 1 500 ? -2.069 18.242 8.338 1.00 27.92 500 ASP A O 1
#

Secondary structure (DSSP, 8-state):
--------TT--HHHHHHS-SS--------TTS--TT----HHHHHHHHHHHHHHHHHHHHHHHHHHHHHHHHHHHHHHTTSS-S-------TT--HHHHHHHHHHHHHHGGGHHHHHHHHHHSHHHHHHHHHHHHHHHHHHHHHHHHHHHHHHHHHHHHHHHHHH-SSHHHHHHHHHHHTSHHHHHHHHH--SS-SS--EEEEEE--HHHHHHHHHHHHHHHHH-TTS-HHHHHHHHHHHHHHHHHHH---HHHH--SS---------------SEEEEEEEHHHHHHHHHHHHHHHHHHHHHHHHHS---HHHHHHHHH-S-PPPTTS----TTGGGT-PPP-TT----S---HHHHHHHHHHHHHHHHTTSS-HHHHHHHHHHHH-GGGGGGTTHHHHHHHHHHHHHHHHH-HHHHHHHHHHHHHHHHSPBPTTT-PBTTHHHHHHHHHHHSTT--EEEEEEEEETTEEEEEEEEE--S----TTTTTSSSSSSS--

Foldseek 3Di:
DDDDDDDDPPDDPVNVVPPDDDDDDDDPPDPPDDPPPCPFDPLNVLLVVLVVVLVVLVLLLVLLVLLLVVLVVVLVCCVVVVDPQADQLDDDPPDDPSSVSNLVNQCVQQPPCSVVLNVCCGPVVNVSSVVSSVSSVVVSVVSVVVSVVSVLVSVLSQLLSLQVRVQSDQVVVLVVVLVCLDLVNLVCQQVDDPDDPARRKDKFKDDDPVLLLLLLVLLLLLLVVPPPDDPLLSVLLLVVSCLVCCVFFVDDVVSSDDPDDDDDDDDPLPRPPDDQKDKWKDWSLVSSLVVLSSLSSVLLVVLLVLLPDPDPLVVLLCSNCVPDDPPPPPDPDDPVCVVSDDDRPPLDPDPVDDDSVNLSVSLSVLSSCPSVVVDDLSVSQSVQCSRRNNVSSSVSCSVVSSVSSVVSSSVCSPDPLNVVRSSCGVVLCVVWPADPPRRATDVLVVNLVVCCVRPPLIWMKMWMWHDDPRMIMIMIHTYPSVDDRPPPPVPDPPPPPPPD

InterPro domains:
  IPR013194 Histone deacetylase interacting domain [PF08295] (3-79)
  IPR013194 Histone deacetylase interacting domain [SM00761] (1-85)
  IPR031693 Sin3, C-terminal [PF16879] (280-499)
  IPR039774 Transcriptional regulatory protein Sin3-like [PTHR12346] (1-410)

Radius of gyration: 34.78 Å; chains: 1; bounding box: 84×57×98 Å

pLDDT: mean 76.25, std 17.37, range [27.92, 96.69]

Sequence (500 aa):
KGYNPPKSSGRTSLAEEVLNDYYVSQPILTEDTPFPGSKKTLSLEALNLIEQERYDLDMIKHSNREAVAFLENLQIEINSGIKLPTIDLMPNPDSSFSVINCLKALQRIYGEHISLIVEGLKNLCHETLRMVIKSLKVKGEEISDNQHRMNLIWWFDIRKHSLKSLDFQGPSFKISDTKDMRVKHMVRELELNEDCALPKEVVITFNDQEISLSALHFIKYSVKKLTNVNKTEKIKINSYIKIFHGWIFKLSPDMLRMTEEGLAEENNAELPEFKNSTQFYVTTNIYVYLRLYHLLVKRLSLVHEMSDKNIDTTFYQNLAFFTNPLPSSQYNFDPQLKGLAHPIPRIINSSKNTNKADIFDQFQNMVYNLIDGNIDNDYYEECCRCIFGLDSYVLFTIDKIISGIMRQLNYIAVDSSSKNLLNDLSMIVTKYPINPDTGEVINQLEFIKYWKCVFENDSCYSVLVKKDGNSVSMKFRSIDTGMKHDTSELDESADEEWAD

Organism: Henneguya salminicola (NCBI:txid69463)